Protein AF-0000000075457121 (afdb_homodimer)

pLDDT: mean 92.78, std 10.18, range [34.06, 98.94]

Solvent-accessible surface area (backbone atoms only — not comparable to full-atom values): 31125 Å² total; per-residue (Å²): 123,84,62,75,59,55,46,36,32,29,29,32,20,40,54,27,41,44,50,34,59,71,57,27,50,50,49,50,45,53,53,50,48,52,38,30,73,72,58,21,38,33,39,33,31,12,39,21,27,45,30,38,67,70,63,74,55,60,49,49,54,49,91,97,48,74,54,36,72,68,15,52,51,50,46,50,54,46,60,67,32,29,40,42,81,79,85,26,70,68,50,53,49,51,27,50,48,16,40,76,54,50,22,29,36,38,38,13,24,26,30,40,53,94,90,44,32,29,48,27,38,38,34,29,33,36,83,77,22,75,75,50,50,31,40,41,56,65,50,56,63,76,40,49,80,65,26,46,63,31,58,48,81,27,59,55,68,43,79,45,79,40,66,55,91,58,98,62,61,69,38,74,48,29,35,18,72,69,55,50,76,70,72,24,44,36,37,40,41,52,27,64,71,48,52,77,64,46,57,23,37,51,37,28,48,9,49,58,36,21,11,30,29,41,32,7,12,24,23,34,39,56,82,38,41,50,90,86,56,54,62,93,46,87,87,53,65,61,70,92,49,64,70,31,46,13,50,21,34,31,30,34,18,80,44,46,74,67,28,65,65,42,65,75,47,70,50,75,41,62,42,77,43,54,56,61,45,29,61,62,33,38,68,60,47,29,60,75,50,88,56,44,50,74,81,31,40,46,78,43,77,42,66,62,78,126,121,85,62,74,60,56,46,36,32,29,29,31,21,41,54,27,42,44,51,33,59,71,56,27,51,48,48,52,44,54,52,49,49,53,37,32,74,73,57,20,37,34,39,34,32,12,37,22,27,44,30,38,67,72,65,74,55,59,48,51,54,48,91,97,46,76,54,36,72,68,15,53,52,49,45,51,54,47,58,66,31,29,41,42,80,80,84,27,70,68,51,52,48,50,26,50,48,16,41,75,54,51,21,29,37,36,38,13,22,25,30,39,53,93,90,43,32,28,48,26,40,38,35,28,33,34,82,76,21,75,75,51,48,31,40,39,55,66,50,56,62,76,40,49,80,63,25,46,63,32,57,47,79,26,59,55,67,44,77,44,80,41,66,54,91,59,98,63,61,69,39,74,48,30,36,20,74,70,55,50,78,70,70,22,44,37,37,42,40,52,27,65,72,50,52,74,63,46,58,23,38,50,38,28,48,8,49,58,36,20,11,31,28,40,31,7,13,24,23,34,38,59,83,38,41,49,88,86,58,53,62,92,47,84,87,55,66,60,70,94,46,64,71,30,46,13,50,20,33,31,32,33,17,79,44,45,73,66,28,66,66,42,64,75,47,70,48,74,42,64,42,78,42,53,56,62,46,29,61,63,32,37,70,60,48,29,60,76,51,88,56,44,48,74,80,32,43,45,78,43,78,41,66,59,80,125

InterPro domains:
  IPR003010 Carbon-nitrogen hydrolase [PF00795] (8-280)
  IPR003010 Carbon-nitrogen hydrolase [PS50263] (7-275)
  IPR036526 Carbon-nitrogen hydrolase superfamily [G3DSA:3.60.110.10] (2-287)
  IPR036526 Carbon-nitrogen hydrolase superfamily [SSF56317] (6-299)
  IPR044149 Nitrilase/Cyanide hydratase [PTHR46044] (5-303)
  IPR044149 Nitrilase/Cyanide hydratase [cd07564] (7-300)

Foldseek 3Di:
DAFFLKAKEKEWAAAAQQLDQVVLLVVVLVVLLVSLVVFHQEYEAAWARQLGDQFPDLLQDDPPDDRDPSSVVVLVSSLVRFAAPPDGPSQVSVQVSCQVSNHWYWYWHFHDDDHFTFTKTWTQGNVPRTDAMATAQDDDDSRPVHHDGTALQRWDFDWHWHDGPDPGDIHIATETQHALQPRHQEHEDRYQDQDPVVLVVQLVSLQQSLHKYWYHHYWDFPNSHHPPRDADDPPPPDPTRTRGWAQTFIAGSNRDTQWDGDTRDTDMTMGMHRSVSSVVSCVVHRCNPPVDDCVVDDDDRDDDDD/DAFFLKAKEKEWAAAAQQLDQVVLLVVVLVVLLVSLVVFHQEYEAAWARQLGDQFPDLLQDDPPDDRDPSSVVVLVSSLVRFAAPPDGPSLVSVQVSCQVSNHWYWYWHFHDDDHFTFTKTWTQGNVPRTDAMATAQDDDDSRPVRHDGTALQRWDFDWHWRDGPDPGDIHIATETQHALQPRHAEHEDRYQDQDPVVLVVQLVSLQQSLHKYWYHHYWDFPNSHHPPRDADDPPPCDPGRTSGWAQTFIAGSNRDTQWDRDTRDTDMTMGMHRSVSSVVSVVVHRCNPPVDDCVVDDDDRDDDDD

Structure (mmCIF, N/CA/C/O backbone):
data_AF-0000000075457121-model_v1
#
loop_
_entity.id
_entity.type
_entity.pdbx_description
1 polymer 'CN hydrolase domain-containing protein'
#
loop_
_atom_site.group_PDB
_atom_site.id
_atom_site.type_symbol
_atom_site.label_atom_id
_atom_site.label_alt_id
_atom_site.label_comp_id
_atom_site.label_asym_id
_atom_site.label_entity_id
_atom_site.label_seq_id
_atom_site.pdbx_PDB_ins_code
_atom_site.Cartn_x
_atom_site.Cartn_y
_atom_site.Cartn_z
_atom_site.occupancy
_atom_site.B_iso_or_equiv
_atom_site.auth_seq_id
_atom_site.auth_comp_id
_atom_site.auth_asym_id
_atom_site.auth_atom_id
_atom_site.pdbx_PDB_model_num
ATOM 1 N N . MET A 1 1 ? -36.406 -9.578 6.449 1 34.12 1 MET A N 1
ATOM 2 C CA . MET A 1 1 ? -35.156 -8.883 6.746 1 34.12 1 MET A CA 1
ATOM 3 C C . MET A 1 1 ? -34.156 -9.008 5.586 1 34.12 1 MET A C 1
ATOM 5 O O . MET A 1 1 ? -34.031 -10.086 5.012 1 34.12 1 MET A O 1
ATOM 9 N N . PRO A 1 2 ? -33.969 -7.906 4.824 1 45.72 2 PRO A N 1
ATOM 10 C CA . PRO A 1 2 ? -33.188 -8.133 3.596 1 45.72 2 PRO A CA 1
ATOM 11 C C . PRO A 1 2 ? -32 -9.078 3.807 1 45.72 2 PRO A C 1
ATOM 13 O O . PRO A 1 2 ? -31.453 -9.133 4.902 1 45.72 2 PRO A O 1
ATOM 16 N N . GLY A 1 3 ? -32.062 -10.258 3.201 1 57.06 3 GLY A N 1
ATOM 17 C CA . GLY A 1 3 ? -31 -11.242 3.363 1 57.06 3 GLY A CA 1
ATOM 18 C C . GLY A 1 3 ? -29.625 -10.633 3.488 1 57.06 3 GLY A C 1
ATOM 19 O O . GLY A 1 3 ? -29.391 -9.508 3.045 1 57.06 3 GLY A O 1
ATOM 20 N N . LYS A 1 4 ? -28.719 -11.117 4.363 1 75.94 4 LYS A N 1
ATOM 21 C CA . LYS A 1 4 ? -27.422 -10.516 4.695 1 75.94 4 LYS A CA 1
ATOM 22 C C . LYS A 1 4 ? -26.516 -10.469 3.48 1 75.94 4 LYS A C 1
ATOM 24 O O . LYS A 1 4 ? -26.406 -11.453 2.744 1 75.94 4 LYS A O 1
ATOM 29 N N . ASN A 1 5 ? -26.094 -9.367 2.848 1 90.38 5 ASN A N 1
ATOM 30 C CA . ASN A 1 5 ? -25.094 -9.109 1.813 1 90.38 5 ASN A CA 1
ATOM 31 C C . ASN A 1 5 ? -23.734 -9.648 2.211 1 90.38 5 ASN A C 1
ATOM 33 O O . ASN A 1 5 ? -22.75 -8.898 2.232 1 90.38 5 ASN A O 1
ATOM 37 N N . VAL A 1 6 ? -23.781 -10.992 2.615 1 94.25 6 VAL A N 1
ATOM 38 C CA . VAL A 1 6 ? -22.578 -11.617 3.16 1 94.25 6 VAL A CA 1
ATOM 39 C C . VAL A 1 6 ? -22.188 -12.82 2.307 1 94.25 6 VAL A C 1
ATOM 41 O O . VAL A 1 6 ? -23.047 -13.609 1.905 1 94.25 6 VAL A O 1
ATOM 44 N N . ILE A 1 7 ? -20.984 -12.922 1.953 1 95.81 7 ILE A N 1
ATOM 45 C CA . ILE A 1 7 ? -20.406 -14.062 1.267 1 95.81 7 ILE A CA 1
ATOM 46 C C . ILE A 1 7 ? -19.375 -14.742 2.178 1 95.81 7 ILE A C 1
ATOM 48 O O . ILE A 1 7 ? -18.484 -14.078 2.725 1 95.81 7 ILE A O 1
ATOM 52 N N . ARG A 1 8 ? -19.609 -16.031 2.375 1 96.94 8 ARG A N 1
ATOM 53 C CA . ARG A 1 8 ? -18.531 -16.75 3.047 1 96.94 8 ARG A CA 1
ATOM 54 C C . ARG A 1 8 ? -17.469 -17.219 2.051 1 96.94 8 ARG A C 1
ATOM 56 O O . ARG A 1 8 ? -17.797 -17.812 1.021 1 96.94 8 ARG A O 1
ATOM 63 N N . ALA A 1 9 ? -16.156 -16.859 2.287 1 98.56 9 ALA A N 1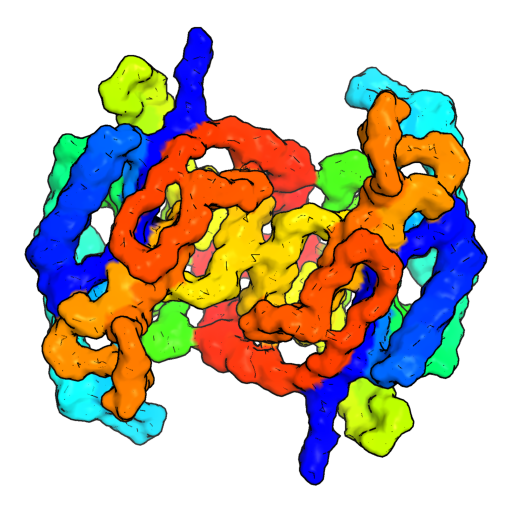
ATOM 64 C CA . ALA A 1 9 ? -15.062 -17.125 1.356 1 98.56 9 ALA A CA 1
ATOM 65 C C . ALA A 1 9 ? -13.883 -17.781 2.068 1 98.56 9 ALA A C 1
ATOM 67 O O . ALA A 1 9 ? -13.727 -17.641 3.283 1 98.56 9 ALA A O 1
ATOM 68 N N . SER A 1 10 ? -13.109 -18.5 1.316 1 98.81 10 SER A N 1
ATOM 69 C CA . SER A 1 10 ? -11.945 -19.188 1.868 1 98.81 10 SER A CA 1
ATOM 70 C C . SER A 1 10 ? -10.688 -18.891 1.055 1 98.81 10 SER A C 1
ATOM 72 O O . SER A 1 10 ? -10.773 -18.641 -0.15 1 98.81 10 SER A O 1
ATOM 74 N N . VAL A 1 11 ? -9.602 -18.875 1.741 1 98.88 11 VAL A N 1
ATOM 75 C CA . VAL A 1 11 ? -8.266 -18.844 1.165 1 98.88 11 VAL A CA 1
ATOM 76 C C . VAL A 1 11 ? -7.523 -20.125 1.529 1 98.88 11 VAL A C 1
ATOM 78 O O . VAL A 1 11 ? -7.492 -20.531 2.697 1 98.88 11 VAL A O 1
ATOM 81 N N . VAL A 1 12 ? -7.012 -20.766 0.487 1 98.88 12 VAL A N 1
ATOM 82 C CA . VAL A 1 12 ? -6.332 -22.047 0.704 1 98.88 12 VAL A CA 1
ATOM 83 C C . VAL A 1 12 ? -4.82 -21.828 0.695 1 98.88 12 VAL A C 1
ATOM 85 O O . VAL A 1 12 ? -4.285 -21.188 -0.204 1 98.88 12 VAL A O 1
ATOM 88 N N . GLN A 1 13 ? -4.152 -22.281 1.73 1 98.88 13 GLN A N 1
ATOM 89 C CA . GLN A 1 13 ? -2.695 -22.312 1.781 1 98.88 13 GLN A CA 1
ATOM 90 C C . GLN A 1 13 ? -2.17 -23.734 1.556 1 98.88 13 GLN A C 1
ATOM 92 O O . GLN A 1 13 ? -2.221 -24.562 2.459 1 98.88 13 GLN A O 1
ATOM 97 N N . THR A 1 14 ? -1.729 -23.984 0.393 1 98.56 14 THR A N 1
ATOM 98 C CA . THR A 1 14 ? -1.183 -25.266 -0.022 1 98.56 14 THR A CA 1
ATOM 99 C C . THR A 1 14 ? -0.173 -25.094 -1.151 1 98.56 14 THR A C 1
ATOM 101 O O . THR A 1 14 ? 0.19 -23.969 -1.493 1 98.56 14 THR A O 1
ATOM 104 N N . CYS A 1 15 ? 0.394 -26.219 -1.632 1 98.38 15 CYS A N 1
ATOM 105 C CA . CYS A 1 15 ? 1.359 -26.141 -2.723 1 98.38 15 CYS A CA 1
ATOM 106 C C . CYS A 1 15 ? 1.125 -27.25 -3.742 1 98.38 15 CYS A C 1
ATOM 108 O O . CYS A 1 15 ? 0.266 -28.109 -3.543 1 98.38 15 CYS A O 1
ATOM 110 N N . THR A 1 16 ? 1.803 -27.062 -4.871 1 97.81 16 THR A N 1
ATOM 111 C CA . THR A 1 16 ? 1.771 -28.078 -5.918 1 97.81 16 THR A CA 1
ATOM 112 C C . THR A 1 16 ? 2.268 -29.422 -5.391 1 97.81 16 THR A C 1
ATOM 114 O O . THR A 1 16 ? 3.219 -29.469 -4.609 1 97.81 16 THR A O 1
ATOM 117 N N . ALA A 1 17 ? 1.656 -30.484 -5.801 1 96.94 17 ALA A N 1
ATOM 118 C CA . ALA A 1 17 ? 2.092 -31.812 -5.418 1 96.94 17 ALA A CA 1
ATOM 119 C C . ALA A 1 17 ? 3.182 -32.344 -6.355 1 96.94 17 ALA A C 1
ATOM 121 O O . ALA A 1 17 ? 2.896 -33.031 -7.32 1 96.94 17 ALA A O 1
ATOM 122 N N . GLN A 1 18 ? 4.406 -32.031 -6.125 1 93.62 18 GLN A N 1
ATOM 123 C CA . GLN A 1 18 ? 5.602 -32.5 -6.816 1 93.62 18 GLN A CA 1
ATOM 124 C C . GLN A 1 18 ? 5.453 -32.344 -8.328 1 93.62 18 GLN A C 1
ATOM 126 O O . GLN A 1 18 ? 5.777 -33.25 -9.086 1 93.62 18 GLN A O 1
ATOM 131 N N . TYR A 1 19 ? 4.754 -31.422 -8.773 1 92.56 19 TYR A N 1
ATOM 132 C CA . TYR A 1 19 ? 4.523 -31.062 -10.172 1 92.56 19 TYR A CA 1
ATOM 133 C C . TYR A 1 19 ? 3.682 -32.125 -10.875 1 92.56 19 TYR A C 1
ATOM 135 O O . TYR A 1 19 ? 3.67 -32.188 -12.102 1 92.56 19 TYR A O 1
ATOM 143 N N . SER A 1 20 ? 3.039 -32.938 -10.07 1 95.38 20 SER A N 1
ATOM 144 C CA . SER A 1 20 ? 2.059 -33.875 -10.609 1 95.38 20 SER A CA 1
ATOM 145 C C . SER A 1 20 ? 0.703 -33.219 -10.812 1 95.38 20 SER A C 1
ATOM 147 O O . SER A 1 20 ? 0.053 -32.812 -9.844 1 95.38 20 SER A O 1
ATOM 149 N N . LEU A 1 21 ? 0.288 -33.156 -12.078 1 96.38 21 LEU A N 1
ATOM 150 C CA . LEU A 1 21 ? -0.979 -32.5 -12.375 1 96.38 21 LEU A CA 1
ATOM 151 C C . LEU A 1 21 ? -2.145 -33.25 -11.742 1 96.38 21 LEU A C 1
ATOM 153 O O . LEU A 1 21 ? -2.967 -32.656 -11.047 1 96.38 21 LEU A O 1
ATOM 157 N N . PRO A 1 22 ? -2.232 -34.594 -11.891 1 96.81 22 PRO A N 1
ATOM 158 C CA . PRO A 1 22 ? -3.365 -35.281 -11.289 1 96.81 22 PRO A CA 1
ATOM 159 C C . PRO A 1 22 ? -3.406 -35.156 -9.766 1 96.81 22 PRO A C 1
ATOM 161 O O . PRO A 1 22 ? -4.477 -34.938 -9.195 1 96.81 22 PRO A O 1
ATOM 164 N N . ASP A 1 23 ? -2.229 -35.188 -9.125 1 97.88 23 ASP A N 1
ATOM 165 C CA . ASP A 1 23 ? -2.191 -35.094 -7.668 1 97.88 23 ASP A CA 1
ATOM 166 C C . ASP A 1 23 ? -2.537 -33.688 -7.203 1 97.88 23 ASP A C 1
ATOM 168 O O . ASP A 1 23 ? -3.164 -33.5 -6.156 1 97.88 23 ASP A O 1
ATOM 172 N N . THR A 1 24 ? -2.076 -32.75 -7.934 1 98.38 24 THR A N 1
ATOM 173 C CA . THR A 1 24 ? -2.385 -31.359 -7.598 1 98.38 24 THR A CA 1
ATOM 174 C C . THR A 1 24 ? -3.879 -31.094 -7.742 1 98.38 24 THR A C 1
ATOM 176 O O . THR A 1 24 ? -4.48 -30.422 -6.895 1 98.38 24 THR A O 1
ATOM 179 N N . LEU A 1 25 ? -4.5 -31.578 -8.781 1 98.44 25 LEU A N 1
ATOM 180 C CA . LEU A 1 25 ? -5.934 -31.391 -8.984 1 98.44 25 LEU A CA 1
ATOM 181 C C . LEU A 1 25 ? -6.727 -32.125 -7.91 1 98.44 25 LEU A C 1
ATOM 183 O O . LEU A 1 25 ? -7.797 -31.672 -7.504 1 98.44 25 LEU A O 1
ATOM 187 N N . ASP A 1 26 ? -6.184 -33.25 -7.465 1 98.5 26 ASP A N 1
ATOM 188 C CA . ASP A 1 26 ? -6.812 -33.938 -6.336 1 98.5 26 ASP A CA 1
ATOM 189 C C . ASP A 1 26 ? -6.793 -33.062 -5.086 1 98.5 26 ASP A C 1
ATOM 191 O O . ASP A 1 26 ? -7.77 -33.031 -4.336 1 98.5 26 ASP A O 1
ATOM 195 N N . LYS A 1 27 ? -5.691 -32.406 -4.84 1 98.31 27 LYS A N 1
ATOM 196 C CA . LYS A 1 27 ? -5.605 -31.469 -3.729 1 98.31 27 LYS A CA 1
ATOM 197 C C . LYS A 1 27 ? -6.621 -30.344 -3.885 1 98.31 27 LYS A C 1
ATOM 199 O O . LYS A 1 27 ? -7.27 -29.953 -2.916 1 98.31 27 LYS A O 1
ATOM 204 N N . LEU A 1 28 ? -6.695 -29.812 -5.094 1 98.81 28 LEU A N 1
ATOM 205 C CA . LEU A 1 28 ? -7.68 -28.766 -5.371 1 98.81 28 LEU A CA 1
ATOM 206 C C . LEU A 1 28 ? -9.086 -29.234 -5 1 98.81 28 LEU A C 1
ATOM 208 O O . LEU A 1 28 ? -9.828 -28.5 -4.348 1 98.81 28 LEU A O 1
ATOM 212 N N . ASP A 1 29 ? -9.398 -30.422 -5.445 1 98.81 29 ASP A N 1
ATOM 213 C CA . ASP A 1 29 ? -10.703 -31 -5.16 1 98.81 29 ASP A CA 1
ATOM 214 C C . ASP A 1 29 ? -10.93 -31.125 -3.654 1 98.81 29 ASP A C 1
ATOM 216 O O . ASP A 1 29 ? -11.945 -30.672 -3.133 1 98.81 29 ASP A O 1
ATOM 220 N N . ARG A 1 30 ? -9.984 -31.656 -2.977 1 98.75 30 ARG A N 1
ATOM 221 C CA . ARG A 1 30 ? -10.094 -31.891 -1.54 1 98.75 30 ARG A CA 1
ATOM 222 C C . ARG A 1 30 ? -10.297 -30.594 -0.785 1 98.75 30 ARG A C 1
ATOM 224 O O . ARG A 1 30 ? -11.211 -30.484 0.037 1 98.75 30 ARG A O 1
ATOM 231 N N . PHE A 1 31 ? -9.492 -29.609 -1.051 1 98.88 31 PHE A N 1
ATOM 232 C CA . PHE A 1 31 ? -9.586 -28.359 -0.329 1 98.88 31 PHE A CA 1
ATOM 233 C C . PHE A 1 31 ? -10.859 -27.609 -0.699 1 98.88 31 PHE A C 1
ATOM 235 O O . PHE A 1 31 ? -11.445 -26.922 0.139 1 98.88 31 PHE A O 1
ATOM 242 N N . THR A 1 32 ? -11.258 -27.656 -1.988 1 98.88 32 THR A N 1
ATOM 243 C CA . THR A 1 32 ? -12.5 -27.016 -2.385 1 98.88 32 THR A CA 1
ATOM 244 C C . THR A 1 32 ? -13.688 -27.625 -1.653 1 98.88 32 THR A C 1
ATOM 246 O O . THR A 1 32 ? -14.57 -26.906 -1.172 1 98.88 32 THR A O 1
ATOM 249 N N . ARG A 1 33 ? -13.719 -28.938 -1.593 1 98.69 33 ARG A N 1
ATOM 250 C CA . ARG A 1 33 ? -14.797 -29.609 -0.882 1 98.69 33 ARG A CA 1
ATOM 251 C C . ARG A 1 33 ? -14.789 -29.25 0.599 1 98.69 33 ARG A C 1
ATOM 253 O O . ARG A 1 33 ? -15.852 -29.062 1.206 1 98.69 33 ARG A O 1
ATOM 260 N N . GLN A 1 34 ? -13.609 -29.188 1.17 1 98.44 34 GLN A N 1
ATOM 261 C CA . GLN A 1 34 ? -13.5 -28.75 2.557 1 98.44 34 GLN A CA 1
ATOM 262 C C . GLN A 1 34 ? -14.055 -27.344 2.727 1 98.44 34 GLN A C 1
ATOM 264 O O . GLN A 1 34 ? -14.797 -27.062 3.672 1 98.44 34 GLN A O 1
ATOM 269 N N . ALA A 1 35 ? -13.688 -26.438 1.863 1 98.25 35 ALA A N 1
ATOM 270 C CA . ALA A 1 35 ? -14.203 -25.062 1.897 1 98.25 35 ALA A CA 1
ATOM 271 C C . ALA A 1 35 ? -15.719 -25.047 1.776 1 98.25 35 ALA A C 1
ATOM 273 O O . ALA A 1 35 ? -16.406 -24.328 2.506 1 98.25 35 ALA A O 1
ATOM 274 N N . ALA A 1 36 ? -16.219 -25.844 0.855 1 97.44 36 ALA A N 1
ATOM 275 C CA . ALA A 1 36 ? -17.656 -25.938 0.647 1 97.44 36 ALA A CA 1
ATOM 276 C C . ALA A 1 36 ? -18.375 -26.422 1.912 1 97.44 36 ALA A C 1
ATOM 278 O O . ALA A 1 36 ? -19.438 -25.938 2.258 1 97.44 36 ALA A O 1
ATOM 279 N N . GLN A 1 37 ? -17.766 -27.375 2.562 1 96.12 37 GLN A N 1
ATOM 280 C CA . GLN A 1 37 ? -18.328 -27.922 3.795 1 96.12 37 GLN A CA 1
ATOM 281 C C . GLN A 1 37 ? -18.406 -26.844 4.879 1 96.12 37 GLN A C 1
ATOM 283 O O . GLN A 1 37 ? -19.312 -26.875 5.723 1 96.12 37 GLN A O 1
ATOM 288 N N . GLU A 1 38 ? -17.484 -25.922 4.793 1 93.25 38 GLU A N 1
ATOM 289 C CA . GLU A 1 38 ? -17.469 -24.828 5.758 1 93.25 38 GLU A CA 1
ATOM 290 C C . GLU A 1 38 ? -18.375 -23.688 5.316 1 93.25 38 GLU A C 1
ATOM 292 O O . GLU A 1 38 ? -18.422 -22.641 5.961 1 93.25 38 GLU A O 1
ATOM 297 N N . GLY A 1 39 ? -19.047 -23.891 4.223 1 94.69 39 GLY A N 1
ATOM 298 C CA . GLY A 1 39 ? -20.047 -22.938 3.768 1 94.69 39 GLY A CA 1
ATOM 299 C C . GLY A 1 39 ? -19.5 -21.922 2.787 1 94.69 39 GLY A C 1
ATOM 300 O O . GLY A 1 39 ? -20.219 -21 2.379 1 94.69 39 GLY A O 1
ATOM 301 N N . SER A 1 40 ? -18.266 -22.031 2.395 1 97.38 40 SER A N 1
ATOM 302 C CA . SER A 1 40 ? -17.656 -21.062 1.496 1 97.38 40 SER A CA 1
ATOM 303 C C . SER A 1 40 ? -18.234 -21.172 0.091 1 97.38 40 SER A C 1
ATOM 305 O O . SER A 1 40 ? -18.531 -22.266 -0.39 1 97.38 40 SER A O 1
ATOM 307 N N . ARG A 1 41 ? -18.359 -20.031 -0.546 1 97.69 41 ARG A N 1
ATOM 308 C CA . ARG A 1 41 ? -18.828 -19.984 -1.926 1 97.69 41 ARG A CA 1
ATOM 309 C C . ARG A 1 41 ? -17.766 -19.406 -2.85 1 97.69 41 ARG A C 1
ATOM 311 O O . ARG A 1 41 ? -17.969 -19.297 -4.059 1 97.69 41 ARG A O 1
ATOM 318 N N . LEU A 1 42 ? -16.672 -19.016 -2.322 1 98.69 42 LEU A N 1
ATOM 319 C CA . LEU A 1 42 ? -15.484 -18.562 -3.027 1 98.69 42 LEU A CA 1
ATOM 320 C C . LEU A 1 42 ? -14.227 -19.156 -2.4 1 98.69 42 LEU A C 1
ATOM 322 O O . LEU A 1 42 ? -14.086 -19.172 -1.176 1 98.69 42 LEU A O 1
ATOM 326 N N . ALA A 1 43 ? -13.359 -19.719 -3.186 1 98.94 43 ALA A N 1
ATOM 327 C CA . ALA A 1 43 ? -12.07 -20.219 -2.707 1 98.94 43 ALA A CA 1
ATOM 328 C C . ALA A 1 43 ? -10.93 -19.719 -3.598 1 98.94 43 ALA A C 1
ATOM 330 O O . ALA A 1 43 ? -11 -19.844 -4.824 1 98.94 43 ALA A O 1
ATOM 331 N N . VAL A 1 44 ? -9.93 -19.141 -2.998 1 98.94 44 VAL A N 1
ATOM 332 C CA . VAL A 1 44 ? -8.75 -18.656 -3.701 1 98.94 44 VAL A CA 1
ATOM 333 C C . VAL A 1 44 ? -7.555 -19.562 -3.414 1 98.94 44 VAL A C 1
ATOM 335 O O . VAL A 1 44 ? -7.277 -19.891 -2.258 1 98.94 44 VAL A O 1
ATOM 338 N N . PHE A 1 45 ? -6.922 -20.031 -4.445 1 98.94 45 PHE A N 1
ATOM 339 C CA . PHE A 1 45 ? -5.727 -20.875 -4.363 1 98.94 45 PHE A CA 1
ATOM 340 C C . PHE A 1 45 ? -4.484 -20.078 -4.73 1 98.94 45 PHE A C 1
ATOM 342 O O . PHE A 1 45 ? -4.574 -19.062 -5.426 1 98.94 45 PHE A O 1
ATOM 349 N N . PRO A 1 46 ? -3.311 -20.547 -4.332 1 98.81 46 PRO A N 1
ATOM 350 C CA . PRO A 1 46 ? -2.092 -19.734 -4.457 1 98.81 46 PRO A CA 1
ATOM 351 C C . PRO A 1 46 ? -1.58 -19.656 -5.895 1 98.81 46 PRO A C 1
ATOM 353 O O . PRO A 1 46 ? -2.109 -20.344 -6.777 1 98.81 46 PRO A O 1
ATOM 356 N N . GLU A 1 47 ? -0.521 -18.75 -6.016 1 98.69 47 GLU A N 1
ATOM 357 C CA . GLU A 1 47 ? 0.187 -18.531 -7.273 1 98.69 47 GLU A CA 1
ATOM 358 C C . GLU A 1 47 ? 0.888 -19.797 -7.742 1 98.69 47 GLU A C 1
ATOM 360 O O . GLU A 1 47 ? 1.528 -20.484 -6.945 1 98.69 47 GLU A O 1
ATOM 365 N N . ALA A 1 48 ? 0.692 -20.141 -9.062 1 98.56 48 ALA A N 1
ATOM 366 C CA . ALA A 1 48 ? 1.38 -21.266 -9.688 1 98.56 48 ALA A CA 1
ATOM 367 C C . ALA A 1 48 ? 1.144 -22.547 -8.914 1 98.56 48 ALA A C 1
ATOM 369 O O . ALA A 1 48 ? 2.039 -23.391 -8.812 1 98.56 48 ALA A O 1
ATOM 370 N N . PHE A 1 49 ? -0.056 -22.609 -8.359 1 98.69 49 PHE A N 1
ATOM 371 C CA . PHE A 1 49 ? -0.44 -23.828 -7.656 1 98.69 49 PHE A CA 1
ATOM 372 C C . PHE A 1 49 ? -0.473 -25.016 -8.617 1 98.69 49 PHE A C 1
ATOM 374 O O . PHE A 1 49 ? 0.166 -26.047 -8.367 1 98.69 49 PHE A O 1
ATOM 381 N N . VAL A 1 50 ? -1.256 -24.875 -9.648 1 98.44 50 VAL A N 1
ATOM 382 C CA . VAL A 1 50 ? -1.205 -25.875 -10.719 1 98.44 50 VAL A CA 1
ATOM 383 C C . VAL A 1 50 ? -0.016 -25.594 -11.633 1 98.44 50 VAL A C 1
ATOM 385 O O . VAL A 1 50 ? 0.11 -24.484 -12.172 1 98.44 50 VAL A O 1
ATOM 388 N N . GLY A 1 51 ? 0.826 -26.578 -11.859 1 96.81 51 GLY A N 1
ATOM 389 C CA . GLY A 1 51 ? 2.039 -26.406 -12.641 1 96.81 51 GLY A CA 1
ATOM 390 C C . GLY A 1 51 ? 3.281 -26.219 -11.797 1 96.81 51 GLY A C 1
ATOM 391 O O . GLY A 1 51 ? 4.383 -26.578 -12.211 1 96.81 51 GLY A O 1
ATOM 392 N N . GLY A 1 52 ? 3.152 -25.531 -10.641 1 97.31 52 GLY A N 1
ATOM 393 C CA . GLY A 1 52 ? 4.238 -25.453 -9.68 1 97.31 52 GLY A CA 1
ATOM 394 C C . GLY A 1 52 ? 5.02 -24.156 -9.773 1 97.31 52 GLY A C 1
ATOM 395 O O . GLY A 1 52 ? 5.238 -23.625 -10.867 1 97.31 52 GLY A O 1
ATOM 396 N N . TYR A 1 53 ? 5.434 -23.625 -8.633 1 97.88 53 TYR A N 1
ATOM 397 C CA . TYR A 1 53 ? 6.383 -22.516 -8.562 1 97.88 53 TYR A CA 1
ATOM 398 C C . TYR A 1 53 ? 7.809 -23.031 -8.406 1 97.88 53 TYR A C 1
ATOM 400 O O . TYR A 1 53 ? 8.125 -23.719 -7.438 1 97.88 53 TYR A O 1
ATOM 408 N N . PRO A 1 54 ? 8.68 -22.703 -9.258 1 96.56 54 PRO A N 1
ATOM 409 C CA . PRO A 1 54 ? 10.016 -23.297 -9.258 1 96.56 54 PRO A CA 1
ATOM 410 C C . PRO A 1 54 ? 10.984 -22.594 -8.32 1 96.56 54 PRO A C 1
ATOM 412 O O . PRO A 1 54 ? 12.078 -22.203 -8.734 1 96.56 54 PRO A O 1
ATOM 415 N N . ARG A 1 55 ? 10.625 -22.609 -7.07 1 95.25 55 ARG A N 1
ATOM 416 C CA . ARG A 1 55 ? 11.383 -21.906 -6.039 1 95.25 55 ARG A CA 1
ATOM 417 C C . ARG A 1 55 ? 12.859 -22.281 -6.09 1 95.25 55 ARG A C 1
ATOM 419 O O . ARG A 1 55 ? 13.203 -23.469 -6.188 1 95.25 55 ARG A O 1
ATOM 426 N N . TYR A 1 56 ? 13.805 -21.297 -6.125 1 92.94 56 TYR A N 1
ATOM 427 C CA . TYR A 1 56 ? 15.258 -21.344 -5.988 1 92.94 56 TYR A CA 1
ATOM 428 C C . TYR A 1 56 ? 15.906 -21.859 -7.27 1 92.94 56 TYR A C 1
ATOM 430 O O . TYR A 1 56 ? 17.125 -21.875 -7.387 1 92.94 56 TYR A O 1
ATOM 438 N N . SER A 1 57 ? 15.172 -22.359 -8.289 1 94.38 57 SER A N 1
ATOM 439 C CA . SER A 1 57 ? 15.773 -22.828 -9.531 1 94.38 57 SER A CA 1
ATOM 440 C C . SER A 1 57 ? 16.344 -21.672 -10.336 1 94.38 57 SER A C 1
ATOM 442 O O . SER A 1 57 ? 15.75 -20.594 -10.398 1 94.38 57 SER A O 1
ATOM 444 N N . THR A 1 58 ? 17.484 -21.922 -11 1 94.81 58 THR A N 1
ATOM 445 C CA . THR A 1 58 ? 18.047 -20.969 -11.961 1 94.81 58 THR A CA 1
ATOM 446 C C . THR A 1 58 ? 17.875 -21.5 -13.383 1 94.81 58 THR A C 1
ATOM 448 O O . THR A 1 58 ? 18.266 -20.828 -14.352 1 94.81 58 THR A O 1
ATOM 451 N N . PHE A 1 59 ? 17.359 -22.766 -13.438 1 95.38 59 PHE A N 1
ATOM 452 C CA . PHE A 1 59 ? 17.25 -23.469 -14.703 1 95.38 59 PHE A CA 1
ATOM 453 C C . PHE A 1 59 ? 18.594 -23.5 -15.43 1 95.38 59 PHE A C 1
ATOM 455 O O . PHE A 1 59 ? 18.625 -23.438 -16.656 1 95.38 59 PHE A O 1
ATOM 462 N N . GLY A 1 60 ? 19.656 -23.438 -14.594 1 94.69 60 GLY A N 1
ATOM 463 C CA . GLY A 1 60 ? 21.016 -23.5 -15.125 1 94.69 60 GLY A CA 1
ATOM 464 C C . GLY A 1 60 ? 21.422 -22.25 -15.875 1 94.69 60 GLY A C 1
ATOM 465 O O . GLY A 1 60 ? 22.328 -22.297 -16.719 1 94.69 60 GLY A O 1
ATOM 466 N N . CYS A 1 61 ? 20.766 -21.125 -15.68 1 93.62 61 CYS A N 1
ATOM 467 C CA . CYS A 1 61 ? 21.016 -19.891 -16.422 1 93.62 61 CYS A CA 1
ATOM 468 C C . CYS A 1 61 ? 22.031 -19.016 -15.695 1 93.62 61 CYS A C 1
ATOM 470 O O . CYS A 1 61 ? 22.062 -18.984 -14.469 1 93.62 61 CYS A O 1
ATOM 472 N N . ARG A 1 62 ? 22.922 -18.359 -16.422 1 91.81 62 ARG A N 1
ATOM 473 C CA . ARG A 1 62 ? 23.875 -17.328 -15.992 1 91.81 62 ARG A CA 1
ATOM 474 C C . ARG A 1 62 ? 24.031 -16.25 -17.062 1 91.81 62 ARG A C 1
ATOM 476 O O . ARG A 1 62 ? 23.906 -16.531 -18.25 1 91.81 62 ARG A O 1
ATOM 483 N N . VAL A 1 63 ? 24.172 -15.055 -16.609 1 91 63 VAL A N 1
ATOM 484 C CA . VAL A 1 63 ? 24.375 -13.969 -17.562 1 91 63 VAL A CA 1
ATOM 485 C C . VAL A 1 63 ? 25.547 -14.289 -18.484 1 91 63 VAL A C 1
ATOM 487 O O . VAL A 1 63 ? 26.609 -14.695 -18.016 1 91 63 VAL A O 1
ATOM 490 N N . GLY A 1 64 ? 25.344 -14.117 -19.766 1 92.56 64 GLY A N 1
ATOM 491 C CA . GLY A 1 64 ? 26.422 -14.266 -20.75 1 92.56 64 GLY A CA 1
ATOM 492 C C . GLY A 1 64 ? 26.672 -15.711 -21.125 1 92.56 64 GLY A C 1
ATOM 493 O O . GLY A 1 64 ? 27.656 -16.016 -21.812 1 92.56 64 GLY A O 1
ATOM 494 N N . SER A 1 65 ? 25.891 -16.578 -20.609 1 91.19 65 SER A N 1
ATOM 495 C CA . SER A 1 65 ? 26.047 -18 -20.938 1 91.19 65 SER A CA 1
ATOM 496 C C . SER A 1 65 ? 24.703 -18.609 -21.344 1 91.19 65 SER A C 1
ATOM 498 O O . SER A 1 65 ? 23.641 -18.109 -20.984 1 91.19 65 SER A O 1
ATOM 500 N N . TRP A 1 66 ? 24.906 -19.625 -22.172 1 90.56 66 TRP A N 1
ATOM 501 C CA . TRP A 1 66 ? 23.719 -20.422 -22.453 1 90.56 66 TRP A CA 1
ATOM 502 C C . TRP A 1 66 ? 23.312 -21.25 -21.25 1 90.56 66 TRP A C 1
ATOM 504 O O . TRP A 1 66 ? 24.141 -21.609 -20.422 1 90.56 66 TRP A O 1
ATOM 514 N N . PRO A 1 67 ? 21.922 -21.531 -21.062 1 91.62 67 PRO A N 1
ATOM 515 C CA . PRO A 1 67 ? 21.531 -22.469 -20.016 1 91.62 67 PRO A CA 1
ATOM 516 C C . PRO A 1 67 ? 22.219 -23.828 -20.156 1 91.62 67 PRO A C 1
ATOM 518 O O . PRO A 1 67 ? 22.531 -24.25 -21.266 1 91.62 67 PRO A O 1
ATOM 521 N N . THR A 1 68 ? 22.469 -24.469 -19.109 1 95.19 68 THR A N 1
ATOM 522 C CA . THR A 1 68 ? 23.047 -25.812 -19.156 1 95.19 68 THR A CA 1
ATOM 523 C C . THR A 1 68 ? 22.078 -26.797 -19.766 1 95.19 68 THR A C 1
ATOM 525 O O . THR A 1 68 ? 20.859 -26.562 -19.781 1 95.19 68 THR A O 1
ATOM 528 N N . PRO A 1 69 ? 22.625 -27.875 -20.266 1 95.38 69 PRO A N 1
ATOM 529 C CA . PRO A 1 69 ? 21.719 -28.906 -20.75 1 95.38 69 PRO A CA 1
ATOM 530 C C . PRO A 1 69 ? 20.75 -29.391 -19.688 1 95.38 69 PRO A C 1
ATOM 532 O O . PRO A 1 69 ? 19.562 -29.625 -19.969 1 95.38 69 PRO A O 1
ATOM 535 N N . GLU A 1 70 ? 21.203 -29.594 -18.469 1 94.25 70 GLU A N 1
ATOM 536 C CA . GLU A 1 70 ? 20.344 -30 -17.359 1 94.25 70 GLU A CA 1
ATOM 537 C C . GLU A 1 70 ? 19.25 -28.969 -17.094 1 94.25 70 GLU A C 1
ATOM 539 O O . GLU A 1 70 ? 18.125 -29.312 -16.75 1 94.25 70 GLU A O 1
ATOM 544 N N . GLY A 1 71 ? 19.641 -27.688 -17.156 1 95.06 71 GLY A N 1
ATOM 545 C CA . GLY A 1 71 ? 18.672 -26.625 -17.016 1 95.06 71 GLY A CA 1
ATOM 546 C C . GLY A 1 71 ? 17.578 -26.641 -18.078 1 95.06 71 GLY A C 1
ATOM 547 O O . GLY A 1 71 ? 16.406 -26.422 -17.766 1 95.06 71 GLY A O 1
ATOM 548 N N . ARG A 1 72 ? 17.984 -26.906 -19.312 1 95 72 ARG A N 1
ATOM 549 C CA . ARG A 1 72 ? 17.016 -27.031 -20.406 1 95 72 ARG A CA 1
ATOM 550 C C . ARG A 1 72 ? 16.078 -28.219 -20.172 1 95 72 ARG A C 1
ATOM 552 O O . ARG A 1 72 ? 14.875 -28.125 -20.438 1 95 72 ARG A O 1
ATOM 559 N N . ASP A 1 73 ? 16.609 -29.312 -19.703 1 95.19 73 ASP A N 1
ATOM 560 C CA . ASP A 1 73 ? 15.789 -30.469 -19.391 1 95.19 73 ASP A CA 1
ATOM 561 C C . ASP A 1 73 ? 14.82 -30.172 -18.25 1 95.19 73 ASP A C 1
ATOM 563 O O . ASP A 1 73 ? 13.672 -30.609 -18.266 1 95.19 73 ASP A O 1
ATOM 567 N N . GLU A 1 74 ? 15.289 -29.469 -17.234 1 94.31 74 GLU A N 1
ATOM 568 C CA . GLU A 1 74 ? 14.406 -29.016 -16.156 1 94.31 74 GLU A CA 1
ATOM 569 C C . GLU A 1 74 ? 13.242 -28.188 -16.703 1 94.31 74 GLU A C 1
ATOM 571 O O . GLU A 1 74 ? 12.102 -28.359 -16.281 1 94.31 74 GLU A O 1
ATOM 576 N N . PHE A 1 75 ? 13.547 -27.328 -17.656 1 95.06 75 PHE A N 1
ATOM 577 C CA . PHE A 1 75 ? 12.508 -26.5 -18.25 1 95.06 75 PHE A CA 1
ATOM 578 C C . PHE A 1 75 ? 11.516 -27.359 -19.031 1 95.06 75 PHE A C 1
ATOM 580 O O . PHE A 1 75 ? 10.312 -27.094 -19.016 1 95.06 75 PHE A O 1
ATOM 587 N N . VAL A 1 76 ? 12.008 -28.359 -19.719 1 94.81 76 VAL A N 1
ATOM 588 C CA . VAL A 1 76 ? 11.109 -29.281 -20.406 1 94.81 76 VAL A CA 1
ATOM 589 C C . VAL A 1 76 ? 10.125 -29.891 -19.406 1 94.81 76 VAL A C 1
ATOM 591 O O . VAL A 1 76 ? 8.93 -29.969 -19.672 1 94.81 76 VAL A O 1
ATOM 594 N N . ARG A 1 77 ? 10.602 -30.328 -18.281 1 93 77 ARG A N 1
ATOM 595 C CA . ARG A 1 77 ? 9.742 -30.891 -17.234 1 93 77 ARG A CA 1
ATOM 596 C C . ARG A 1 77 ? 8.742 -29.859 -16.734 1 93 77 ARG A C 1
ATOM 598 O O . ARG A 1 77 ? 7.555 -30.156 -16.578 1 93 77 ARG A O 1
ATOM 605 N N . TYR A 1 78 ? 9.25 -28.688 -16.484 1 94.44 78 TYR A N 1
ATOM 606 C CA . TYR A 1 78 ? 8.398 -27.594 -16.031 1 94.44 78 TYR A CA 1
ATOM 607 C C . TYR A 1 78 ? 7.332 -27.266 -17.062 1 94.44 78 TYR A C 1
ATOM 609 O O . TYR A 1 78 ? 6.148 -27.156 -16.734 1 94.44 78 TYR A O 1
ATOM 617 N N . HIS A 1 79 ? 7.73 -27.156 -18.328 1 94.19 79 HIS A N 1
ATOM 618 C CA . HIS A 1 79 ? 6.836 -26.891 -19.453 1 94.19 79 HIS A CA 1
ATOM 619 C C . HIS A 1 79 ? 5.766 -27.969 -19.562 1 94.19 79 HIS A C 1
ATOM 621 O O . HIS A 1 79 ? 4.598 -27.656 -19.828 1 94.19 79 HIS A O 1
ATOM 627 N N . SER A 1 80 ? 6.141 -29.125 -19.312 1 92.31 80 SER A N 1
ATOM 628 C CA . SER A 1 80 ? 5.238 -30.266 -19.453 1 92.31 80 SER A CA 1
ATOM 629 C C . SER A 1 80 ? 4.184 -30.281 -18.344 1 92.31 80 SER A C 1
ATOM 631 O O . SER A 1 80 ? 3.105 -30.844 -18.516 1 92.31 80 SER A O 1
ATOM 633 N N . SER A 1 81 ? 4.496 -29.688 -17.234 1 93.81 81 SER A N 1
ATOM 634 C CA . SER A 1 81 ? 3.57 -29.656 -16.109 1 93.81 81 SER A CA 1
ATOM 635 C C . SER A 1 81 ? 2.584 -28.5 -16.234 1 93.81 81 SER A C 1
ATOM 637 O O . SER A 1 81 ? 1.596 -28.438 -15.492 1 93.81 81 SER A O 1
ATOM 639 N N . ALA A 1 82 ? 2.84 -27.578 -17.141 1 97 82 ALA A N 1
ATOM 640 C CA . ALA A 1 82 ? 1.958 -26.453 -17.375 1 97 82 ALA A CA 1
ATOM 641 C C . ALA A 1 82 ? 0.702 -26.875 -18.125 1 97 82 ALA A C 1
ATOM 643 O O . ALA A 1 82 ? 0.655 -27.969 -18.703 1 97 82 ALA A O 1
ATOM 644 N N . ILE A 1 83 ? -0.289 -26.062 -18.078 1 98 83 ILE A N 1
ATOM 645 C CA . ILE A 1 83 ? -1.549 -26.438 -18.719 1 98 83 ILE A CA 1
ATOM 646 C C . ILE A 1 83 ? -1.961 -25.359 -19.719 1 98 83 ILE A C 1
ATOM 648 O O . ILE A 1 83 ? -1.536 -24.203 -19.609 1 98 83 ILE A O 1
ATOM 652 N N . GLU A 1 84 ? -2.771 -25.703 -20.656 1 97 84 GLU A N 1
ATOM 653 C CA . GLU A 1 84 ? -3.389 -24.734 -21.547 1 97 84 GLU A CA 1
ATOM 654 C C . GLU A 1 84 ? -4.664 -24.156 -20.953 1 97 84 GLU A C 1
ATOM 656 O O . GLU A 1 84 ? -5.438 -24.875 -20.312 1 97 84 GLU A O 1
ATOM 661 N N . VAL A 1 85 ? -4.922 -22.891 -21.062 1 97.19 85 VAL A N 1
ATOM 662 C CA . VAL A 1 85 ? -6.102 -22.188 -20.562 1 97.19 85 VAL A CA 1
ATOM 663 C C . VAL A 1 85 ? -6.723 -21.359 -21.688 1 97.19 85 VAL A C 1
ATOM 665 O O . VAL A 1 85 ? -6.059 -20.484 -22.266 1 97.19 85 VAL A O 1
ATOM 668 N N . PRO A 1 86 ? -7.973 -21.484 -22.156 1 92.81 86 PRO A N 1
ATOM 669 C CA . PRO A 1 86 ? -8.844 -22.562 -21.703 1 92.81 86 PRO A CA 1
ATOM 670 C C . PRO A 1 86 ? -8.641 -23.859 -22.484 1 92.81 86 PRO A C 1
ATOM 672 O O . PRO A 1 86 ? -7.77 -23.922 -23.359 1 92.81 86 PRO A O 1
ATOM 675 N N . GLY A 1 87 ? -9.344 -24.875 -22.125 1 89.12 87 GLY A N 1
ATOM 676 C CA . GLY A 1 87 ? -9.531 -26 -23.016 1 89.12 87 GLY A CA 1
ATOM 677 C C . GLY A 1 87 ? -8.773 -27.25 -22.578 1 89.12 87 GLY A C 1
ATOM 678 O O . GLY A 1 87 ? -8.914 -28.312 -23.172 1 89.12 87 GLY A O 1
ATOM 679 N N . SER A 1 88 ? -7.949 -27.094 -21.578 1 94.81 88 SER A N 1
ATOM 680 C CA . SER A 1 88 ? -7.227 -28.281 -21.109 1 94.81 88 SER A CA 1
ATOM 681 C C . SER A 1 88 ? -8.102 -29.141 -20.203 1 94.81 88 SER A C 1
ATOM 683 O O . SER A 1 88 ? -9.125 -28.672 -19.703 1 94.81 88 SER A O 1
ATOM 685 N N . GLU A 1 89 ? -7.668 -30.359 -20.078 1 95.06 89 GLU A N 1
ATOM 686 C CA . GLU A 1 89 ? -8.328 -31.266 -19.156 1 95.06 89 GLU A CA 1
ATOM 687 C C . GLU A 1 89 ? -8.289 -30.719 -17.719 1 95.06 89 GLU A C 1
ATOM 689 O O . GLU A 1 89 ? -9.234 -30.906 -16.953 1 95.06 89 GLU A O 1
ATOM 694 N N . ALA A 1 90 ? -7.238 -30.094 -17.359 1 97.62 90 ALA A N 1
ATOM 695 C CA . ALA A 1 90 ? -7.121 -29.5 -16.031 1 97.62 90 ALA A CA 1
ATOM 696 C C . ALA A 1 90 ? -8.227 -28.484 -15.781 1 97.62 90 ALA A C 1
ATOM 698 O O . ALA A 1 90 ? -8.852 -28.469 -14.727 1 97.62 90 ALA A O 1
ATOM 699 N N . VAL A 1 91 ? -8.484 -27.609 -16.75 1 98.31 91 VAL A N 1
ATOM 700 C CA . VAL A 1 91 ? -9.531 -26.609 -16.625 1 98.31 91 VAL A CA 1
ATOM 701 C C . VAL A 1 91 ? -10.898 -27.281 -16.531 1 98.31 91 VAL A C 1
ATOM 703 O O . VAL A 1 91 ? -11.742 -26.875 -15.734 1 98.31 91 VAL A O 1
ATOM 706 N N . THR A 1 92 ? -11.07 -28.297 -17.359 1 98.25 92 THR A N 1
ATOM 707 C CA . THR A 1 92 ? -12.32 -29.062 -17.312 1 98.25 92 THR A CA 1
ATOM 708 C C . THR A 1 92 ? -12.539 -29.656 -15.93 1 98.25 92 THR A C 1
ATOM 710 O O . THR A 1 92 ? -13.656 -29.641 -15.406 1 98.25 92 THR A O 1
ATOM 713 N N . ARG A 1 93 ? -11.523 -30.141 -15.375 1 98.56 93 ARG A N 1
ATOM 714 C CA . ARG A 1 93 ? -11.609 -30.703 -14.023 1 98.56 93 ARG A CA 1
ATOM 715 C C . ARG A 1 93 ? -11.953 -29.609 -13.016 1 98.56 93 ARG A C 1
ATOM 717 O O . ARG A 1 93 ? -12.758 -29.828 -12.102 1 98.56 93 ARG A O 1
ATOM 724 N N . MET A 1 94 ? -11.352 -28.469 -13.07 1 98.75 94 MET A N 1
ATOM 725 C CA . MET A 1 94 ? -11.68 -27.359 -12.195 1 98.75 94 MET A CA 1
ATOM 726 C C . MET A 1 94 ? -13.148 -26.969 -12.32 1 98.75 94 MET A C 1
ATOM 728 O O . MET A 1 94 ? -13.812 -26.688 -11.32 1 98.75 94 MET A O 1
ATOM 732 N N . GLU A 1 95 ? -13.617 -26.922 -13.586 1 98.75 95 GLU A N 1
ATOM 733 C CA . GLU A 1 95 ? -15.023 -26.625 -13.828 1 98.75 95 GLU A CA 1
ATOM 734 C C . GLU A 1 95 ? -15.93 -27.641 -13.133 1 98.75 95 GLU A C 1
ATOM 736 O O . GLU A 1 95 ? -16.938 -27.266 -12.523 1 98.75 95 GLU A O 1
ATOM 741 N N . ALA A 1 96 ? -15.57 -28.875 -13.258 1 98.75 96 ALA A N 1
ATOM 742 C CA . ALA A 1 96 ? -16.359 -29.938 -12.633 1 98.75 96 ALA A CA 1
ATOM 743 C C . ALA A 1 96 ? -16.391 -29.781 -11.117 1 98.75 96 ALA A C 1
ATOM 745 O O . ALA A 1 96 ? -17.453 -29.875 -10.492 1 98.75 96 ALA A O 1
ATOM 746 N N . ILE A 1 97 ? -15.234 -29.547 -10.508 1 98.75 97 ILE A N 1
ATOM 747 C CA . ILE A 1 97 ? -15.125 -29.359 -9.062 1 98.75 97 ILE A CA 1
ATOM 748 C C . ILE A 1 97 ? -15.969 -28.172 -8.625 1 98.75 97 ILE A C 1
ATOM 750 O O . ILE A 1 97 ? -16.719 -28.266 -7.648 1 98.75 97 ILE A O 1
ATOM 754 N N . SER A 1 98 ? -15.812 -27.062 -9.32 1 98.75 98 SER A N 1
ATOM 755 C CA . SER A 1 98 ? -16.578 -25.859 -9.008 1 98.75 98 SER A CA 1
ATOM 756 C C . SER A 1 98 ? -18.078 -26.109 -9.094 1 98.75 98 SER A C 1
ATOM 758 O O . SER A 1 98 ? -18.828 -25.766 -8.188 1 98.75 98 SER A O 1
ATOM 760 N N . ARG A 1 99 ? -18.531 -26.766 -10.164 1 98.19 99 ARG A N 1
ATOM 761 C CA . ARG A 1 99 ? -19.938 -27.062 -10.383 1 98.19 99 ARG A CA 1
ATOM 762 C C . ARG A 1 99 ? -20.484 -27.969 -9.273 1 98.19 99 ARG A C 1
ATOM 764 O O . ARG A 1 99 ? -21.547 -27.719 -8.719 1 98.19 99 ARG A O 1
ATOM 771 N N . GLU A 1 100 ? -19.781 -28.984 -8.953 1 98.12 100 GLU A N 1
ATOM 772 C CA . GLU A 1 100 ? -20.219 -29.969 -7.984 1 98.12 100 GLU A CA 1
ATOM 773 C C . GLU A 1 100 ? -20.297 -29.375 -6.582 1 98.12 100 GLU A C 1
ATOM 775 O O . GLU A 1 100 ? -21.156 -29.781 -5.781 1 98.12 100 GLU A O 1
ATOM 780 N N . THR A 1 101 ? -19.422 -28.453 -6.246 1 97.94 101 THR A N 1
ATOM 781 C CA . THR A 1 101 ? -19.328 -27.938 -4.883 1 97.94 101 THR A CA 1
ATOM 782 C C . THR A 1 101 ? -20.094 -26.641 -4.746 1 97.94 101 THR A C 1
ATOM 784 O O . THR A 1 101 ? -20.391 -26.203 -3.631 1 97.94 101 THR A O 1
ATOM 787 N N . GLY A 1 102 ? -20.359 -25.969 -5.891 1 97.12 102 GLY A N 1
ATOM 788 C CA . GLY A 1 102 ? -21 -24.656 -5.859 1 97.12 102 GLY A CA 1
ATOM 789 C C . GLY A 1 102 ? -20.062 -23.547 -5.453 1 97.12 102 GLY A C 1
ATOM 790 O O . GLY A 1 102 ? -20.5 -22.469 -5.062 1 97.12 102 GLY A O 1
ATOM 791 N N . VAL A 1 103 ? -18.75 -23.828 -5.457 1 98.44 103 VAL A N 1
ATOM 792 C CA . VAL A 1 103 ? -17.75 -22.859 -5.016 1 98.44 103 VAL A CA 1
ATOM 793 C C . VAL A 1 103 ? -17.094 -22.188 -6.227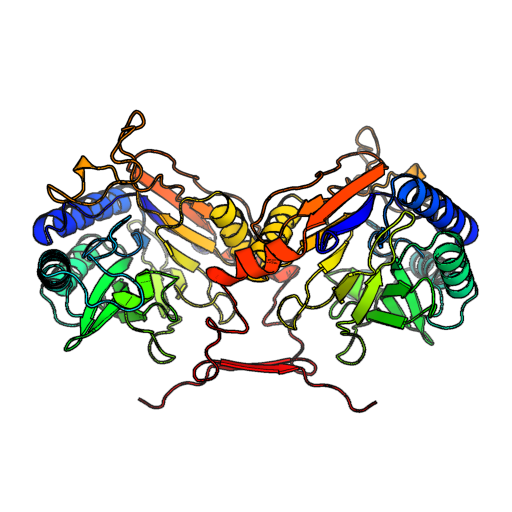 1 98.44 103 VAL A C 1
ATOM 795 O O . VAL A 1 103 ? -16.625 -22.875 -7.141 1 98.44 103 VAL A O 1
ATOM 798 N N . PHE A 1 104 ? -17.141 -20.812 -6.336 1 98.81 104 PHE A N 1
ATOM 799 C CA . PHE A 1 104 ? -16.359 -20.062 -7.305 1 98.81 104 PHE A CA 1
ATOM 800 C C . PHE A 1 104 ? -14.867 -20.203 -7.012 1 98.81 104 PHE A C 1
ATOM 802 O O . PHE A 1 104 ? -14.438 -20.031 -5.871 1 98.81 104 PHE A O 1
ATOM 809 N N . LEU A 1 105 ? -14.078 -20.516 -8.023 1 98.88 105 LEU A N 1
ATOM 810 C CA . LEU A 1 105 ? -12.664 -20.766 -7.816 1 98.88 105 LEU A CA 1
ATOM 811 C C . LEU A 1 105 ? -11.812 -19.688 -8.477 1 98.88 105 LEU A C 1
ATOM 813 O O . LEU A 1 105 ? -12.094 -19.266 -9.594 1 98.88 105 LEU A O 1
ATOM 817 N N . VAL A 1 106 ? -10.836 -19.156 -7.801 1 98.88 106 VAL A N 1
ATOM 818 C CA . VAL A 1 106 ? -9.703 -18.422 -8.344 1 98.88 106 VAL A CA 1
ATOM 819 C C . VAL A 1 106 ? -8.414 -19.219 -8.102 1 98.88 106 VAL A C 1
ATOM 821 O O . VAL A 1 106 ? -7.988 -19.391 -6.957 1 98.88 106 VAL A O 1
ATOM 824 N N . VAL A 1 107 ? -7.77 -19.719 -9.133 1 98.88 107 VAL A N 1
ATOM 825 C CA . VAL A 1 107 ? -6.672 -20.656 -9 1 98.88 107 VAL A CA 1
ATOM 826 C C . VAL A 1 107 ? -5.449 -20.156 -9.758 1 98.88 107 VAL A C 1
ATOM 828 O O . VAL A 1 107 ? -5.543 -19.797 -10.93 1 98.88 107 VAL A O 1
ATOM 831 N N . GLY A 1 108 ? -4.312 -20.094 -9.07 1 98.81 108 GLY A N 1
ATOM 832 C CA . GLY A 1 108 ? -3.064 -19.828 -9.766 1 98.81 108 GLY A CA 1
ATOM 833 C C . GLY A 1 108 ? -2.547 -21.016 -10.547 1 98.81 108 GLY A C 1
ATOM 834 O O . GLY A 1 108 ? -2.447 -22.125 -10 1 98.81 108 GLY A O 1
ATOM 835 N N . VAL A 1 109 ? -2.209 -20.797 -11.852 1 98.81 109 VAL A N 1
ATOM 836 C CA . VAL A 1 109 ? -1.723 -21.891 -12.695 1 98.81 109 VAL A CA 1
ATOM 837 C C . VAL A 1 109 ? -0.533 -21.406 -13.523 1 98.81 109 VAL A C 1
ATOM 839 O O . VAL A 1 109 ? -0.37 -20.203 -13.742 1 98.81 109 VAL A O 1
ATOM 842 N N . VAL A 1 110 ? 0.317 -22.328 -13.883 1 98.56 110 VAL A N 1
ATOM 843 C CA . VAL A 1 110 ? 1.261 -22.094 -14.969 1 98.56 110 VAL A CA 1
ATOM 844 C C . VAL A 1 110 ? 0.611 -22.438 -16.312 1 98.56 110 VAL A C 1
ATOM 846 O O . VAL A 1 110 ? 0.283 -23.594 -16.562 1 98.56 110 VAL A O 1
ATOM 849 N N . GLU A 1 111 ? 0.383 -21.422 -17.109 1 98.62 111 GLU A N 1
ATOM 850 C CA . GLU A 1 111 ? -0.28 -21.516 -18.406 1 98.62 111 GLU A CA 1
ATOM 851 C C . GLU A 1 111 ? 0.735 -21.672 -19.531 1 98.62 111 GLU A C 1
ATOM 853 O O . GLU A 1 111 ? 1.735 -20.953 -19.578 1 98.62 111 GLU A O 1
ATOM 858 N N . ARG A 1 112 ? 0.446 -22.625 -20.359 1 97.31 112 ARG A N 1
ATOM 859 C CA . ARG A 1 112 ? 1.23 -22.766 -21.578 1 97.31 112 ARG A CA 1
ATOM 860 C C . ARG A 1 112 ? 0.441 -22.297 -22.797 1 97.31 112 ARG A C 1
ATOM 862 O O . ARG A 1 112 ? -0.701 -22.719 -23 1 97.31 112 ARG A O 1
ATOM 869 N N . HIS A 1 113 ? 0.918 -21.406 -23.516 1 94.75 113 HIS A N 1
ATOM 870 C CA . HIS A 1 113 ? 0.375 -20.953 -24.781 1 94.75 113 HIS A CA 1
ATOM 871 C C . HIS A 1 113 ? 1.453 -20.906 -25.859 1 94.75 113 HIS A C 1
ATOM 873 O O . HIS A 1 113 ? 2.426 -20.156 -25.734 1 94.75 113 HIS A O 1
ATOM 879 N N . LEU A 1 114 ? 1.236 -21.797 -26.859 1 89.19 114 LEU A N 1
ATOM 880 C CA . LEU A 1 114 ? 2.268 -22.016 -27.859 1 89.19 114 LEU A CA 1
ATOM 881 C C . LEU A 1 114 ? 3.59 -22.406 -27.203 1 89.19 114 LEU A C 1
ATOM 883 O O . LEU A 1 114 ? 3.668 -23.422 -26.5 1 89.19 114 LEU A O 1
ATOM 887 N N . GLY A 1 115 ? 4.59 -21.625 -27.188 1 90.69 115 GLY A N 1
ATOM 888 C CA . GLY A 1 115 ? 5.875 -21.984 -26.609 1 90.69 115 GLY A CA 1
ATOM 889 C C . GLY A 1 115 ? 6.199 -21.219 -25.344 1 90.69 115 GLY A C 1
ATOM 890 O O . GLY A 1 115 ? 7.215 -21.484 -24.703 1 90.69 115 GLY A O 1
ATOM 891 N N . THR A 1 116 ? 5.324 -20.328 -24.984 1 96.56 116 THR A N 1
ATOM 892 C CA . THR A 1 116 ? 5.609 -19.453 -23.844 1 96.56 116 THR A CA 1
ATOM 893 C C . THR A 1 116 ? 4.77 -19.859 -22.641 1 96.56 116 THR A C 1
ATOM 895 O O . THR A 1 116 ? 3.6 -20.219 -22.766 1 96.56 116 THR A O 1
ATOM 898 N N . LEU A 1 117 ? 5.395 -19.859 -21.453 1 98.12 117 LEU A N 1
ATOM 899 C CA . LEU A 1 117 ? 4.676 -20.078 -20.203 1 98.12 117 LEU A CA 1
ATOM 900 C C . LEU A 1 117 ? 4.277 -18.734 -19.578 1 98.12 117 LEU A C 1
ATOM 902 O O . LEU A 1 117 ? 4.957 -17.734 -19.766 1 98.12 117 LEU A O 1
ATOM 906 N N . TYR A 1 118 ? 3.176 -18.719 -18.906 1 98.38 118 TYR A N 1
ATOM 907 C CA . TYR A 1 118 ? 2.664 -17.547 -18.172 1 98.38 118 TYR A CA 1
ATOM 908 C C . TYR A 1 118 ? 2.229 -17.938 -16.766 1 98.38 118 TYR A C 1
ATOM 910 O O . TYR A 1 118 ? 1.746 -19.047 -16.547 1 98.38 118 TYR A O 1
ATOM 918 N N . CYS A 1 119 ? 2.504 -17.047 -15.82 1 98.5 119 CYS A N 1
ATOM 919 C CA . CYS A 1 119 ? 1.886 -17.156 -14.5 1 98.5 119 CYS A CA 1
ATOM 920 C C . CYS A 1 119 ? 0.49 -16.547 -14.5 1 98.5 119 CYS A C 1
ATOM 922 O O . CYS A 1 119 ? 0.337 -15.336 -14.695 1 98.5 119 CYS A O 1
ATOM 924 N N . THR A 1 120 ? -0.587 -17.375 -14.281 1 98.5 120 THR A N 1
ATOM 925 C CA . THR A 1 120 ? -1.951 -16.969 -14.602 1 98.5 120 THR A CA 1
ATOM 926 C C . THR A 1 120 ? -2.902 -17.312 -13.461 1 98.5 120 THR A C 1
ATOM 928 O O . THR A 1 120 ? -2.805 -18.391 -12.875 1 98.5 120 THR A O 1
ATOM 931 N N . ALA A 1 121 ? -3.748 -16.391 -13.086 1 98.44 121 ALA A N 1
ATOM 932 C CA . ALA A 1 121 ? -4.914 -16.703 -12.258 1 98.44 121 ALA A CA 1
ATOM 933 C C . ALA A 1 121 ? -6.129 -17.031 -13.133 1 98.44 121 ALA A C 1
ATOM 935 O O . ALA A 1 121 ? -6.477 -16.25 -14.031 1 98.44 121 ALA A O 1
ATOM 936 N N . VAL A 1 122 ? -6.777 -18.156 -12.836 1 98.5 122 VAL A N 1
ATOM 937 C CA . VAL A 1 122 ? -7.953 -18.562 -13.602 1 98.5 122 VAL A CA 1
ATOM 938 C C . VAL A 1 122 ? -9.203 -18.438 -12.727 1 98.5 122 VAL A C 1
ATOM 940 O O . VAL A 1 122 ? -9.18 -18.797 -11.547 1 98.5 122 VAL A O 1
ATOM 943 N N . PHE A 1 123 ? -10.273 -17.891 -13.312 1 98.56 123 PHE A N 1
ATOM 944 C CA . PHE A 1 123 ? -11.57 -17.75 -12.648 1 98.56 123 PHE A CA 1
ATOM 945 C C . PHE A 1 123 ? -12.555 -18.797 -13.156 1 98.56 123 PHE A C 1
ATOM 947 O O . PHE A 1 123 ? -12.812 -18.875 -14.359 1 98.56 123 PHE A O 1
ATOM 954 N N . VAL A 1 124 ? -13.125 -19.578 -12.25 1 98.75 124 VAL A N 1
ATOM 955 C CA . VAL A 1 124 ? -14.07 -20.625 -12.617 1 98.75 124 VAL A CA 1
ATOM 956 C C . VAL A 1 124 ? -15.367 -20.453 -11.828 1 98.75 124 VAL A C 1
ATOM 958 O O . VAL A 1 124 ? -15.367 -20.547 -10.594 1 98.75 124 VAL A O 1
ATOM 961 N N . ASP A 1 125 ? -16.438 -20.25 -12.523 1 98.5 125 ASP A N 1
ATOM 962 C CA . ASP A 1 125 ? -17.781 -20.078 -11.984 1 98.5 125 ASP A CA 1
ATOM 963 C C . ASP A 1 125 ? -18.5 -21.406 -11.875 1 98.5 125 ASP A C 1
ATOM 965 O O . ASP A 1 125 ? -18.438 -22.234 -12.781 1 98.5 125 ASP A O 1
ATOM 969 N N . PRO A 1 126 ? -19.234 -21.609 -10.734 1 97.88 126 PRO A N 1
ATOM 970 C CA . PRO A 1 126 ? -19.906 -22.906 -10.562 1 97.88 126 PRO A CA 1
ATOM 971 C C . PRO A 1 126 ? -21.016 -23.125 -11.578 1 97.88 126 PRO A C 1
ATOM 973 O O . PRO A 1 126 ? -21.453 -24.266 -11.789 1 97.88 126 PRO A O 1
ATOM 976 N N . VAL A 1 127 ? -21.484 -22.125 -12.227 1 96.81 127 VAL A N 1
ATOM 977 C CA . VAL A 1 127 ? -22.562 -22.25 -13.195 1 96.81 127 VAL A CA 1
ATOM 978 C C . VAL A 1 127 ? -22 -22.125 -14.609 1 96.81 127 VAL A C 1
ATOM 980 O O . VAL A 1 127 ? -22.203 -23.016 -15.445 1 96.81 127 VAL A O 1
ATOM 983 N N . GLU A 1 128 ? -21.125 -21.141 -14.859 1 97.69 128 GLU A N 1
ATOM 984 C CA . GLU A 1 128 ? -20.703 -20.797 -16.219 1 97.69 128 GLU A CA 1
ATOM 985 C C . GLU A 1 128 ? -19.406 -21.516 -16.594 1 97.69 128 GLU A C 1
ATOM 987 O O . GLU A 1 128 ? -19.031 -21.547 -17.766 1 97.69 128 GLU A O 1
ATOM 992 N N . GLY A 1 129 ? -18.75 -22.141 -15.594 1 98.12 129 GLY A N 1
ATOM 993 C CA . GLY A 1 129 ? -17.438 -22.703 -15.867 1 98.12 129 GLY A CA 1
ATOM 994 C C . GLY A 1 129 ? -16.344 -21.656 -15.945 1 98.12 129 GLY A C 1
ATOM 995 O O . GLY A 1 129 ? -16.344 -20.688 -15.18 1 98.12 129 GLY A O 1
ATOM 996 N N . TYR A 1 130 ? -15.297 -21.906 -16.797 1 98.31 130 TYR A N 1
ATOM 997 C CA . TYR A 1 130 ? -14.227 -20.938 -17 1 98.31 130 TYR A CA 1
ATOM 998 C C . TYR A 1 130 ? -14.789 -19.609 -17.5 1 98.31 130 TYR A C 1
ATOM 1000 O O . TYR A 1 130 ? -15.477 -19.578 -18.531 1 98.31 130 TYR A O 1
ATOM 1008 N N . VAL A 1 131 ? -14.398 -18.453 -16.781 1 97.69 131 VAL A N 1
ATOM 1009 C CA . VAL A 1 131 ? -15.031 -17.203 -17.156 1 97.69 131 VAL A CA 1
ATOM 1010 C C . VAL A 1 131 ? -13.961 -16.156 -17.469 1 97.69 131 VAL A C 1
ATOM 1012 O O . VAL A 1 131 ? -14.219 -15.195 -18.188 1 97.69 131 VAL A O 1
ATOM 1015 N N . ALA A 1 132 ? -12.789 -16.297 -16.922 1 96.5 132 ALA A N 1
ATOM 1016 C CA . ALA A 1 132 ? -11.758 -15.289 -17.156 1 96.5 132 ALA A CA 1
ATOM 1017 C C . ALA A 1 132 ? -10.391 -15.781 -16.703 1 96.5 132 ALA A C 1
ATOM 1019 O O . ALA A 1 132 ? -10.289 -16.812 -16.031 1 96.5 132 ALA A O 1
ATOM 1020 N N . LYS A 1 133 ? -9.391 -15.141 -17.141 1 97 133 LYS A N 1
ATOM 1021 C CA . LYS A 1 133 ? -8.047 -15.328 -16.594 1 97 133 LYS A CA 1
ATOM 1022 C C . LYS A 1 133 ? -7.293 -14 -16.516 1 97 133 LYS A C 1
ATOM 1024 O O . LYS A 1 133 ? -7.648 -13.039 -17.203 1 97 133 LYS A O 1
ATOM 1029 N N . HIS A 1 134 ? -6.309 -13.938 -15.68 1 96.81 134 HIS A N 1
ATOM 1030 C CA . HIS A 1 134 ? -5.348 -12.852 -15.555 1 96.81 134 HIS A CA 1
ATOM 1031 C C . HIS A 1 134 ? -3.916 -13.375 -15.609 1 96.81 134 HIS A C 1
ATOM 1033 O O . HIS A 1 134 ? -3.49 -14.125 -14.727 1 96.81 134 HIS A O 1
ATOM 1039 N N . ARG A 1 135 ? -3.186 -12.977 -16.641 1 97.25 135 ARG A N 1
ATOM 1040 C CA . ARG A 1 135 ? -1.755 -13.258 -16.719 1 97.25 135 ARG A CA 1
ATOM 1041 C C . ARG A 1 135 ? -0.95 -12.195 -15.984 1 97.25 135 ARG A C 1
ATOM 1043 O O . ARG A 1 135 ? -1.234 -11 -16.094 1 97.25 135 ARG A O 1
ATOM 1050 N N . LYS A 1 136 ? -0.006 -12.758 -15.195 1 97.5 136 LYS A N 1
ATOM 1051 C CA . LYS A 1 136 ? 0.916 -11.828 -14.547 1 97.5 136 LYS A CA 1
ATOM 1052 C C . LYS A 1 136 ? 1.493 -10.836 -15.555 1 97.5 136 LYS A C 1
ATOM 1054 O O . LYS A 1 136 ? 2.031 -11.234 -16.594 1 97.5 136 LYS A O 1
ATOM 1059 N N . LEU A 1 137 ? 1.373 -9.523 -15.219 1 95.31 137 LEU A N 1
ATOM 1060 C CA . LEU A 1 137 ? 1.739 -8.492 -16.188 1 95.31 137 LEU A CA 1
ATOM 1061 C C . LEU A 1 137 ? 3.25 -8.453 -16.391 1 95.31 137 LEU A C 1
ATOM 1063 O O . LEU A 1 137 ? 3.719 -8.336 -17.531 1 95.31 137 LEU A O 1
ATOM 1067 N N . VAL A 1 138 ? 3.994 -8.43 -15.297 1 95.62 138 VAL A N 1
ATOM 1068 C CA . VAL A 1 138 ? 5.453 -8.445 -15.359 1 95.62 138 VAL A CA 1
ATOM 1069 C C . VAL A 1 138 ? 5.996 -9.477 -14.367 1 95.62 138 VAL A C 1
ATOM 1071 O O . VAL A 1 138 ? 5.93 -9.281 -13.156 1 95.62 138 VAL A O 1
ATOM 1074 N N . PRO A 1 139 ? 6.559 -10.602 -14.812 1 96.38 139 PRO A N 1
ATOM 1075 C CA . PRO A 1 139 ? 7.266 -11.508 -13.906 1 96.38 139 PRO A CA 1
ATOM 1076 C C . PRO A 1 139 ? 8.438 -10.836 -13.188 1 96.38 139 PRO A C 1
ATOM 1078 O O . PRO A 1 139 ? 9.086 -9.945 -13.758 1 96.38 139 PRO A O 1
ATOM 1081 N N . THR A 1 140 ? 8.688 -11.258 -12 1 95.44 140 THR A N 1
ATOM 1082 C CA . THR A 1 140 ? 9.656 -10.578 -11.148 1 95.44 140 THR A CA 1
ATOM 1083 C C . THR A 1 140 ? 11.016 -11.273 -11.211 1 95.44 140 THR A C 1
ATOM 1085 O O . THR A 1 140 ? 11.094 -12.5 -11.117 1 95.44 140 THR A O 1
ATOM 1088 N N . VAL A 1 141 ? 12.156 -10.57 -11.453 1 94.12 141 VAL A N 1
ATOM 1089 C CA . VAL A 1 141 ? 13.555 -10.992 -11.414 1 94.12 141 VAL A CA 1
ATOM 1090 C C . VAL A 1 141 ? 13.742 -12.242 -12.273 1 94.12 141 VAL A C 1
ATOM 1092 O O . VAL A 1 141 ? 13.539 -12.195 -13.492 1 94.12 141 VAL A O 1
ATOM 1095 N N . MET A 1 142 ? 13.953 -13.469 -11.617 1 94.06 142 MET A N 1
ATOM 1096 C CA . MET A 1 142 ? 14.281 -14.688 -12.359 1 94.06 142 MET A CA 1
ATOM 1097 C C . MET A 1 142 ? 13.023 -15.289 -12.984 1 94.06 142 MET A C 1
ATOM 1099 O O . MET A 1 142 ? 13.117 -16.125 -13.891 1 94.06 142 MET A O 1
ATOM 1103 N N . GLU A 1 143 ? 11.836 -14.867 -12.531 1 96.19 143 GLU A N 1
ATOM 1104 C CA . GLU A 1 143 ? 10.602 -15.305 -13.18 1 96.19 143 GLU A CA 1
ATOM 1105 C C . GLU A 1 143 ? 10.594 -14.938 -14.656 1 96.19 143 GLU A C 1
ATOM 1107 O O . GLU A 1 143 ? 9.984 -15.641 -15.477 1 96.19 143 GLU A O 1
ATOM 1112 N N . ARG A 1 144 ? 11.352 -13.914 -14.992 1 94.69 144 ARG A N 1
ATOM 1113 C CA . ARG A 1 144 ? 11.336 -13.344 -16.344 1 94.69 144 ARG A CA 1
ATOM 1114 C C . ARG A 1 144 ? 11.953 -14.297 -17.344 1 94.69 144 ARG A C 1
ATOM 1116 O O . ARG A 1 144 ? 11.742 -14.164 -18.562 1 94.69 144 ARG A O 1
ATOM 1123 N N . ILE A 1 145 ? 12.703 -15.242 -16.844 1 93.88 145 ILE A N 1
ATOM 1124 C CA . ILE A 1 145 ? 13.367 -16.125 -17.797 1 93.88 145 ILE A CA 1
ATOM 1125 C C . ILE A 1 145 ? 12.469 -17.328 -18.094 1 93.88 145 ILE A C 1
ATOM 1127 O O . ILE A 1 145 ? 12.703 -18.062 -19.062 1 93.88 145 ILE A O 1
ATOM 1131 N N . VAL A 1 146 ? 11.352 -17.438 -17.312 1 95.38 146 VAL A N 1
ATOM 1132 C CA . VAL A 1 146 ? 10.57 -18.656 -17.547 1 95.38 146 VAL A CA 1
ATOM 1133 C C . VAL A 1 146 ? 9.133 -18.281 -17.891 1 95.38 146 VAL A C 1
ATOM 1135 O O . VAL A 1 146 ? 8.383 -19.094 -18.453 1 95.38 146 VAL A O 1
ATOM 1138 N N . TRP A 1 147 ? 8.664 -17.062 -17.5 1 97.81 147 TRP A N 1
ATOM 1139 C CA . TRP A 1 147 ? 7.289 -16.656 -17.797 1 97.81 147 TRP A CA 1
ATOM 1140 C C . TRP A 1 147 ? 7.262 -15.43 -18.688 1 97.81 147 TRP A C 1
ATOM 1142 O O . TRP A 1 147 ? 8.078 -14.516 -18.531 1 97.81 147 TRP A O 1
ATOM 1152 N N . GLY A 1 148 ? 6.32 -15.398 -19.641 1 96.81 148 GLY A N 1
ATOM 1153 C CA . GLY A 1 148 ? 6.051 -14.211 -20.453 1 96.81 148 GLY A CA 1
ATOM 1154 C C . GLY A 1 148 ? 5.246 -13.164 -19.719 1 96.81 148 GLY A C 1
ATOM 1155 O O . GLY A 1 148 ? 4.762 -13.406 -18.609 1 96.81 148 GLY A O 1
ATOM 1156 N N . GLN A 1 149 ? 5.125 -11.969 -20.328 1 96 149 GLN A N 1
ATOM 1157 C CA . GLN A 1 149 ? 4.359 -10.859 -19.766 1 96 149 GLN A CA 1
ATOM 1158 C C . GLN A 1 149 ? 2.896 -10.93 -20.188 1 96 149 GLN A C 1
ATOM 1160 O O . GLN A 1 149 ? 2.594 -11.258 -21.328 1 96 149 GLN A O 1
ATOM 1165 N N . GLY A 1 150 ? 1.976 -10.695 -19.203 1 94.81 150 GLY A N 1
ATOM 1166 C CA . GLY A 1 150 ? 0.583 -10.508 -19.562 1 94.81 150 GLY A CA 1
ATOM 1167 C C . GLY A 1 150 ? 0.328 -9.188 -20.281 1 94.81 150 GLY A C 1
ATOM 1168 O O . GLY A 1 150 ? 1.256 -8.406 -20.5 1 94.81 150 GLY A O 1
ATOM 1169 N N . ASP A 1 151 ? -0.904 -8.984 -20.672 1 92.12 151 ASP A N 1
ATOM 1170 C CA . ASP A 1 151 ? -1.27 -7.73 -21.328 1 92.12 151 ASP A CA 1
ATOM 1171 C C . ASP A 1 151 ? -2.672 -7.289 -20.906 1 92.12 151 ASP A C 1
ATOM 1173 O O . ASP A 1 151 ? -3.26 -7.852 -19.984 1 92.12 151 ASP A O 1
ATOM 1177 N N . ALA A 1 152 ? -3.162 -6.242 -21.484 1 90.12 152 ALA A N 1
ATOM 1178 C CA . ALA A 1 152 ? -4.398 -5.594 -21.047 1 90.12 152 ALA A CA 1
ATOM 1179 C C . ALA A 1 152 ? -5.602 -6.5 -21.281 1 90.12 152 ALA A C 1
ATOM 1181 O O . ALA A 1 152 ? -6.66 -6.312 -20.672 1 90.12 152 ALA A O 1
ATOM 1182 N N . ALA A 1 153 ? -5.492 -7.449 -22.125 1 87.25 153 ALA A N 1
ATOM 1183 C CA . ALA A 1 153 ? -6.598 -8.336 -22.469 1 87.25 153 ALA A CA 1
ATOM 1184 C C . ALA A 1 153 ? -6.949 -9.25 -21.297 1 87.25 153 ALA A C 1
ATOM 1186 O O . ALA A 1 153 ? -8.055 -9.805 -21.234 1 87.25 153 ALA A O 1
ATOM 1187 N N . HIS A 1 154 ? -6.113 -9.383 -20.328 1 88.62 154 HIS A N 1
ATOM 1188 C CA . HIS A 1 154 ? -6.32 -10.305 -19.219 1 88.62 154 HIS A CA 1
ATOM 1189 C C . HIS A 1 154 ? -6.34 -9.57 -17.891 1 88.62 154 HIS A C 1
ATOM 1191 O O . HIS A 1 154 ? -5.68 -9.992 -16.938 1 88.62 154 HIS A O 1
ATOM 1197 N N . MET A 1 155 ? -7.047 -8.516 -17.891 1 89 155 MET A N 1
ATOM 1198 C CA . MET A 1 155 ? -7.215 -7.77 -16.641 1 89 155 MET A CA 1
ATOM 1199 C C . MET A 1 155 ? -8.695 -7.625 -16.281 1 89 155 MET A C 1
ATOM 1201 O O . MET A 1 155 ? -9.211 -6.508 -16.203 1 89 155 MET A O 1
ATOM 1205 N N . PRO A 1 156 ? -9.305 -8.688 -15.953 1 87.69 156 PRO A N 1
ATOM 1206 C CA . PRO A 1 156 ? -10.758 -8.664 -15.766 1 87.69 156 PRO A CA 1
ATOM 1207 C C . PRO A 1 156 ? -11.164 -8.195 -14.375 1 87.69 156 PRO A C 1
ATOM 1209 O O . PRO A 1 156 ? -10.453 -8.453 -13.398 1 87.69 156 PRO A O 1
ATOM 1212 N N . VAL A 1 157 ? -12.25 -7.438 -14.289 1 92.5 157 VAL A N 1
ATOM 1213 C CA . VAL A 1 157 ? -13.117 -7.359 -13.117 1 92.5 157 VAL A CA 1
ATOM 1214 C C . VAL A 1 157 ? -14.422 -8.109 -13.391 1 92.5 157 VAL A C 1
ATOM 1216 O O . VAL A 1 157 ? -15.242 -7.672 -14.188 1 92.5 157 VAL A O 1
ATOM 1219 N N . HIS A 1 158 ? -14.57 -9.25 -12.75 1 95.06 158 HIS A N 1
ATOM 1220 C CA . HIS A 1 158 ? -15.68 -10.148 -13.055 1 95.06 158 HIS A CA 1
ATOM 1221 C C . HIS A 1 158 ? -16.781 -10.039 -12.008 1 95.06 158 HIS A C 1
ATOM 1223 O O . HIS A 1 158 ? -16.516 -10.102 -10.805 1 95.06 158 HIS A O 1
ATOM 1229 N N . GLU A 1 159 ? -18.031 -9.82 -12.461 1 95.5 159 GLU A N 1
ATOM 1230 C CA . GLU A 1 159 ? -19.156 -9.859 -11.539 1 95.5 159 GLU A CA 1
ATOM 1231 C C . GLU A 1 159 ? -19.672 -11.289 -11.352 1 95.5 159 GLU A C 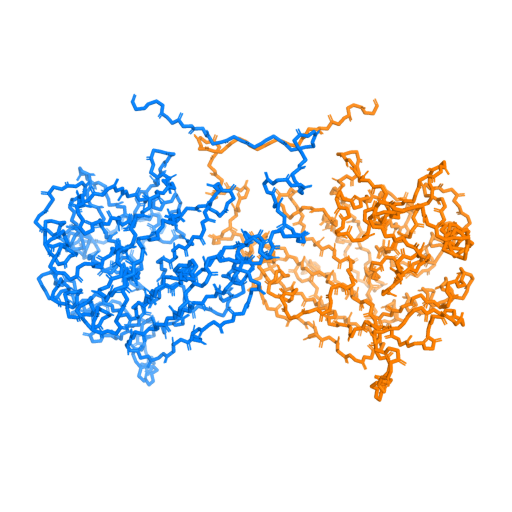1
ATOM 1233 O O . GLU A 1 159 ? -20.172 -11.898 -12.297 1 95.5 159 GLU A O 1
ATOM 1238 N N . ALA A 1 160 ? -19.531 -11.82 -10.164 1 96.81 160 ALA A N 1
ATOM 1239 C CA . ALA A 1 160 ? -19.953 -13.18 -9.844 1 96.81 160 ALA A CA 1
ATOM 1240 C C . ALA A 1 160 ? -21.219 -13.172 -9 1 96.81 160 ALA A C 1
ATOM 1242 O O . ALA A 1 160 ? -21.469 -12.234 -8.242 1 96.81 160 ALA A O 1
ATOM 1243 N N . THR A 1 161 ? -22.031 -14.172 -9.195 1 95.5 161 THR A N 1
ATOM 1244 C CA . THR A 1 161 ? -23.188 -14.414 -8.359 1 95.5 161 THR A CA 1
ATOM 1245 C C . THR A 1 161 ? -22.938 -15.578 -7.402 1 95.5 161 THR A C 1
ATOM 1247 O O . THR A 1 161 ? -22.578 -16.672 -7.832 1 95.5 161 THR A O 1
ATOM 1250 N N . PHE A 1 162 ? -23.109 -15.297 -6.098 1 95.12 162 PHE A N 1
ATOM 1251 C CA . PHE A 1 162 ? -22.906 -16.297 -5.066 1 95.12 162 PHE A CA 1
ATOM 1252 C C . PHE A 1 162 ? -24.234 -16.734 -4.465 1 95.12 162 PHE A C 1
ATOM 1254 O O . PHE A 1 162 ? -24.969 -15.914 -3.922 1 95.12 162 PHE A O 1
ATOM 1261 N N . ILE A 1 163 ? -24.484 -18 -4.562 1 87.75 163 ILE A N 1
ATOM 1262 C CA . ILE A 1 163 ? -25.75 -18.547 -4.066 1 87.75 163 ILE A CA 1
ATOM 1263 C C . ILE A 1 163 ? -25.5 -19.328 -2.775 1 87.75 163 ILE A C 1
ATOM 1265 O O . ILE A 1 163 ? -24.781 -20.328 -2.775 1 87.75 163 ILE A O 1
ATOM 1269 N N . PRO A 1 164 ? -26.156 -18.828 -1.669 1 81.69 164 PRO A N 1
ATOM 1270 C CA . PRO A 1 164 ? -25.984 -19.578 -0.426 1 81.69 164 PRO A CA 1
ATOM 1271 C C . PRO A 1 164 ? -26.594 -20.969 -0.486 1 81.69 164 PRO A C 1
ATOM 1273 O O . PRO A 1 164 ? -27.547 -21.188 -1.235 1 81.69 164 PRO A O 1
ATOM 1276 N N . LYS A 1 165 ? -25.875 -21.984 0.194 1 73.62 165 LYS A N 1
ATOM 1277 C CA . LYS A 1 165 ? -26.406 -23.344 0.232 1 73.62 165 LYS A CA 1
ATOM 1278 C C . LYS A 1 165 ? -27.781 -23.375 0.891 1 73.62 165 LYS A C 1
ATOM 1280 O O . LYS A 1 165 ? -28.641 -24.156 0.486 1 73.62 165 LYS A O 1
ATOM 1285 N N . SER A 1 166 ? -27.781 -22.688 2.053 1 69.5 166 SER A N 1
ATOM 1286 C CA . SER A 1 166 ? -29.062 -22.656 2.754 1 69.5 166 SER A CA 1
ATOM 1287 C C . SER A 1 166 ? -30 -21.594 2.182 1 69.5 166 SER A C 1
ATOM 1289 O O . SER A 1 166 ? -29.641 -20.906 1.227 1 69.5 166 SER A O 1
ATOM 1291 N N . GLU A 1 167 ? -31.219 -21.391 2.865 1 66.31 167 GLU A N 1
ATOM 1292 C CA . GLU A 1 167 ? -32.25 -20.422 2.553 1 66.31 167 GLU A CA 1
ATOM 1293 C C . GLU A 1 167 ? -31.719 -19 2.586 1 66.31 167 GLU A C 1
ATOM 1295 O O . GLU A 1 167 ? -30.953 -18.641 3.48 1 66.31 167 GLU A O 1
ATOM 1300 N N . GLY A 1 168 ? -31.391 -18.516 1.253 1 70.81 168 GLY A N 1
ATOM 1301 C CA . GLY A 1 168 ? -30.969 -17.109 1.232 1 70.81 168 GLY A CA 1
ATOM 1302 C C . GLY A 1 168 ? -30.922 -16.531 -0.166 1 70.81 168 GLY A C 1
ATOM 1303 O O . GLY A 1 168 ? -31.062 -17.25 -1.153 1 70.81 168 GLY A O 1
ATOM 1304 N N . GLN A 1 169 ? -30.766 -15.25 -0.237 1 83.5 169 GLN A N 1
ATOM 1305 C CA . GLN A 1 169 ? -30.734 -14.492 -1.484 1 83.5 169 GLN A CA 1
ATOM 1306 C C . GLN A 1 169 ? -29.328 -14.5 -2.09 1 83.5 169 GLN A C 1
ATOM 1308 O O . GLN A 1 169 ? -28.344 -14.438 -1.364 1 83.5 169 GLN A O 1
ATOM 1313 N N . ALA A 1 170 ? -29.312 -14.727 -3.371 1 91.75 170 ALA A N 1
ATOM 1314 C CA . ALA A 1 170 ? -28.062 -14.617 -4.117 1 91.75 170 ALA A CA 1
ATOM 1315 C C . ALA A 1 170 ? -27.406 -13.266 -3.887 1 91.75 170 ALA A C 1
ATOM 1317 O O . ALA A 1 170 ? -28.078 -12.242 -3.814 1 91.75 170 ALA A O 1
ATOM 1318 N N . VAL A 1 171 ? -26.125 -13.32 -3.732 1 94.31 171 VAL A N 1
ATOM 1319 C CA . VAL A 1 171 ? -25.344 -12.102 -3.559 1 94.31 171 VAL A CA 1
ATOM 1320 C C . VAL A 1 171 ? -24.391 -11.93 -4.738 1 94.31 171 VAL A C 1
ATOM 1322 O O . VAL A 1 171 ? -23.734 -12.883 -5.16 1 94.31 171 VAL A O 1
ATOM 1325 N N . LYS A 1 172 ? -24.359 -10.773 -5.273 1 95.38 172 LYS A N 1
ATOM 1326 C CA . LYS A 1 172 ? -23.422 -10.461 -6.355 1 95.38 172 LYS A CA 1
ATOM 1327 C C . LYS A 1 172 ? -22.219 -9.68 -5.84 1 95.38 172 LYS A C 1
ATOM 1329 O O . LYS A 1 172 ? -22.359 -8.852 -4.938 1 95.38 172 LYS A O 1
ATOM 1334 N N . ALA A 1 173 ? -21.078 -9.984 -6.41 1 96.56 173 ALA A N 1
ATOM 1335 C CA . ALA A 1 173 ? -19.859 -9.242 -6.07 1 96.56 173 ALA A CA 1
ATOM 1336 C C . ALA A 1 173 ? -18.891 -9.203 -7.25 1 96.56 173 ALA A C 1
ATOM 1338 O O . ALA A 1 173 ? -18.812 -10.156 -8.023 1 96.56 173 ALA A O 1
ATOM 1339 N N . LYS A 1 174 ? -18.203 -8.055 -7.402 1 96.62 174 LYS A N 1
ATOM 1340 C CA . LYS A 1 174 ? -17.141 -7.914 -8.398 1 96.62 174 LYS A CA 1
ATOM 1341 C C . LYS A 1 174 ? -15.812 -8.438 -7.871 1 96.62 174 LYS A C 1
ATOM 1343 O O . LYS A 1 174 ? -15.312 -7.961 -6.848 1 96.62 174 LYS A O 1
ATOM 1348 N N . ILE A 1 175 ? -15.211 -9.414 -8.57 1 97.25 175 ILE A N 1
ATOM 1349 C CA . ILE A 1 175 ? -13.992 -10.094 -8.156 1 97.25 175 ILE A CA 1
ATOM 1350 C C . ILE A 1 175 ? -12.875 -9.805 -9.156 1 97.25 175 ILE A C 1
ATOM 1352 O O . ILE A 1 175 ? -13.117 -9.734 -10.367 1 97.25 175 ILE A O 1
ATOM 1356 N N . SER A 1 176 ? -11.68 -9.523 -8.672 1 96.31 176 SER A N 1
ATOM 1357 C CA . SER A 1 176 ? -10.531 -9.305 -9.547 1 96.31 176 SER A CA 1
ATOM 1358 C C . SER A 1 176 ? -9.242 -9.812 -8.898 1 96.31 176 SER A C 1
ATOM 1360 O O . SER A 1 176 ? -9.188 -10.008 -7.684 1 96.31 176 SE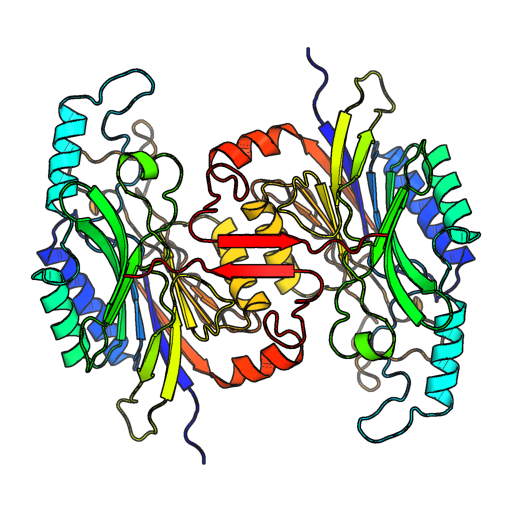R A O 1
ATOM 1362 N N . ALA A 1 177 ? -8.266 -10.102 -9.75 1 95.81 177 ALA A N 1
ATOM 1363 C CA . ALA A 1 177 ? -6.895 -10.375 -9.312 1 95.81 177 ALA A CA 1
ATOM 1364 C C . ALA A 1 177 ? -5.922 -9.352 -9.898 1 95.81 177 ALA A C 1
ATOM 1366 O O . ALA A 1 177 ? -4.73 -9.633 -10.039 1 95.81 177 ALA A O 1
ATOM 1367 N N . THR A 1 178 ? -6.402 -8.172 -10.383 1 89.31 178 THR A N 1
ATOM 1368 C CA . THR A 1 178 ? -5.57 -7.23 -11.133 1 89.31 178 THR A CA 1
ATOM 1369 C C . THR A 1 178 ? -5.484 -5.891 -10.406 1 89.31 178 THR A C 1
ATOM 1371 O O . THR A 1 178 ? -4.402 -5.477 -9.992 1 89.31 178 THR A O 1
ATOM 1374 N N . MET A 1 179 ? -6.621 -5.219 -10.312 1 84.06 179 MET A N 1
ATOM 1375 C CA . MET A 1 179 ? -6.602 -3.859 -9.781 1 84.06 179 MET A CA 1
ATOM 1376 C C . MET A 1 179 ? -7.766 -3.637 -8.812 1 84.06 179 MET A C 1
ATOM 1378 O O . MET A 1 179 ? -8.883 -4.082 -9.07 1 84.06 179 MET A O 1
ATOM 1382 N N . CYS A 1 180 ? -7.398 -2.865 -7.875 1 79.94 180 CYS A N 1
ATOM 1383 C CA . CYS A 1 180 ? -8.406 -2.598 -6.852 1 79.94 180 CYS A CA 1
ATOM 1384 C C . CYS A 1 180 ? -9.195 -1.338 -7.184 1 79.94 180 CYS A C 1
ATOM 1386 O O . CYS A 1 180 ? -10.258 -1.096 -6.605 1 79.94 180 CYS A O 1
ATOM 1388 N N . TRP A 1 181 ? -8.781 -0.581 -8.188 1 77.75 181 TRP A N 1
ATOM 1389 C CA . TRP A 1 181 ? -9.383 0.733 -8.359 1 77.75 181 TRP A CA 1
ATOM 1390 C C . TRP A 1 181 ? -10.367 0.728 -9.531 1 77.75 181 TRP A C 1
ATOM 1392 O O . TRP A 1 181 ? -10.828 1.785 -9.961 1 77.75 181 TRP A O 1
ATOM 1402 N N . TYR A 1 182 ? -10.727 -0.439 -10.008 1 81.56 182 TYR A N 1
ATOM 1403 C CA . TYR A 1 182 ? -11.695 -0.548 -11.102 1 81.56 182 TYR A CA 1
ATOM 1404 C C . TYR A 1 182 ? -12.953 -1.273 -10.641 1 81.56 182 TYR A C 1
ATOM 1406 O O . TYR A 1 182 ? -13.422 -2.199 -11.305 1 81.56 182 TYR A O 1
ATOM 1414 N N . GLY A 1 183 ? -13.398 -0.875 -9.453 1 86.88 183 GLY A N 1
ATOM 1415 C CA . GLY A 1 183 ? -14.672 -1.37 -8.953 1 86.88 183 GLY A CA 1
ATOM 1416 C C . GLY A 1 183 ? -14.562 -2.711 -8.25 1 86.88 183 GLY A C 1
ATOM 1417 O O . GLY A 1 183 ? -15.57 -3.344 -7.945 1 86.88 183 GLY A O 1
ATOM 1418 N N . THR A 1 184 ? -13.398 -3.162 -7.98 1 95.31 184 THR A N 1
ATOM 1419 C CA . THR A 1 184 ? -13.18 -4.445 -7.32 1 95.31 184 THR A CA 1
ATOM 1420 C C . THR A 1 184 ? -13.75 -4.426 -5.906 1 95.31 184 THR A C 1
ATOM 1422 O O . THR A 1 184 ? -13.492 -3.498 -5.137 1 95.31 184 THR A O 1
ATOM 1425 N N . GLN A 1 185 ? -14.594 -5.395 -5.594 1 96.81 185 GLN A N 1
ATOM 1426 C CA . GLN A 1 185 ? -15.141 -5.543 -4.25 1 96.81 185 GLN A CA 1
ATOM 1427 C C . GLN A 1 185 ? -14.398 -6.633 -3.475 1 96.81 185 GLN A C 1
ATOM 1429 O O . GLN A 1 185 ? -14.266 -6.547 -2.252 1 96.81 185 GLN A O 1
ATOM 1434 N N . ILE A 1 186 ? -13.977 -7.676 -4.18 1 98.25 186 ILE A N 1
ATOM 1435 C CA . ILE A 1 186 ? -13.172 -8.758 -3.623 1 98.25 186 ILE A CA 1
ATOM 1436 C C . ILE A 1 186 ? -11.898 -8.93 -4.449 1 98.25 186 ILE A C 1
ATOM 1438 O O . ILE A 1 186 ? -11.953 -9.391 -5.59 1 98.25 186 ILE A O 1
ATOM 1442 N N . TYR A 1 187 ? -10.797 -8.492 -3.875 1 98.5 187 TYR A N 1
ATOM 1443 C CA . TYR A 1 187 ? -9.492 -8.641 -4.512 1 98.5 187 TYR A CA 1
ATOM 1444 C C . TYR A 1 187 ? -8.859 -9.977 -4.145 1 98.5 187 TYR A C 1
ATOM 1446 O O . TYR A 1 187 ? -8.633 -10.258 -2.965 1 98.5 187 TYR A O 1
ATOM 1454 N N . CYS A 1 188 ? -8.625 -10.781 -5.117 1 98.56 188 CYS A N 1
ATOM 1455 C CA . CYS A 1 188 ? -7.949 -12.062 -4.938 1 98.56 188 CYS A CA 1
ATOM 1456 C C . CYS A 1 188 ? -6.469 -11.945 -5.289 1 98.56 188 CYS A C 1
ATOM 1458 O O . CYS A 1 188 ? -6.121 -11.508 -6.387 1 98.56 188 CYS A O 1
ATOM 1460 N N . ALA A 1 189 ? -5.641 -12.359 -4.355 1 98.19 189 ALA A N 1
ATOM 1461 C CA . ALA A 1 189 ? -4.199 -12.234 -4.551 1 98.19 189 ALA A CA 1
ATOM 1462 C C . ALA A 1 189 ? -3.508 -13.586 -4.414 1 98.19 189 ALA A C 1
ATOM 1464 O O . ALA A 1 189 ? -2.898 -13.875 -3.381 1 98.19 189 ALA A O 1
ATOM 1465 N N . PRO A 1 190 ? -3.576 -14.445 -5.484 1 98.5 190 PRO A N 1
ATOM 1466 C CA . PRO A 1 190 ? -2.664 -15.594 -5.473 1 98.5 190 PRO A CA 1
ATOM 1467 C C . PRO A 1 190 ? -1.195 -15.18 -5.484 1 98.5 190 PRO A C 1
ATOM 1469 O O . PRO A 1 190 ? -0.779 -14.391 -6.34 1 98.5 190 PRO A O 1
ATOM 1472 N N . THR A 1 191 ? -0.423 -15.656 -4.547 1 97.5 191 THR A N 1
ATOM 1473 C CA . THR A 1 191 ? 0.965 -15.211 -4.469 1 97.5 191 THR A CA 1
ATOM 1474 C C . THR A 1 191 ? 1.842 -16.297 -3.844 1 97.5 191 THR A C 1
ATOM 1476 O O . THR A 1 191 ? 1.339 -17.328 -3.395 1 97.5 191 THR A O 1
ATOM 1479 N N . ILE A 1 192 ? 3.168 -16.141 -3.986 1 97.25 192 ILE A N 1
ATOM 1480 C CA . ILE A 1 192 ? 4.156 -16.953 -3.293 1 97.25 192 ILE A CA 1
ATOM 1481 C C . ILE A 1 192 ? 4.926 -16.094 -2.291 1 97.25 192 ILE A C 1
ATOM 1483 O O . ILE A 1 192 ? 5.812 -16.578 -1.592 1 97.25 192 ILE A O 1
ATOM 1487 N N . ASP A 1 193 ? 4.598 -14.781 -2.293 1 95.06 193 ASP A N 1
ATOM 1488 C CA . ASP A 1 193 ? 5.363 -13.875 -1.442 1 95.06 193 ASP A CA 1
ATOM 1489 C C . ASP A 1 193 ? 5.074 -14.133 0.035 1 95.06 193 ASP A C 1
ATOM 1491 O O . ASP A 1 193 ? 4.027 -13.734 0.545 1 95.06 193 ASP A O 1
ATOM 1495 N N . ASP A 1 194 ? 6.031 -14.734 0.664 1 93.62 194 ASP A N 1
ATOM 1496 C CA . ASP A 1 194 ? 5.855 -15.094 2.066 1 93.62 194 ASP A CA 1
ATOM 1497 C C . ASP A 1 194 ? 6.641 -14.156 2.979 1 93.62 194 ASP A C 1
ATOM 1499 O O . ASP A 1 194 ? 6.863 -14.461 4.152 1 93.62 194 ASP A O 1
ATOM 1503 N N . GLY A 1 195 ? 7.066 -13.039 2.475 1 90.5 195 GLY A N 1
ATOM 1504 C CA . GLY A 1 195 ? 7.797 -12.07 3.277 1 90.5 195 GLY A CA 1
ATOM 1505 C C . GLY A 1 195 ? 6.891 -11.195 4.117 1 90.5 195 GLY A C 1
ATOM 1506 O O . GLY A 1 195 ? 5.699 -11.062 3.83 1 90.5 195 GLY A O 1
ATOM 1507 N N . ASP A 1 196 ? 7.48 -10.531 5.051 1 85.88 196 ASP A N 1
ATOM 1508 C CA . ASP A 1 196 ? 6.723 -9.656 5.941 1 85.88 196 ASP A CA 1
ATOM 1509 C C . ASP A 1 196 ? 6.148 -8.461 5.191 1 85.88 196 ASP A C 1
ATOM 1511 O O . ASP A 1 196 ? 5.082 -7.949 5.539 1 85.88 196 ASP A O 1
ATOM 1515 N N . GLY A 1 197 ? 6.824 -8.078 4.23 1 92.38 197 GLY A N 1
ATOM 1516 C CA . GLY A 1 197 ? 6.383 -6.922 3.469 1 92.38 197 GLY A CA 1
ATOM 1517 C C . GLY A 1 197 ? 5.059 -7.141 2.764 1 92.38 197 GLY A C 1
ATOM 1518 O O . GLY A 1 197 ? 4.305 -6.191 2.539 1 92.38 197 GLY A O 1
ATOM 1519 N N . TRP A 1 198 ? 4.801 -8.375 2.473 1 94.62 198 TRP A N 1
ATOM 1520 C CA . TRP A 1 198 ? 3.596 -8.703 1.714 1 94.62 198 TRP A CA 1
ATOM 1521 C C . TRP A 1 198 ? 2.344 -8.328 2.5 1 94.62 198 TRP A C 1
ATOM 1523 O O . TRP A 1 198 ? 1.396 -7.77 1.941 1 94.62 198 TRP A O 1
ATOM 1533 N N . LEU A 1 199 ? 2.412 -8.609 3.781 1 96 199 LEU A N 1
ATOM 1534 C CA . LEU A 1 199 ? 1.255 -8.32 4.621 1 96 199 LEU A CA 1
ATOM 1535 C C . LEU A 1 199 ? 0.936 -6.828 4.602 1 96 199 LEU A C 1
ATOM 1537 O O . LEU A 1 199 ? -0.233 -6.438 4.543 1 96 199 LEU A O 1
ATOM 1541 N N . HIS A 1 200 ? 1.934 -5.953 4.633 1 96.56 200 HIS A N 1
ATOM 1542 C CA . HIS A 1 200 ? 1.736 -4.512 4.559 1 96.56 200 HIS A CA 1
ATOM 1543 C C . HIS A 1 200 ? 1.035 -4.113 3.266 1 96.56 200 HIS A C 1
ATOM 1545 O O . HIS A 1 200 ? 0.111 -3.299 3.277 1 96.56 200 HIS A O 1
ATOM 1551 N N . SER A 1 201 ? 1.407 -4.695 2.199 1 96.94 201 SER A N 1
ATOM 1552 C CA . SER A 1 201 ? 0.832 -4.375 0.897 1 96.94 201 SER A CA 1
ATOM 1553 C C . SER A 1 201 ? -0.627 -4.812 0.815 1 96.94 201 SER A C 1
ATOM 1555 O O . SER A 1 201 ? -1.469 -4.09 0.279 1 96.94 201 SER A O 1
ATOM 1557 N N . MET A 1 202 ? -0.936 -5.961 1.348 1 97.69 202 MET A N 1
ATOM 1558 C CA . MET A 1 202 ? -2.311 -6.453 1.318 1 97.69 202 MET A CA 1
ATOM 1559 C C . MET A 1 202 ? -3.23 -5.547 2.133 1 97.69 202 MET A C 1
ATOM 1561 O O . MET A 1 202 ? -4.328 -5.207 1.686 1 97.69 202 MET A O 1
ATOM 1565 N N . HIS A 1 203 ? -2.73 -5.164 3.289 1 97.5 203 HIS A N 1
ATOM 1566 C CA . HIS A 1 203 ? -3.525 -4.242 4.09 1 97.5 203 HIS A CA 1
ATOM 1567 C C . HIS A 1 203 ? -3.711 -2.906 3.377 1 97.5 203 HIS A C 1
ATOM 1569 O O . HIS A 1 203 ? -4.805 -2.338 3.389 1 97.5 203 HIS A O 1
ATOM 1575 N N . HIS A 1 204 ? -2.643 -2.451 2.814 1 96.75 204 HIS A N 1
ATOM 1576 C CA . HIS A 1 204 ? -2.736 -1.181 2.105 1 96.75 204 HIS A CA 1
ATOM 1577 C C . HIS A 1 204 ? -3.773 -1.247 0.989 1 96.75 204 HIS A C 1
ATOM 1579 O O . HIS A 1 204 ? -4.57 -0.321 0.819 1 96.75 204 HIS A O 1
ATOM 1585 N N . ILE A 1 205 ? -3.746 -2.318 0.211 1 96.94 205 ILE A N 1
ATOM 1586 C CA . ILE A 1 205 ? -4.688 -2.486 -0.891 1 96.94 205 ILE A CA 1
ATOM 1587 C C . ILE A 1 205 ? -6.117 -2.482 -0.354 1 96.94 205 ILE A C 1
ATOM 1589 O O . ILE A 1 205 ? -7 -1.843 -0.928 1 96.94 205 ILE A O 1
ATOM 1593 N N . ALA A 1 206 ? -6.332 -3.158 0.743 1 97.5 206 ALA A N 1
ATOM 1594 C CA . ALA A 1 206 ? -7.656 -3.152 1.354 1 97.5 206 ALA A CA 1
ATOM 1595 C C . ALA A 1 206 ? -8.055 -1.744 1.785 1 97.5 206 ALA A C 1
ATOM 1597 O O . ALA A 1 206 ? -9.164 -1.289 1.49 1 97.5 206 ALA A O 1
ATOM 1598 N N . LEU A 1 207 ? -7.156 -1.041 2.432 1 96.12 207 LEU A N 1
ATOM 1599 C CA . LEU A 1 207 ? -7.43 0.263 3.025 1 96.12 207 LEU A CA 1
ATOM 1600 C C . LEU A 1 207 ? -7.688 1.309 1.945 1 96.12 207 LEU A C 1
ATOM 1602 O O . LEU A 1 207 ? -8.594 2.135 2.076 1 96.12 207 LEU A O 1
ATOM 1606 N N . GLU A 1 208 ? -6.906 1.267 0.906 1 94.44 208 GLU A N 1
ATOM 1607 C CA . GLU A 1 208 ? -7.055 2.27 -0.146 1 94.44 208 GLU A CA 1
ATOM 1608 C C . GLU A 1 208 ? -8.164 1.884 -1.124 1 94.44 208 GLU A C 1
ATOM 1610 O O . GLU A 1 208 ? -8.891 2.746 -1.614 1 94.44 208 GLU A O 1
ATOM 1615 N N . GLY A 1 209 ? -8.273 0.572 -1.38 1 94.69 209 GLY A N 1
ATOM 1616 C CA . GLY A 1 209 ? -9.281 0.112 -2.324 1 94.69 209 GLY A CA 1
ATOM 1617 C C . GLY A 1 209 ? -10.656 -0.044 -1.705 1 94.69 209 GLY A C 1
ATOM 1618 O O . GLY A 1 209 ? -11.648 -0.167 -2.418 1 94.69 209 GLY A O 1
ATOM 1619 N N . ARG A 1 210 ? -10.664 0.014 -0.384 1 96.12 210 ARG A N 1
ATOM 1620 C CA . ARG A 1 210 ? -11.883 -0.293 0.356 1 96.12 210 ARG A CA 1
ATOM 1621 C C . ARG A 1 210 ? -12.562 -1.54 -0.2 1 96.12 210 ARG A C 1
ATOM 1623 O O . ARG A 1 210 ? -13.766 -1.532 -0.465 1 96.12 210 ARG A O 1
ATOM 1630 N N . CYS A 1 211 ? -11.805 -2.547 -0.331 1 97.69 211 CYS A N 1
ATOM 1631 C CA . CYS A 1 211 ? -12.25 -3.854 -0.804 1 97.69 211 CYS A CA 1
ATOM 1632 C C . CYS A 1 211 ? -11.734 -4.965 0.103 1 97.69 211 CYS A C 1
ATOM 1634 O O . CYS A 1 211 ? -10.812 -4.75 0.893 1 97.69 211 CYS A O 1
ATOM 1636 N N . PHE A 1 212 ? -12.383 -6.102 0.045 1 98.56 212 PHE A N 1
ATOM 1637 C CA . PHE A 1 212 ? -11.828 -7.277 0.706 1 98.56 212 PHE A CA 1
ATOM 1638 C C . PHE A 1 212 ? -10.594 -7.785 -0.031 1 98.56 212 PHE A C 1
ATOM 1640 O O . PHE A 1 212 ? -10.531 -7.734 -1.261 1 98.56 212 PHE A O 1
ATOM 1647 N N . VAL A 1 213 ? -9.648 -8.234 0.732 1 98.75 213 VAL A N 1
ATOM 1648 C CA . VAL A 1 213 ? -8.453 -8.828 0.145 1 98.75 213 VAL A CA 1
ATOM 1649 C C . VAL A 1 213 ? -8.32 -10.281 0.599 1 98.75 213 VAL A C 1
ATOM 1651 O O . VAL A 1 213 ? -8.32 -10.57 1.799 1 98.75 213 VAL A O 1
ATOM 1654 N N . LEU A 1 214 ? -8.305 -11.203 -0.318 1 98.88 214 LEU A N 1
ATOM 1655 C CA . LEU A 1 214 ? -8.047 -12.625 -0.104 1 98.88 214 LEU A CA 1
ATOM 1656 C C . LEU A 1 214 ? -6.691 -13.016 -0.675 1 98.88 214 LEU A C 1
ATOM 1658 O O . LEU A 1 214 ? -6.566 -13.25 -1.88 1 98.88 214 LEU A O 1
ATOM 1662 N N . SER A 1 215 ? -5.707 -13.078 0.194 1 98.81 215 SER A N 1
ATOM 1663 C CA . SER A 1 215 ? -4.348 -13.414 -0.217 1 98.81 215 SER A CA 1
ATOM 1664 C C . SER A 1 215 ? -4.035 -14.883 0.064 1 98.81 215 SER A C 1
ATOM 1666 O O . SER A 1 215 ? -4.055 -15.312 1.217 1 98.81 215 SER A O 1
ATOM 1668 N N . ALA A 1 216 ? -3.783 -15.641 -0.943 1 98.81 216 ALA A N 1
ATOM 1669 C CA . ALA A 1 216 ? -3.453 -17.062 -0.838 1 98.81 216 ALA A CA 1
ATOM 1670 C C . ALA A 1 216 ? -1.981 -17.312 -1.157 1 98.81 216 ALA A C 1
ATOM 1672 O O . ALA A 1 216 ? -1.538 -17.078 -2.285 1 98.81 216 ALA A O 1
ATOM 1673 N N . ILE A 1 217 ? -1.251 -17.797 -0.19 1 98.69 217 ILE A N 1
ATOM 1674 C CA . ILE A 1 217 ? 0.184 -18.031 -0.331 1 98.69 217 ILE A CA 1
ATOM 1675 C C . ILE A 1 217 ? 0.49 -19.516 -0.212 1 98.69 217 ILE A C 1
ATOM 1677 O O . ILE A 1 217 ? -0.104 -20.219 0.613 1 98.69 217 ILE A O 1
ATOM 1681 N N . GLN A 1 218 ? 1.442 -20 -0.953 1 98.38 218 GLN A N 1
ATOM 1682 C CA . GLN A 1 218 ? 1.809 -21.406 -0.824 1 98.38 218 GLN A CA 1
ATOM 1683 C C . GLN A 1 218 ? 2.506 -21.672 0.508 1 98.38 218 GLN A C 1
ATOM 1685 O O . GLN A 1 218 ? 3.215 -20.812 1.027 1 98.38 218 GLN A O 1
ATOM 1690 N N . TYR A 1 219 ? 2.277 -22.781 1.013 1 97.81 219 TYR A N 1
ATOM 1691 C CA . TYR A 1 219 ? 3.197 -23.438 1.941 1 97.81 219 TYR A CA 1
ATOM 1692 C C . TYR A 1 219 ? 3.822 -24.672 1.313 1 97.81 219 TYR A C 1
ATOM 1694 O O . TYR A 1 219 ? 3.111 -25.594 0.888 1 97.81 219 TYR A O 1
ATOM 1702 N N . ALA A 1 220 ? 5.098 -24.656 1.304 1 96.38 220 ALA A N 1
ATOM 1703 C CA . ALA A 1 220 ? 5.781 -25.766 0.642 1 96.38 220 ALA A CA 1
ATOM 1704 C C . ALA A 1 220 ? 7.066 -26.141 1.374 1 96.38 220 ALA A C 1
ATOM 1706 O O . ALA A 1 220 ? 7.758 -25.266 1.902 1 96.38 220 ALA A O 1
ATOM 1707 N N . GLU A 1 221 ? 7.277 -27.344 1.37 1 93.56 221 GLU A N 1
ATOM 1708 C CA . GLU A 1 221 ? 8.539 -27.906 1.863 1 93.56 221 GLU A CA 1
ATOM 1709 C C . GLU A 1 221 ? 9.305 -28.609 0.749 1 93.56 221 GLU A C 1
ATOM 1711 O O . GLU A 1 221 ? 8.758 -28.844 -0.331 1 93.56 221 GLU A O 1
ATOM 1716 N N . ASN A 1 222 ? 10.547 -28.969 1.037 1 89.94 222 ASN A N 1
ATOM 1717 C CA . ASN A 1 222 ? 11.367 -29.625 0.023 1 89.94 222 ASN A CA 1
ATOM 1718 C C . ASN A 1 222 ? 10.711 -30.891 -0.493 1 89.94 222 ASN A C 1
ATOM 1720 O O . ASN A 1 222 ? 10.852 -31.234 -1.668 1 89.94 222 ASN A O 1
ATOM 1724 N N . LYS A 1 223 ? 10 -31.594 0.356 1 90.75 223 LYS A N 1
ATOM 1725 C CA . LYS A 1 223 ? 9.375 -32.844 -0.016 1 90.75 223 LYS A CA 1
ATOM 1726 C C . LYS A 1 223 ? 8.281 -32.656 -1.056 1 90.75 223 LYS A C 1
ATOM 1728 O O . LYS A 1 223 ? 7.824 -33.594 -1.687 1 90.75 223 LYS A O 1
ATOM 1733 N N . ASP A 1 224 ? 7.797 -31.453 -1.166 1 94.5 224 ASP A N 1
ATOM 1734 C CA . ASP A 1 224 ? 6.699 -31.156 -2.082 1 94.5 224 ASP A CA 1
ATOM 1735 C C . ASP A 1 224 ? 7.223 -30.859 -3.486 1 94.5 224 ASP A C 1
ATOM 1737 O O . ASP A 1 224 ? 6.441 -30.625 -4.41 1 94.5 224 ASP A O 1
ATOM 1741 N N . TYR A 1 225 ? 8.516 -30.922 -3.656 1 93.5 225 TYR A N 1
ATOM 1742 C CA . TYR A 1 225 ? 9.164 -30.703 -4.945 1 93.5 225 TYR A CA 1
ATOM 1743 C C . TYR A 1 225 ? 9.719 -32 -5.512 1 93.5 225 TYR A C 1
ATOM 1745 O O . TYR A 1 225 ? 9.938 -32.969 -4.77 1 93.5 225 TYR A O 1
ATOM 1753 N N . PRO A 1 226 ? 9.906 -32 -6.844 1 90.56 226 PRO A N 1
ATOM 1754 C CA . PRO A 1 226 ? 10.547 -33.188 -7.418 1 90.56 226 PRO A CA 1
ATOM 1755 C C . PRO A 1 226 ? 11.938 -33.438 -6.84 1 90.56 226 PRO A C 1
ATOM 1757 O O . PRO A 1 226 ? 12.586 -32.5 -6.344 1 90.56 226 PRO A O 1
ATOM 1760 N N . GLU A 1 227 ? 12.289 -34.688 -6.98 1 88.5 227 GLU A N 1
ATOM 1761 C CA . GLU A 1 227 ? 13.633 -35.062 -6.527 1 88.5 227 GLU A CA 1
ATOM 1762 C C . GLU A 1 227 ? 14.695 -34.25 -7.238 1 88.5 227 GLU A C 1
ATOM 1764 O O . GLU A 1 227 ? 14.633 -34.031 -8.453 1 88.5 227 GLU A O 1
ATOM 1769 N N . GLY A 1 228 ? 15.594 -33.75 -6.5 1 87.19 228 GLY A N 1
ATOM 1770 C CA . GLY A 1 228 ? 16.719 -33.031 -7.074 1 87.19 228 GLY A CA 1
ATOM 1771 C C . GLY A 1 228 ? 16.422 -31.547 -7.281 1 87.19 228 GLY A C 1
ATOM 1772 O O . GLY A 1 228 ? 17.297 -30.797 -7.73 1 87.19 228 GLY A O 1
ATOM 1773 N N . HIS A 1 229 ? 15.234 -31.109 -6.898 1 91.56 229 HIS A N 1
ATOM 1774 C CA . HIS A 1 229 ? 14.914 -29.703 -7.051 1 91.56 229 HIS A CA 1
ATOM 1775 C C . HIS A 1 229 ? 15.82 -28.828 -6.184 1 91.56 229 HIS A C 1
ATOM 1777 O O . HIS A 1 229 ? 16.203 -29.219 -5.082 1 91.56 229 HIS A O 1
ATOM 1783 N N . ALA A 1 230 ? 16.125 -27.656 -6.727 1 89.38 230 ALA A N 1
ATOM 1784 C CA . ALA A 1 230 ? 16.984 -26.688 -6.023 1 89.38 230 ALA A CA 1
ATOM 1785 C C . ALA A 1 230 ? 16.391 -26.328 -4.664 1 89.38 230 ALA A C 1
ATOM 1787 O O . ALA A 1 230 ? 15.164 -26.219 -4.527 1 89.38 230 ALA A O 1
ATOM 1788 N N . VAL A 1 231 ? 17.219 -26.125 -3.645 1 87.38 231 VAL A N 1
ATOM 1789 C CA . VAL A 1 231 ? 16.797 -25.719 -2.311 1 87.38 231 VAL A CA 1
ATOM 1790 C C . VAL A 1 231 ? 17.578 -24.469 -1.877 1 87.38 231 VAL A C 1
ATOM 1792 O O . VAL A 1 231 ? 18.547 -24.094 -2.527 1 87.38 231 VAL A O 1
ATOM 1795 N N . ALA A 1 232 ? 17.078 -23.688 -0.815 1 79.5 232 ALA A N 1
ATOM 1796 C CA . ALA A 1 232 ? 17.688 -22.453 -0.354 1 79.5 232 ALA A CA 1
ATOM 1797 C C . ALA A 1 232 ? 19.156 -22.656 0.026 1 79.5 232 ALA A C 1
ATOM 1799 O O . ALA A 1 232 ? 20.016 -21.875 -0.381 1 79.5 232 ALA A O 1
ATOM 1800 N N . ASN A 1 233 ? 19.516 -23.375 1.021 1 75.31 233 ASN A N 1
ATOM 1801 C CA . ASN A 1 233 ? 20.875 -23.672 1.447 1 75.31 233 ASN A CA 1
ATOM 1802 C C . ASN A 1 233 ? 21.203 -25.156 1.26 1 75.31 233 ASN A C 1
ATOM 1804 O O . ASN A 1 233 ? 20.734 -26 2.018 1 75.31 233 ASN A O 1
ATOM 1808 N N . GLU A 1 234 ? 22.031 -25.344 0.191 1 65 234 GLU A N 1
ATOM 1809 C CA . GLU A 1 234 ? 22.406 -26.719 -0.111 1 65 234 GLU A CA 1
ATOM 1810 C C . GLU A 1 234 ? 23.25 -27.328 1.007 1 65 234 GLU A C 1
ATOM 1812 O O . GLU A 1 234 ? 23.234 -28.547 1.216 1 65 234 GLU A O 1
ATOM 1817 N N . ASN A 1 235 ? 24.188 -26.328 1.663 1 63.5 235 ASN A N 1
ATOM 1818 C CA . ASN A 1 235 ? 25.156 -26.797 2.652 1 63.5 235 ASN A CA 1
ATOM 1819 C C . ASN A 1 235 ? 24.547 -26.812 4.055 1 63.5 235 ASN A C 1
ATOM 1821 O O . ASN A 1 235 ? 25.156 -27.328 4.988 1 63.5 235 ASN A O 1
ATOM 1825 N N . ASP A 1 236 ? 23.688 -26 4.504 1 57.5 236 ASP A N 1
ATOM 1826 C CA . ASP A 1 236 ? 23.031 -25.953 5.805 1 57.5 236 ASP A CA 1
ATOM 1827 C C . ASP A 1 236 ? 21.531 -26.219 5.672 1 57.5 236 ASP A C 1
ATOM 1829 O O . ASP A 1 236 ? 20.75 -25.297 5.469 1 57.5 236 ASP A O 1
ATOM 1833 N N . PRO A 1 237 ? 21.5 -27.469 5.625 1 50 237 PRO A N 1
ATOM 1834 C CA . PRO A 1 237 ? 20.062 -27.734 5.48 1 50 237 PRO A CA 1
ATOM 1835 C C . PRO A 1 237 ? 19.219 -27.109 6.586 1 50 237 PRO A C 1
ATOM 1837 O O . PRO A 1 237 ? 19.484 -27.344 7.77 1 50 237 PRO A O 1
ATOM 1840 N N . ILE A 1 238 ? 19.219 -25.844 6.895 1 48.62 238 ILE A N 1
ATOM 1841 C CA . ILE A 1 238 ? 18.344 -25.375 7.965 1 48.62 238 ILE A CA 1
ATOM 1842 C C . ILE A 1 238 ? 17.297 -26.438 8.281 1 48.62 238 ILE A C 1
ATOM 1844 O O . ILE A 1 238 ? 16.875 -27.188 7.395 1 48.62 238 ILE A O 1
ATOM 1848 N N . GLU A 1 239 ? 17.016 -26.641 9.703 1 49.19 239 GLU A N 1
ATOM 1849 C CA . GLU A 1 239 ? 15.906 -27.469 10.172 1 49.19 239 GLU A CA 1
ATOM 1850 C C . GLU A 1 239 ? 14.797 -27.547 9.125 1 49.19 239 GLU A C 1
ATOM 1852 O O . GLU A 1 239 ? 14.859 -26.859 8.094 1 49.19 239 GLU A O 1
ATOM 1857 N N . PRO A 1 240 ? 13.516 -27.734 9.539 1 55.28 240 PRO A N 1
ATOM 1858 C CA . PRO A 1 240 ? 12.562 -28.109 8.492 1 55.28 240 PRO A CA 1
ATOM 1859 C C . PRO A 1 240 ? 12.586 -27.156 7.301 1 55.28 240 PRO A C 1
ATOM 1861 O O . PRO A 1 240 ? 12.875 -25.969 7.457 1 55.28 240 PRO A O 1
ATOM 1864 N N . ASN A 1 241 ? 12.867 -27.625 5.867 1 74.62 241 ASN A N 1
ATOM 1865 C CA . ASN A 1 241 ? 12.836 -27.594 4.41 1 74.62 241 ASN A CA 1
ATOM 1866 C C . ASN A 1 241 ? 11.688 -26.734 3.889 1 74.62 241 ASN A C 1
ATOM 1868 O O . ASN A 1 241 ? 11.07 -27.062 2.877 1 74.62 241 ASN A O 1
ATOM 1872 N N . VAL A 1 242 ? 11.461 -25.703 4.617 1 89.06 242 VAL A N 1
ATOM 1873 C CA . VAL A 1 242 ? 10.391 -24.828 4.164 1 89.06 242 VAL A CA 1
ATOM 1874 C C . VAL A 1 242 ? 10.836 -24.062 2.918 1 89.06 242 VAL A C 1
ATOM 1876 O O . VAL A 1 242 ? 11.852 -23.359 2.939 1 89.06 242 VAL A O 1
ATOM 1879 N N . MET A 1 243 ? 10.219 -24.328 1.913 1 93.12 243 MET A N 1
ATOM 1880 C CA . MET A 1 243 ? 10.484 -23.672 0.635 1 93.12 243 MET A CA 1
ATOM 1881 C C . MET A 1 243 ? 9.695 -22.375 0.51 1 93.12 243 MET A C 1
ATOM 1883 O O . MET A 1 243 ? 10.211 -21.375 0.015 1 93.12 243 MET A O 1
ATOM 1887 N N . ILE A 1 244 ? 8.555 -22.328 0.863 1 95.69 244 ILE A N 1
ATOM 1888 C CA . ILE A 1 244 ? 7.637 -21.203 0.935 1 95.69 244 ILE A CA 1
ATOM 1889 C C . ILE A 1 244 ? 6.863 -21.25 2.252 1 95.69 244 ILE A C 1
ATOM 1891 O O . ILE A 1 244 ? 6.246 -22.266 2.58 1 95.69 244 ILE A O 1
ATOM 1895 N N . ALA A 1 245 ? 6.738 -20.188 3.021 1 95.5 245 ALA A N 1
ATOM 1896 C CA . ALA A 1 245 ? 6.383 -20.25 4.438 1 95.5 245 ALA A CA 1
ATOM 1897 C C . ALA A 1 245 ? 4.898 -19.969 4.645 1 95.5 245 ALA A C 1
ATOM 1899 O O . ALA A 1 245 ? 4.375 -20.141 5.746 1 95.5 245 ALA A O 1
ATOM 1900 N N . GLY A 1 246 ? 4.27 -19.594 3.645 1 97.75 246 GLY A N 1
ATOM 1901 C CA . GLY A 1 246 ? 2.875 -19.219 3.803 1 97.75 246 GLY A CA 1
ATOM 1902 C C . GLY A 1 246 ? 2.699 -17.766 4.246 1 97.75 246 GLY A C 1
ATOM 1903 O O . GLY A 1 246 ? 3.541 -16.922 3.953 1 97.75 246 GLY A O 1
ATOM 1904 N N . GLY A 1 247 ? 1.546 -17.531 4.891 1 98.19 247 GLY A N 1
ATOM 1905 C CA . GLY A 1 247 ? 1.164 -16.203 5.309 1 98.19 247 GLY A CA 1
ATOM 1906 C C . GLY A 1 247 ? -0.155 -15.742 4.711 1 98.19 247 GLY A C 1
ATOM 1907 O O . GLY A 1 247 ? -0.407 -14.539 4.598 1 98.19 247 GLY A O 1
ATOM 1908 N N . SER A 1 248 ? -0.989 -16.672 4.305 1 98.81 248 SER A N 1
ATOM 1909 C CA . SER A 1 248 ? -2.293 -16.344 3.732 1 98.81 248 SER A CA 1
ATOM 1910 C C . SER A 1 248 ? -3.143 -15.539 4.711 1 98.81 248 SER A C 1
ATOM 1912 O O . SER A 1 248 ? -3.025 -15.711 5.926 1 98.81 248 SER A O 1
ATOM 1914 N N . VAL A 1 249 ? -3.979 -14.688 4.137 1 98.81 249 VAL A N 1
ATOM 1915 C CA . VAL A 1 249 ? -4.723 -13.781 5.012 1 98.81 249 VAL A CA 1
ATOM 1916 C C . VAL A 1 249 ? -5.984 -13.297 4.297 1 98.81 249 VAL A C 1
ATOM 1918 O O . VAL A 1 249 ? -6.035 -13.266 3.066 1 98.81 249 VAL A O 1
ATOM 1921 N N . ILE A 1 250 ? -7.023 -13.031 5.047 1 98.88 250 ILE A N 1
ATOM 1922 C CA . ILE A 1 250 ? -8.234 -12.367 4.578 1 98.88 250 ILE A CA 1
ATOM 1923 C C . ILE A 1 250 ? -8.43 -11.055 5.328 1 98.88 250 ILE A C 1
ATOM 1925 O O . ILE A 1 250 ? -8.414 -11.023 6.562 1 98.88 250 ILE A O 1
ATOM 1929 N N . ILE A 1 251 ? -8.562 -9.945 4.598 1 98.69 251 ILE A N 1
ATOM 1930 C CA . ILE A 1 251 ? -8.586 -8.617 5.191 1 98.69 251 ILE A CA 1
ATOM 1931 C C . ILE A 1 251 ? -9.852 -7.883 4.766 1 98.69 251 ILE A C 1
ATOM 1933 O O . ILE A 1 251 ? -10.258 -7.949 3.602 1 98.69 251 ILE A O 1
ATOM 1937 N N . SER A 1 252 ? -10.477 -7.141 5.652 1 98.56 252 SER A N 1
ATOM 1938 C CA . SER A 1 252 ? -11.688 -6.379 5.375 1 98.56 252 SER A CA 1
ATOM 1939 C C . SER A 1 252 ? -11.359 -5.027 4.742 1 98.56 252 SER A C 1
ATOM 1941 O O . SER A 1 252 ? -10.203 -4.598 4.75 1 98.56 252 SER A O 1
ATOM 1943 N N . PRO A 1 253 ? -12.406 -4.34 4.227 1 97 253 PRO A N 1
ATOM 1944 C CA . PRO A 1 253 ? -12.195 -3.061 3.551 1 97 253 PRO A CA 1
ATOM 1945 C C . PRO A 1 253 ? -11.633 -1.987 4.48 1 97 253 PRO A C 1
ATOM 1947 O O . PRO A 1 253 ? -11.086 -0.987 4.016 1 97 253 PRO A O 1
ATOM 1950 N N . LEU A 1 254 ? -11.727 -2.139 5.797 1 95.69 254 LEU A N 1
ATOM 1951 C CA . LEU A 1 254 ? -11.211 -1.155 6.742 1 95.69 254 LEU A CA 1
ATOM 1952 C C . LEU A 1 254 ? -9.898 -1.632 7.355 1 95.69 254 LEU A C 1
ATOM 1954 O O . LEU A 1 254 ? -9.438 -1.069 8.352 1 95.69 254 LEU A O 1
ATOM 1958 N N . GLY A 1 255 ? -9.414 -2.727 6.812 1 96.44 255 GLY A N 1
ATOM 1959 C CA . GLY A 1 255 ? -8.07 -3.145 7.172 1 96.44 255 GLY A CA 1
ATOM 1960 C C . GLY A 1 255 ? -8.039 -4.148 8.305 1 96.44 255 GLY A C 1
ATOM 1961 O O . GLY A 1 255 ? -6.965 -4.512 8.789 1 96.44 255 GLY A O 1
ATOM 1962 N N . LYS A 1 256 ? -9.125 -4.578 8.75 1 97 256 LYS A N 1
ATOM 1963 C CA . LYS A 1 256 ? -9.164 -5.594 9.797 1 97 256 LYS A CA 1
ATOM 1964 C C . LYS A 1 256 ? -8.828 -6.973 9.234 1 97 256 LYS A C 1
ATOM 1966 O O . LYS A 1 256 ? -9.375 -7.387 8.211 1 97 256 LYS A O 1
ATOM 1971 N N . THR A 1 257 ? -7.941 -7.637 9.969 1 98.19 257 THR A N 1
ATOM 1972 C CA . THR A 1 257 ? -7.707 -9.039 9.625 1 98.19 257 THR A CA 1
ATOM 1973 C C . THR A 1 257 ? -8.875 -9.906 10.078 1 98.19 257 THR A C 1
ATOM 1975 O O . THR A 1 257 ? -9.164 -10 11.266 1 98.19 257 THR A O 1
ATOM 1978 N N . LEU A 1 258 ? -9.5 -10.484 9.117 1 98.75 258 LEU A N 1
ATOM 1979 C CA . LEU A 1 258 ? -10.648 -11.328 9.43 1 98.75 258 LEU A CA 1
ATOM 1980 C C . LEU A 1 258 ? -10.203 -12.758 9.719 1 98.75 258 LEU A C 1
ATOM 1982 O O . LEU A 1 258 ? -10.836 -13.461 10.508 1 98.75 258 LEU A O 1
ATOM 1986 N N . ALA A 1 259 ? -9.172 -13.203 9.078 1 98.69 259 ALA A N 1
ATOM 1987 C CA . ALA A 1 259 ? -8.586 -14.523 9.266 1 98.69 259 ALA A CA 1
ATOM 1988 C C . ALA A 1 259 ? -7.105 -14.523 8.883 1 98.69 259 ALA A C 1
ATOM 1990 O O . ALA A 1 259 ? -6.711 -13.891 7.906 1 98.69 259 ALA A O 1
ATOM 1991 N N . GLY A 1 260 ? -6.281 -15.281 9.656 1 97.88 260 GLY A N 1
ATOM 1992 C CA . GLY A 1 260 ? -4.852 -15.336 9.398 1 97.88 260 GLY A CA 1
ATOM 1993 C C . GLY A 1 260 ? -4.074 -14.25 10.117 1 97.88 260 GLY A C 1
ATOM 1994 O O . GLY A 1 260 ? -4.59 -13.617 11.047 1 97.88 260 GLY A O 1
ATOM 1995 N N . PRO A 1 261 ? -2.887 -14.172 9.695 1 97.81 261 PRO A N 1
ATOM 1996 C CA . PRO A 1 261 ? -2.139 -14.938 8.695 1 97.81 261 PRO A CA 1
ATOM 1997 C C . PRO A 1 261 ? -1.874 -16.375 9.133 1 97.81 261 PRO A C 1
ATOM 1999 O O . PRO A 1 261 ? -1.623 -16.625 10.312 1 97.81 261 PRO A O 1
ATOM 2002 N N . LEU A 1 262 ? -1.989 -17.281 8.195 1 97.75 262 LEU A N 1
ATOM 2003 C CA . LEU A 1 262 ? -1.649 -18.688 8.398 1 97.75 262 LEU A CA 1
ATOM 2004 C C . LEU A 1 262 ? -0.18 -18.953 8.078 1 97.75 262 LEU A C 1
ATOM 2006 O O . LEU A 1 262 ? 0.271 -18.688 6.961 1 97.75 262 LEU A O 1
ATOM 2010 N N . LYS A 1 263 ? 0.633 -19.422 9.07 1 94.19 263 LYS A N 1
ATOM 2011 C CA . LYS A 1 263 ? 2.061 -19.609 8.828 1 94.19 263 LYS A CA 1
ATOM 2012 C C . LYS A 1 263 ? 2.486 -21.047 9.086 1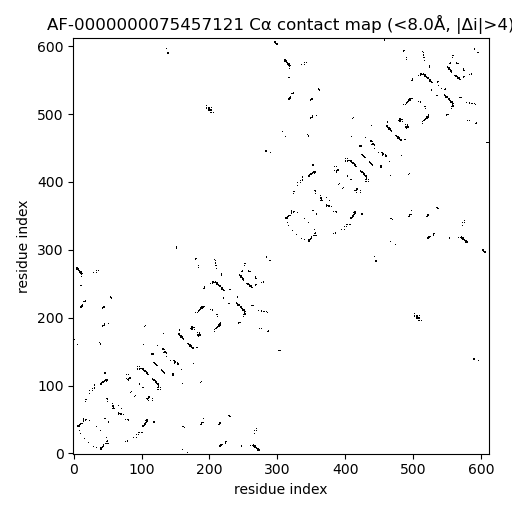 94.19 263 LYS A C 1
ATOM 2014 O O . LYS A 1 263 ? 1.953 -21.703 9.984 1 94.19 263 LYS A O 1
ATOM 2019 N N . LYS A 1 264 ? 3.34 -21.5 8.242 1 93.38 264 LYS A N 1
ATOM 2020 C CA . LYS A 1 264 ? 4.168 -22.688 8.438 1 93.38 264 LYS A CA 1
ATOM 2021 C C . LYS A 1 264 ? 3.314 -23.953 8.461 1 93.38 264 LYS A C 1
ATOM 2023 O O . LYS A 1 264 ? 3.604 -24.891 9.211 1 93.38 264 LYS A O 1
ATOM 2028 N N . GLN A 1 265 ? 2.229 -23.938 7.758 1 96.5 265 GLN A N 1
ATOM 2029 C CA . GLN A 1 265 ? 1.419 -25.156 7.613 1 96.5 265 GLN A CA 1
ATOM 2030 C C . GLN A 1 265 ? 0.426 -25.016 6.465 1 96.5 265 GLN A C 1
ATOM 2032 O O . GLN A 1 265 ? 0.053 -23.906 6.086 1 96.5 265 GLN A O 1
ATOM 2037 N N . GLU A 1 266 ? 0.03 -26.125 5.941 1 97.62 266 GLU A N 1
ATOM 2038 C CA . GLU A 1 266 ? -1.085 -26.172 5 1 97.62 266 GLU A CA 1
ATOM 2039 C C . GLU A 1 266 ? -2.418 -25.969 5.715 1 97.62 266 GLU A C 1
ATOM 2041 O O . GLU A 1 266 ? -2.562 -26.312 6.887 1 97.62 266 GLU A O 1
ATOM 2046 N N . GLY A 1 267 ? -3.322 -25.344 5.043 1 98.12 267 GLY A N 1
ATOM 2047 C CA . GLY A 1 267 ? -4.625 -25.156 5.664 1 98.12 267 GLY A CA 1
ATOM 2048 C C . GLY A 1 267 ? -5.539 -24.25 4.875 1 98.12 267 GLY A C 1
ATOM 2049 O O . GLY A 1 267 ? -5.246 -23.906 3.727 1 98.12 267 GLY A O 1
ATOM 2050 N N . ILE A 1 268 ? -6.699 -23.969 5.488 1 98.56 268 ILE A N 1
ATOM 2051 C CA . ILE A 1 268 ? -7.727 -23.125 4.898 1 98.56 268 ILE A CA 1
ATOM 2052 C C . ILE A 1 268 ? -8.117 -22.016 5.883 1 98.56 268 ILE A C 1
ATOM 2054 O O . ILE A 1 268 ? -8.25 -22.281 7.086 1 98.56 268 ILE A O 1
ATOM 2058 N N . LEU A 1 269 ? -8.117 -20.812 5.43 1 98.75 269 LEU A N 1
ATOM 2059 C CA . LEU A 1 269 ? -8.734 -19.703 6.156 1 98.75 269 LEU A CA 1
ATOM 2060 C C . LEU A 1 269 ? -10.133 -19.406 5.613 1 98.75 269 LEU A C 1
ATOM 2062 O O . LEU A 1 269 ? -10.352 -19.438 4.398 1 98.75 269 LEU A O 1
ATOM 2066 N N . THR A 1 270 ? -11.055 -19.156 6.535 1 98.69 270 THR A N 1
ATOM 2067 C CA . THR A 1 270 ? -12.422 -18.844 6.129 1 98.69 270 THR A CA 1
ATOM 2068 C C . THR A 1 270 ? -12.945 -17.609 6.871 1 98.69 270 THR A C 1
ATOM 2070 O O . THR A 1 270 ? -12.617 -17.406 8.047 1 98.69 270 THR A O 1
ATOM 2073 N N . ALA A 1 271 ? -13.711 -16.781 6.184 1 98.5 271 ALA A N 1
ATOM 2074 C CA . ALA A 1 271 ? -14.312 -15.602 6.809 1 98.5 271 ALA A CA 1
ATOM 2075 C C . ALA A 1 271 ? -15.609 -15.211 6.105 1 98.5 271 ALA A C 1
ATOM 2077 O O . ALA A 1 271 ? -15.805 -15.531 4.93 1 98.5 271 ALA A O 1
ATOM 2078 N N . ASP A 1 272 ? -16.453 -14.57 6.863 1 97.44 272 ASP A N 1
ATOM 2079 C CA . ASP A 1 272 ? -17.641 -13.93 6.293 1 97.44 272 ASP A CA 1
ATOM 2080 C C . ASP A 1 272 ? -17.312 -12.523 5.785 1 97.44 272 ASP A C 1
ATOM 2082 O O . ASP A 1 272 ? -16.734 -11.711 6.516 1 97.44 272 ASP A O 1
ATOM 2086 N N . LEU A 1 273 ? -17.625 -12.312 4.523 1 98.19 273 LEU A N 1
ATOM 2087 C CA . LEU A 1 273 ? -17.438 -11.008 3.904 1 98.19 273 LEU A CA 1
ATOM 2088 C C . LEU A 1 273 ? -18.734 -10.219 3.873 1 98.19 273 LEU A C 1
ATOM 2090 O O . LEU A 1 273 ? -19.594 -10.461 3.02 1 98.19 273 LEU A O 1
ATOM 2094 N N . ASP A 1 274 ? -18.891 -9.297 4.781 1 97.06 274 ASP A N 1
ATOM 2095 C CA . ASP A 1 274 ? -20.031 -8.391 4.781 1 97.06 274 ASP A CA 1
ATOM 2096 C C . ASP A 1 274 ? -19.844 -7.27 3.76 1 97.06 274 ASP A C 1
ATOM 2098 O O . ASP A 1 274 ? -19.188 -6.27 4.047 1 97.06 274 ASP A O 1
ATOM 2102 N N . LEU A 1 275 ? -20.5 -7.438 2.633 1 96.38 275 LEU A N 1
ATOM 2103 C CA . LEU A 1 275 ? -20.234 -6.531 1.521 1 96.38 275 LEU A CA 1
ATOM 2104 C C . LEU A 1 275 ? -20.672 -5.109 1.868 1 96.38 275 LEU A C 1
ATOM 2106 O O . LEU A 1 275 ? -20.234 -4.152 1.222 1 96.38 275 LEU A O 1
ATOM 2110 N N . ASP A 1 276 ? -21.453 -4.918 2.875 1 94.69 276 ASP A N 1
ATOM 2111 C CA . ASP A 1 276 ? -21.844 -3.574 3.289 1 94.69 276 ASP A CA 1
ATOM 2112 C C . ASP A 1 276 ? -20.672 -2.809 3.879 1 94.69 276 ASP A C 1
ATOM 2114 O O . ASP A 1 276 ? -20.688 -1.579 3.959 1 94.69 276 ASP A O 1
ATOM 2118 N N . GLU A 1 277 ? -19.641 -3.535 4.297 1 95.69 277 GLU A N 1
ATOM 2119 C CA . GLU A 1 277 ? -18.438 -2.885 4.824 1 95.69 277 GLU A CA 1
ATOM 2120 C C . GLU A 1 277 ? -17.766 -2.035 3.758 1 95.69 277 GLU A C 1
ATOM 2122 O O . GLU A 1 277 ? -17.047 -1.083 4.078 1 95.69 277 GLU A O 1
ATOM 2127 N N . ILE A 1 278 ? -18.016 -2.41 2.545 1 95.38 278 ILE A N 1
ATOM 2128 C CA . ILE A 1 278 ? -17.406 -1.661 1.451 1 95.38 278 ILE A CA 1
ATOM 2129 C C . ILE A 1 278 ? -17.984 -0.248 1.411 1 95.38 278 ILE A C 1
ATOM 2131 O O . ILE A 1 278 ? -17.25 0.734 1.423 1 95.38 278 ILE A O 1
ATOM 2135 N N . ALA A 1 279 ? -19.312 -0.141 1.411 1 93.5 279 ALA A N 1
ATOM 2136 C CA . ALA A 1 279 ? -19.938 1.176 1.429 1 93.5 279 ALA A CA 1
ATOM 2137 C C . ALA A 1 279 ? -19.578 1.943 2.695 1 93.5 279 ALA A C 1
ATOM 2139 O O . ALA A 1 279 ? -19.328 3.152 2.648 1 93.5 279 ALA A O 1
ATOM 2140 N N . ARG A 1 280 ? -19.531 1.189 3.822 1 94.06 280 ARG A N 1
ATOM 2141 C CA . ARG A 1 280 ? -19.125 1.827 5.074 1 94.06 280 ARG A CA 1
ATOM 2142 C C . ARG A 1 280 ? -17.734 2.434 4.965 1 94.06 280 ARG A C 1
ATOM 2144 O O . ARG A 1 280 ? -17.5 3.539 5.457 1 94.06 280 ARG A O 1
ATOM 2151 N N . GLY A 1 281 ? -16.828 1.723 4.312 1 93.62 281 GLY A N 1
ATOM 2152 C CA . GLY A 1 281 ? -15.469 2.211 4.145 1 93.62 281 GLY A CA 1
ATOM 2153 C C . GLY A 1 281 ? -15.359 3.357 3.156 1 93.62 281 GLY A C 1
ATOM 2154 O O . GLY A 1 281 ? -14.57 4.281 3.352 1 93.62 281 GLY A O 1
ATOM 2155 N N . LYS A 1 282 ? -16.172 3.322 2.1 1 92.25 282 LYS A N 1
ATOM 2156 C CA . LYS A 1 282 ? -16.094 4.324 1.041 1 92.25 282 LYS A CA 1
ATOM 2157 C C . LYS A 1 282 ? -16.672 5.656 1.497 1 92.25 282 LYS A C 1
ATOM 2159 O O . LYS A 1 282 ? -16.484 6.684 0.845 1 92.25 282 LYS A O 1
ATOM 2164 N N . PHE A 1 283 ? -17.328 5.664 2.693 1 91.56 283 PHE A N 1
ATOM 2165 C CA . PHE A 1 283 ? -17.797 6.91 3.295 1 91.56 283 PHE A CA 1
ATOM 2166 C C . PHE A 1 283 ? -16.625 7.863 3.523 1 91.56 283 PHE A C 1
ATOM 2168 O O . PHE A 1 283 ? -16.734 9.062 3.268 1 91.56 283 PHE A O 1
ATOM 2175 N N . ASP A 1 284 ? -15.477 7.344 3.877 1 91.06 284 ASP A N 1
ATOM 2176 C CA . ASP A 1 284 ? -14.352 8.211 4.207 1 91.06 284 ASP A CA 1
ATOM 2177 C C . ASP A 1 284 ? -13.422 8.391 3.008 1 91.06 284 ASP A C 1
ATOM 2179 O O . ASP A 1 284 ? -12.812 9.445 2.838 1 91.06 284 ASP A O 1
ATOM 2183 N N . LEU A 1 285 ? -13.336 7.328 2.195 1 92.88 285 LEU A N 1
ATOM 2184 C CA . LEU A 1 285 ? -12.359 7.34 1.114 1 92.88 285 LEU A CA 1
ATOM 2185 C C . LEU A 1 285 ? -12.828 6.484 -0.058 1 92.88 285 LEU A C 1
ATOM 2187 O O . LEU A 1 285 ? -12.984 5.27 0.076 1 92.88 285 LEU A O 1
ATOM 2191 N N . ASP A 1 286 ? -13.141 7.078 -1.149 1 92.06 286 ASP A N 1
ATOM 2192 C CA . ASP A 1 286 ? -13.414 6.43 -2.43 1 92.06 286 ASP A CA 1
ATOM 2193 C C . ASP A 1 286 ? -12.492 6.965 -3.523 1 92.06 286 ASP A C 1
ATOM 2195 O O . ASP A 1 286 ? -12.789 7.977 -4.156 1 92.06 286 ASP A O 1
ATOM 2199 N N . VAL A 1 287 ? -11.398 6.238 -3.748 1 89.69 287 VAL A N 1
ATOM 2200 C CA . VAL A 1 287 ? -10.297 6.742 -4.566 1 89.69 287 VAL A CA 1
ATOM 2201 C C . VAL A 1 287 ? -10.75 6.867 -6.02 1 89.69 287 VAL A C 1
ATOM 2203 O O . VAL A 1 287 ? -10.133 7.586 -6.809 1 89.69 287 VAL A O 1
ATOM 2206 N N . VAL A 1 288 ? -11.797 6.18 -6.363 1 87.62 288 VAL A N 1
ATOM 2207 C CA . VAL A 1 288 ? -12.266 6.27 -7.742 1 87.62 288 VAL A CA 1
ATOM 2208 C C . VAL A 1 288 ? -13.539 7.105 -7.801 1 87.62 288 VAL A C 1
ATOM 2210 O O . VAL A 1 288 ? -14.148 7.25 -8.859 1 87.62 288 VAL A O 1
ATOM 2213 N N . GLY A 1 289 ? -13.953 7.566 -6.719 1 90.75 289 GLY A N 1
ATOM 2214 C CA . GLY A 1 289 ? -15.125 8.422 -6.637 1 90.75 289 GLY A CA 1
ATOM 2215 C C . GLY A 1 289 ? -14.805 9.836 -6.172 1 90.75 289 GLY A C 1
ATOM 2216 O O . GLY A 1 289 ? -14.109 10.578 -6.867 1 90.75 289 GLY A O 1
ATOM 2217 N N . HIS A 1 290 ? -15.188 10.102 -4.867 1 90.56 290 HIS A N 1
ATOM 2218 C CA . HIS A 1 290 ? -15.109 11.477 -4.395 1 90.56 290 HIS A CA 1
ATOM 2219 C C . HIS A 1 290 ? -13.672 11.867 -4.074 1 90.56 290 HIS A C 1
ATOM 2221 O O . HIS A 1 290 ? -13.375 13.047 -3.883 1 90.56 290 HIS A O 1
ATOM 2227 N N . TYR A 1 291 ? -12.773 10.945 -4.074 1 91.75 291 TYR A N 1
ATOM 2228 C CA . TYR A 1 291 ? -11.359 11.266 -3.9 1 91.75 291 TYR A CA 1
ATOM 2229 C C . TYR A 1 291 ? -10.656 11.383 -5.25 1 91.75 291 TYR A C 1
ATOM 2231 O O . TYR A 1 291 ? -9.484 11.742 -5.312 1 91.75 291 TYR A O 1
ATOM 2239 N N . SER A 1 292 ? -11.328 11.023 -6.301 1 90 292 SER A N 1
ATOM 2240 C CA . SER A 1 292 ? -10.711 11.109 -7.617 1 90 292 SER A CA 1
ATOM 2241 C C . SER A 1 292 ? -10.516 12.562 -8.047 1 90 292 SER A C 1
ATOM 2243 O O . SER A 1 292 ? -11.312 13.43 -7.695 1 90 292 SER A O 1
ATOM 2245 N N . ARG A 1 293 ? -9.398 12.836 -8.781 1 92.75 293 ARG A N 1
ATOM 2246 C CA . ARG A 1 293 ? -9.078 14.156 -9.312 1 92.75 293 ARG A CA 1
ATOM 2247 C C . ARG A 1 293 ? -8.734 14.078 -10.797 1 92.75 293 ARG A C 1
ATOM 2249 O O . ARG A 1 293 ? -7.57 14.25 -11.172 1 92.75 293 ARG A O 1
ATOM 2256 N N . PRO A 1 294 ? -9.75 13.898 -11.578 1 90.19 294 PRO A N 1
ATOM 2257 C CA . PRO A 1 294 ? -9.492 13.773 -13.016 1 90.19 294 PRO A CA 1
ATOM 2258 C C . PRO A 1 294 ? -8.969 15.07 -13.641 1 90.19 294 PRO A C 1
ATOM 2260 O O . PRO A 1 294 ? -8.5 15.062 -14.781 1 90.19 294 PRO A O 1
ATOM 2263 N N . ASP A 1 295 ? -9.039 16.125 -12.859 1 91.12 295 ASP A N 1
ATOM 2264 C CA . ASP A 1 295 ? -8.461 17.406 -13.289 1 91.12 295 ASP A CA 1
ATOM 2265 C C . ASP A 1 295 ? -6.957 17.438 -13.031 1 91.12 295 ASP A C 1
ATOM 2267 O O . ASP A 1 295 ? -6.258 18.312 -13.539 1 91.12 295 ASP A O 1
ATOM 2271 N N . VAL A 1 296 ? -6.461 16.516 -12.266 1 92.38 296 VAL A N 1
ATOM 2272 C CA . VAL A 1 296 ? -5.047 16.484 -11.906 1 92.38 296 VAL A CA 1
ATOM 2273 C C . VAL A 1 296 ? -4.387 15.258 -12.547 1 92.38 296 VAL A C 1
ATOM 2275 O O . VAL A 1 296 ? -3.242 15.328 -13 1 92.38 296 VAL A O 1
ATOM 2278 N N . PHE A 1 297 ? -5.172 14.086 -12.555 1 90.94 297 PHE A N 1
ATOM 2279 C CA . PHE A 1 297 ? -4.641 12.82 -13.047 1 90.94 297 PHE A CA 1
ATOM 2280 C C . PHE A 1 297 ? -5.469 12.305 -14.219 1 90.94 297 PHE A C 1
ATOM 2282 O O . PHE A 1 297 ? -6.699 12.367 -14.188 1 90.94 297 PHE A O 1
ATOM 2289 N N . ASP A 1 298 ? -4.688 11.828 -15.234 1 89.5 298 ASP A N 1
ATOM 2290 C CA . ASP A 1 298 ? -5.305 11.094 -16.328 1 89.5 298 ASP A CA 1
ATOM 2291 C C . ASP A 1 298 ? -4.766 9.664 -16.406 1 89.5 298 ASP A C 1
ATOM 2293 O O . ASP A 1 298 ? -3.598 9.453 -16.75 1 89.5 298 ASP A O 1
ATOM 2297 N N . PHE A 1 299 ? -5.641 8.766 -15.977 1 87.94 299 PHE A N 1
ATOM 2298 C CA . PHE A 1 299 ? -5.258 7.355 -16 1 87.94 299 PHE A CA 1
ATOM 2299 C C . PHE A 1 299 ? -6.188 6.562 -16.906 1 87.94 299 PHE A C 1
ATOM 2301 O O . PHE A 1 299 ? -7.41 6.625 -16.766 1 87.94 299 PHE A O 1
ATOM 2308 N N . LYS A 1 300 ? -5.551 5.801 -17.906 1 87.5 300 LYS A N 1
ATOM 2309 C CA . LYS A 1 300 ? -6.309 4.98 -18.844 1 87.5 300 LYS A CA 1
ATOM 2310 C C . LYS A 1 300 ? -5.719 3.578 -18.953 1 87.5 300 LYS A C 1
ATOM 2312 O O . LYS A 1 300 ? -4.496 3.416 -19 1 87.5 300 LYS A O 1
ATOM 2317 N N . LEU A 1 301 ? -6.566 2.588 -18.844 1 86.94 301 LEU A N 1
ATOM 2318 C CA . LEU A 1 301 ? -6.215 1.241 -19.281 1 86.94 301 LEU A CA 1
ATOM 2319 C C . LEU A 1 301 ? -6.324 1.112 -20.797 1 86.94 301 LEU A C 1
ATOM 2321 O O . LEU A 1 301 ? -7.406 1.294 -21.359 1 86.94 301 LEU A O 1
ATOM 2325 N N . LEU A 1 302 ? -5.133 0.814 -21.375 1 86.62 302 LEU A N 1
ATOM 2326 C CA . LEU A 1 302 ? -5.094 0.726 -22.828 1 86.62 302 LEU A CA 1
ATOM 2327 C C . LEU A 1 302 ? -5.516 -0.662 -23.297 1 86.62 302 LEU A C 1
ATOM 2329 O O . LEU A 1 302 ? -4.797 -1.641 -23.078 1 86.62 302 LEU A O 1
ATOM 2333 N N . LYS A 1 303 ? -6.812 -0.795 -23.484 1 74.5 303 LYS A N 1
ATOM 2334 C CA . LYS A 1 303 ? -7.328 -2.094 -23.906 1 74.5 303 LYS A CA 1
ATOM 2335 C C . LYS A 1 303 ? -7 -2.371 -25.375 1 74.5 303 LYS A C 1
ATOM 2337 O O . LYS A 1 303 ? -7.02 -1.459 -26.203 1 74.5 303 LYS A O 1
ATOM 2342 N N . ARG A 1 304 ? -6.312 -3.578 -25.547 1 61.06 304 ARG A N 1
ATOM 2343 C CA . ARG A 1 304 ? -6.07 -3.988 -26.938 1 61.06 304 ARG A CA 1
ATOM 2344 C C . ARG A 1 304 ? -7.34 -4.535 -27.578 1 61.06 304 ARG A C 1
ATOM 2346 O O . ARG A 1 304 ? -8.172 -5.148 -26.891 1 61.06 304 ARG A O 1
ATOM 2353 N N . ASP A 1 305 ? -7.895 -3.789 -28.594 1 48.94 305 ASP A N 1
ATOM 2354 C CA . ASP A 1 305 ? -8.953 -4.422 -29.375 1 48.94 305 ASP A CA 1
ATOM 2355 C C . ASP A 1 305 ? -8.656 -5.898 -29.609 1 48.94 305 ASP A C 1
ATOM 2357 O O . ASP A 1 305 ? -7.504 -6.277 -29.844 1 48.94 305 ASP A O 1
ATOM 2361 N N . GLU A 1 306 ? -9.477 -6.742 -28.938 1 41.34 306 GLU A N 1
ATOM 2362 C CA . GLU A 1 306 ? -9.359 -8.109 -29.438 1 41.34 306 GLU A CA 1
ATOM 2363 C C . GLU A 1 306 ? -9.219 -8.133 -30.953 1 41.34 306 GLU A C 1
ATOM 2365 O O . GLU A 1 306 ? -9.766 -7.277 -31.656 1 41.34 306 GLU A O 1
ATOM 2370 N N . MET B 1 1 ? 37.875 6.762 -0.579 1 34.06 1 MET B N 1
ATOM 2371 C CA . MET B 1 1 ? 36.688 5.91 -0.527 1 34.06 1 MET B CA 1
ATOM 2372 C C . MET B 1 1 ? 35.438 6.715 -0.813 1 34.06 1 MET B C 1
ATOM 2374 O O . MET B 1 1 ? 35.281 7.832 -0.317 1 34.06 1 MET B O 1
ATOM 2378 N N . PRO B 1 2 ? 34.844 6.551 -2.021 1 45.81 2 PRO B N 1
ATOM 2379 C CA . PRO B 1 2 ? 33.781 7.5 -2.342 1 45.81 2 PRO B CA 1
ATOM 2380 C C . PRO B 1 2 ? 32.875 7.789 -1.151 1 45.81 2 PRO B C 1
ATOM 2382 O O . PRO B 1 2 ? 32.688 6.926 -0.286 1 45.81 2 PRO B O 1
ATOM 2385 N N . GLY B 1 3 ? 32.875 9.016 -0.656 1 57 3 GLY B N 1
ATOM 2386 C CA . GLY B 1 3 ? 32.094 9.383 0.507 1 57 3 GLY B CA 1
ATOM 2387 C C . GLY B 1 3 ? 30.75 8.695 0.557 1 57 3 GLY B C 1
ATOM 2388 O O . GLY B 1 3 ? 30.219 8.266 -0.474 1 57 3 GLY B O 1
ATOM 2389 N N . LYS B 1 4 ? 30.25 8.242 1.724 1 75.94 4 LYS B N 1
ATOM 2390 C CA . LYS B 1 4 ? 29.062 7.414 1.88 1 75.94 4 LYS B CA 1
ATOM 2391 C C . LYS B 1 4 ? 27.797 8.156 1.421 1 75.94 4 LYS B C 1
ATOM 2393 O O . LYS B 1 4 ? 27.609 9.328 1.752 1 75.94 4 LYS B O 1
ATOM 2398 N N . ASN B 1 5 ? 27.062 7.82 0.367 1 90.5 5 ASN B N 1
ATOM 2399 C CA . ASN B 1 5 ? 25.766 8.273 -0.123 1 90.5 5 ASN B CA 1
ATOM 2400 C C . ASN B 1 5 ? 24.672 8.133 0.943 1 90.5 5 ASN B C 1
ATOM 2402 O O . ASN B 1 5 ? 23.656 7.492 0.712 1 90.5 5 ASN B O 1
ATOM 2406 N N . VAL B 1 6 ? 25.047 8.727 2.162 1 94.25 6 VAL B N 1
ATOM 2407 C CA . VAL B 1 6 ? 24.188 8.555 3.326 1 94.25 6 VAL B CA 1
ATOM 2408 C C . VAL B 1 6 ? 23.734 9.922 3.836 1 94.25 6 VAL B C 1
ATOM 2410 O O . VAL B 1 6 ? 24.531 10.859 3.912 1 94.25 6 VAL B O 1
ATOM 2413 N N . ILE B 1 7 ? 22.516 10.07 4.082 1 95.81 7 ILE B N 1
ATOM 2414 C CA . ILE B 1 7 ? 21.906 11.242 4.707 1 95.81 7 ILE B CA 1
ATOM 2415 C C . ILE B 1 7 ? 21.328 10.859 6.066 1 95.81 7 ILE B C 1
ATOM 2417 O O . ILE B 1 7 ? 20.578 9.883 6.184 1 95.81 7 ILE B O 1
ATOM 2421 N N . ARG B 1 8 ? 21.781 11.602 7.055 1 96.94 8 ARG B N 1
ATOM 2422 C CA . ARG B 1 8 ? 21.109 11.43 8.328 1 96.94 8 ARG B CA 1
ATOM 2423 C C . ARG B 1 8 ? 19.859 12.312 8.414 1 96.94 8 ARG B C 1
ATOM 2425 O O . ARG B 1 8 ? 19.938 13.508 8.133 1 96.94 8 ARG B O 1
ATOM 2432 N N . ALA B 1 9 ? 18.641 11.703 8.711 1 98.56 9 ALA B N 1
ATOM 2433 C CA . ALA B 1 9 ? 17.359 12.406 8.695 1 98.56 9 ALA B CA 1
ATOM 2434 C C . ALA B 1 9 ? 16.578 12.141 9.977 1 98.56 9 ALA B C 1
ATOM 2436 O O . ALA B 1 9 ? 16.797 11.125 10.641 1 98.56 9 ALA B O 1
ATOM 2437 N N . SER B 1 10 ? 15.727 13.055 10.297 1 98.81 10 SER B N 1
ATOM 2438 C CA . SER B 1 10 ? 14.906 12.93 11.508 1 98.81 10 SER B CA 1
ATOM 2439 C C . SER B 1 10 ? 13.43 13.156 11.195 1 98.81 10 SER B C 1
ATOM 2441 O O . SER B 1 10 ? 13.094 13.891 10.273 1 98.81 10 SER B O 1
ATOM 2443 N N . VAL B 1 11 ? 12.609 12.461 11.922 1 98.88 11 VAL B N 1
ATOM 2444 C CA . VAL B 1 11 ? 11.172 12.68 11.984 1 98.88 11 VAL B CA 1
ATOM 2445 C C . VAL B 1 11 ? 10.773 13.141 13.383 1 98.88 11 VAL B C 1
ATOM 2447 O O . VAL B 1 11 ? 11.164 12.523 14.383 1 98.88 11 VAL B O 1
ATOM 2450 N N . VAL B 1 12 ? 10.062 14.266 13.398 1 98.88 12 VAL B N 1
ATOM 2451 C CA . VAL B 1 12 ? 9.688 14.844 14.68 1 98.88 12 VAL B CA 1
ATOM 2452 C C . VAL B 1 12 ? 8.234 14.492 14.992 1 98.88 12 VAL B C 1
ATOM 2454 O O . VAL B 1 12 ? 7.352 14.656 14.148 1 98.88 12 VAL B O 1
ATOM 2457 N N . GLN B 1 13 ? 7.996 13.906 16.141 1 98.88 13 GLN B N 1
ATOM 2458 C CA . GLN B 1 13 ? 6.652 13.68 16.656 1 98.88 13 GLN B CA 1
ATOM 2459 C C . GLN B 1 13 ? 6.293 14.703 17.734 1 98.88 13 GLN B C 1
ATOM 2461 O O . GLN B 1 13 ? 6.746 14.586 18.875 1 98.88 13 GLN B O 1
ATOM 2466 N N . THR B 1 14 ? 5.551 15.664 17.375 1 98.56 14 THR B N 1
ATOM 2467 C CA . THR B 1 14 ? 5.094 16.734 18.25 1 98.56 14 THR B CA 1
ATOM 2468 C C . THR B 1 14 ? 3.762 17.297 17.766 1 98.56 14 THR B C 1
ATOM 2470 O O . THR B 1 14 ? 3.146 16.766 16.844 1 98.56 14 THR B O 1
ATOM 2473 N N . CYS B 1 15 ? 3.246 18.328 18.484 1 98.38 15 CYS B N 1
ATOM 2474 C CA . CYS B 1 15 ? 1.984 18.938 18.094 1 98.38 15 CYS B CA 1
ATOM 2475 C C . CYS B 1 15 ? 2.041 20.453 18.234 1 98.38 15 CYS B C 1
ATOM 2477 O O . CYS B 1 15 ? 3.031 21 18.719 1 98.38 15 CYS B O 1
ATOM 2479 N N . THR B 1 16 ? 1.021 21.062 17.641 1 97.94 16 THR B N 1
ATOM 2480 C CA . THR B 1 16 ? 0.863 22.5 17.75 1 97.94 16 THR B CA 1
ATOM 2481 C C . THR B 1 16 ? 0.761 22.922 19.219 1 97.94 16 THR B C 1
ATOM 2483 O O . THR B 1 16 ? 0.129 22.234 20.016 1 97.94 16 THR B O 1
ATOM 2486 N N . ALA B 1 17 ? 1.355 24.016 19.562 1 96.94 17 ALA B N 1
ATOM 2487 C CA . ALA B 1 17 ? 1.262 24.547 20.922 1 96.94 17 ALA B CA 1
ATOM 2488 C C . ALA B 1 17 ? 0.019 25.422 21.078 1 96.94 17 ALA B C 1
ATOM 2490 O O . ALA B 1 17 ? 0.087 26.641 20.922 1 96.94 17 ALA B O 1
ATOM 2491 N N . GLN B 1 18 ? -1.099 24.859 21.375 1 93.62 18 GLN B N 1
ATOM 2492 C CA . GLN B 1 18 ? -2.369 25.516 21.688 1 93.62 18 GLN B CA 1
ATOM 2493 C C . GLN B 1 18 ? -2.727 26.547 20.625 1 93.62 18 GLN B C 1
ATOM 2495 O O . GLN B 1 18 ? -3.135 27.672 20.953 1 93.62 18 GLN B O 1
ATOM 2500 N N . TYR B 1 19 ? -2.346 26.391 19.453 1 92.5 19 TYR B N 1
ATOM 2501 C CA . TYR B 1 19 ? -2.619 27.219 18.297 1 92.5 19 TYR B CA 1
ATOM 2502 C C . TYR B 1 19 ? -1.901 28.547 18.391 1 92.5 19 TYR B C 1
ATOM 2504 O O . TYR B 1 19 ? -2.268 29.516 17.719 1 92.5 19 TYR B O 1
ATOM 2512 N N . SER B 1 20 ? -0.924 28.594 19.281 1 95.38 20 SER B N 1
ATOM 2513 C CA . SER B 1 20 ? -0.034 29.75 19.344 1 95.38 20 SER B CA 1
ATOM 2514 C C . SER B 1 20 ? 1.075 29.656 18.312 1 95.38 20 SER B C 1
ATOM 2516 O O . SER B 1 20 ? 1.929 28.766 18.375 1 95.38 20 SER B O 1
ATOM 2518 N N . LEU B 1 21 ? 1.052 30.609 17.375 1 96.31 21 LEU B N 1
ATOM 2519 C CA . LEU B 1 21 ? 2.051 30.594 16.312 1 96.31 21 LEU B CA 1
ATOM 2520 C C . LEU B 1 21 ? 3.453 30.781 16.891 1 96.31 21 LEU B C 1
ATOM 2522 O O . LEU B 1 21 ? 4.355 29.984 16.594 1 96.31 21 LEU B O 1
ATOM 2526 N N . PRO B 1 22 ? 3.682 31.781 17.766 1 96.81 22 PRO B N 1
ATOM 2527 C CA . PRO B 1 22 ? 5.035 31.969 18.297 1 96.81 22 PRO B CA 1
ATOM 2528 C C . PRO B 1 22 ? 5.531 30.75 19.078 1 96.81 22 PRO B C 1
ATOM 2530 O O . PRO B 1 22 ? 6.684 30.344 18.922 1 96.81 22 PRO B O 1
ATOM 2533 N N . ASP B 1 23 ? 4.637 30.141 19.875 1 97.88 23 ASP B N 1
ATOM 2534 C CA . ASP B 1 23 ? 5.047 29 20.672 1 97.88 23 ASP B CA 1
ATOM 2535 C C . ASP B 1 23 ? 5.312 27.781 19.797 1 97.88 23 ASP B C 1
ATOM 2537 O O . ASP B 1 23 ? 6.203 26.984 20.094 1 97.88 23 ASP B O 1
ATOM 2541 N N . THR B 1 24 ? 4.516 27.625 18.812 1 98.38 24 THR B N 1
ATOM 2542 C CA . THR B 1 24 ? 4.711 26.516 17.891 1 98.38 24 THR B CA 1
ATOM 2543 C C . THR B 1 24 ? 6.031 26.656 17.125 1 98.38 24 THR B C 1
ATOM 2545 O O . THR B 1 24 ? 6.762 25.688 16.953 1 98.38 24 THR B O 1
ATOM 2548 N N . LEU B 1 25 ? 6.352 27.844 16.672 1 98.5 25 LEU B N 1
ATOM 2549 C CA . LEU B 1 25 ? 7.605 28.078 15.969 1 98.5 25 LEU B CA 1
ATOM 2550 C C . LEU B 1 25 ? 8.797 27.875 16.906 1 98.5 25 LEU B C 1
ATOM 2552 O O . LEU B 1 25 ? 9.867 27.438 16.469 1 98.5 25 LEU B O 1
ATOM 2556 N N . ASP B 1 26 ? 8.594 28.219 18.172 1 98.5 26 ASP B N 1
ATOM 2557 C CA . ASP B 1 26 ? 9.641 27.922 19.141 1 98.5 26 ASP B CA 1
ATOM 2558 C C . ASP B 1 26 ? 9.883 26.422 19.25 1 98.5 26 ASP B C 1
ATOM 2560 O O . ASP B 1 26 ? 11.031 25.984 19.359 1 98.5 26 ASP B O 1
ATOM 2564 N N . LYS B 1 27 ? 8.836 25.641 19.266 1 98.31 27 LYS B N 1
ATOM 2565 C CA . LYS B 1 27 ? 8.969 24.188 19.266 1 98.31 27 LYS B CA 1
ATOM 2566 C C . LYS B 1 27 ? 9.711 23.719 18.016 1 98.31 27 LYS B C 1
ATOM 2568 O O . LYS B 1 27 ? 10.57 22.844 18.094 1 98.31 27 LYS B O 1
ATOM 2573 N N . LEU B 1 28 ? 9.328 24.266 16.875 1 98.81 28 LEU B N 1
ATOM 2574 C CA . LEU B 1 28 ? 10.008 23.938 15.625 1 98.81 28 LEU B CA 1
ATOM 2575 C C . LEU B 1 28 ? 11.508 24.172 15.75 1 98.81 28 LEU B C 1
ATOM 2577 O O . LEU B 1 28 ? 12.312 23.328 15.359 1 98.81 28 LEU B O 1
ATOM 2581 N N . ASP B 1 29 ? 11.828 25.328 16.266 1 98.81 29 ASP B N 1
ATOM 2582 C CA . ASP B 1 29 ? 13.234 25.703 16.453 1 98.81 29 ASP B CA 1
ATOM 2583 C C . ASP B 1 29 ? 13.938 24.703 17.375 1 98.81 29 ASP B C 1
ATOM 2585 O O . ASP B 1 29 ? 14.992 24.156 17.016 1 98.81 29 ASP B O 1
ATOM 2589 N N . ARG B 1 30 ? 13.336 24.406 18.469 1 98.75 30 ARG B N 1
ATOM 2590 C CA . ARG B 1 30 ? 13.93 23.516 19.469 1 98.75 30 ARG B CA 1
ATOM 2591 C C . ARG B 1 30 ? 14.172 22.125 18.875 1 98.75 30 ARG B C 1
ATOM 2593 O O . ARG B 1 30 ? 15.273 21.594 19 1 98.75 30 ARG B O 1
ATOM 2600 N N . PHE B 1 31 ? 13.195 21.562 18.25 1 98.88 31 PHE B N 1
ATOM 2601 C CA . PHE B 1 31 ? 13.328 20.219 17.719 1 98.88 31 PHE B CA 1
ATOM 2602 C C . PHE B 1 31 ? 14.297 20.188 16.547 1 98.88 31 PHE B C 1
ATOM 2604 O O . PHE B 1 31 ? 15.016 19.203 16.344 1 98.88 31 PHE B O 1
ATOM 2611 N N . THR B 1 32 ? 14.273 21.234 15.695 1 98.88 32 THR B N 1
ATOM 2612 C CA . THR B 1 32 ? 15.219 21.281 14.594 1 98.88 32 THR B CA 1
ATOM 2613 C C . THR B 1 32 ? 16.656 21.328 15.109 1 98.88 32 THR B C 1
ATOM 2615 O O . THR B 1 32 ? 17.531 20.625 14.586 1 98.88 32 THR B O 1
ATOM 2618 N N . ARG B 1 33 ? 16.891 22.141 16.094 1 98.69 33 ARG B N 1
ATOM 2619 C CA . ARG B 1 33 ? 18.219 22.219 16.688 1 98.69 33 ARG B CA 1
ATOM 2620 C C . ARG B 1 33 ? 18.625 20.891 17.297 1 98.69 33 ARG B C 1
ATOM 2622 O O . ARG B 1 33 ? 19.781 20.484 17.203 1 98.69 33 ARG B O 1
ATOM 2629 N N . GLN B 1 34 ? 17.703 20.266 17.969 1 98.5 34 GLN B N 1
ATOM 2630 C CA . GLN B 1 34 ? 17.969 18.922 18.5 1 98.5 34 GLN B CA 1
ATOM 2631 C C . GLN B 1 34 ? 18.344 17.953 17.391 1 98.5 34 GLN B C 1
ATOM 2633 O O . GLN B 1 34 ? 19.297 17.188 17.516 1 98.5 34 GLN B O 1
ATOM 2638 N N . ALA B 1 35 ? 17.594 17.938 16.312 1 98.25 35 ALA B N 1
ATOM 2639 C CA . ALA B 1 35 ? 17.891 17.094 15.164 1 98.25 35 ALA B CA 1
ATOM 2640 C C . ALA B 1 35 ? 19.266 17.391 14.602 1 98.25 35 ALA B C 1
ATOM 2642 O O . ALA B 1 35 ? 20.031 16.484 14.281 1 98.25 35 ALA B O 1
ATOM 2643 N N . ALA B 1 36 ? 19.562 18.672 14.484 1 97.44 36 ALA B N 1
ATOM 2644 C CA . ALA B 1 36 ? 20.859 19.109 13.977 1 97.44 36 ALA B CA 1
ATOM 2645 C C . ALA B 1 36 ? 22 18.594 14.867 1 97.44 36 ALA B C 1
ATOM 2647 O O . ALA B 1 36 ? 23.047 18.172 14.367 1 97.44 36 ALA B O 1
ATOM 2648 N N . GLN B 1 37 ? 21.766 18.641 16.156 1 96.12 37 GLN B N 1
ATOM 2649 C CA . GLN B 1 37 ? 22.766 18.172 17.109 1 96.12 37 GLN B CA 1
ATOM 2650 C C . GLN B 1 37 ? 23.031 16.688 16.938 1 96.12 37 GLN B C 1
ATOM 2652 O O . GLN B 1 37 ? 24.141 16.203 17.172 1 96.12 37 GLN B O 1
ATOM 2657 N N . GLU B 1 38 ? 22 16.016 16.484 1 93.19 38 GLU B N 1
ATOM 2658 C CA . GLU B 1 38 ? 22.125 14.57 16.266 1 93.19 38 GLU B CA 1
ATOM 2659 C C . GLU B 1 38 ? 22.672 14.281 14.867 1 93.19 38 GLU B C 1
ATOM 2661 O O . GLU B 1 38 ? 22.766 13.117 14.461 1 93.19 38 GLU B O 1
ATOM 2666 N N . GLY B 1 39 ? 22.984 15.328 14.148 1 94.69 39 GLY B N 1
ATOM 2667 C CA . GLY B 1 39 ? 23.641 15.18 12.859 1 94.69 39 GLY B CA 1
ATOM 2668 C C . GLY B 1 39 ? 22.672 15.164 11.695 1 94.69 39 GLY B C 1
ATOM 2669 O O . GLY B 1 39 ? 23.078 14.969 10.547 1 94.69 39 GLY B O 1
ATOM 2670 N N . SER B 1 40 ? 21.406 15.344 11.938 1 97.38 40 SER B N 1
ATOM 2671 C CA . SER B 1 40 ? 20.406 15.281 10.875 1 97.38 40 SER B CA 1
ATOM 2672 C C . SER B 1 40 ? 20.531 16.469 9.93 1 97.38 40 SER B C 1
ATOM 2674 O O . SER B 1 40 ? 20.812 17.594 10.367 1 97.38 40 SER B O 1
ATOM 2676 N N . ARG B 1 41 ? 20.281 16.219 8.68 1 97.69 41 ARG B N 1
ATOM 2677 C CA . ARG B 1 41 ? 20.281 17.266 7.672 1 97.69 41 ARG B CA 1
ATOM 2678 C C . ARG B 1 41 ? 18.906 17.422 7.031 1 97.69 41 ARG B C 1
ATOM 2680 O O . ARG B 1 41 ? 18.703 18.281 6.164 1 97.69 41 ARG B O 1
ATOM 2687 N N . LEU B 1 42 ? 18 16.609 7.395 1 98.69 42 LEU B N 1
ATOM 2688 C CA . LEU B 1 42 ? 16.594 16.672 7.02 1 98.69 42 LEU B CA 1
ATOM 2689 C C . LEU B 1 42 ? 15.703 16.406 8.227 1 98.69 42 LEU B C 1
ATOM 2691 O O . LEU B 1 42 ? 15.961 15.492 9.016 1 98.69 42 LEU B O 1
ATOM 2695 N N . ALA B 1 43 ? 14.719 17.234 8.445 1 98.94 43 ALA B N 1
ATOM 2696 C CA . ALA B 1 43 ? 13.734 17 9.5 1 98.94 43 ALA B CA 1
ATOM 2697 C C . ALA B 1 43 ? 12.312 17.172 8.961 1 98.94 43 ALA B C 1
ATOM 2699 O O . ALA B 1 43 ? 12.008 18.172 8.297 1 98.94 43 ALA B O 1
ATOM 2700 N N . VAL B 1 44 ? 11.477 16.203 9.211 1 98.94 44 VAL B N 1
ATOM 2701 C CA . VAL B 1 44 ? 10.078 16.234 8.797 1 98.94 44 VAL B CA 1
ATOM 2702 C C . VAL B 1 44 ? 9.18 16.438 10.016 1 98.94 44 VAL B C 1
ATOM 2704 O O . VAL B 1 44 ? 9.328 15.75 11.031 1 98.94 44 VAL B O 1
ATOM 2707 N N . PHE B 1 45 ? 8.328 17.422 9.945 1 98.94 45 PHE B N 1
ATOM 2708 C CA . PHE B 1 45 ? 7.355 17.734 10.984 1 98.94 45 PHE B CA 1
ATOM 2709 C C . PHE B 1 45 ? 5.953 17.297 10.57 1 98.94 45 PHE B C 1
ATOM 2711 O O . PHE B 1 45 ? 5.672 17.156 9.375 1 98.94 45 PHE B O 1
ATOM 2718 N N . PRO B 1 46 ? 5.043 17.141 11.516 1 98.81 46 PRO B N 1
ATOM 2719 C CA . PRO B 1 46 ? 3.742 16.516 11.227 1 98.81 46 PRO B CA 1
ATOM 2720 C C . PRO B 1 46 ? 2.801 17.453 10.477 1 98.81 46 PRO B C 1
ATOM 2722 O O . PRO B 1 46 ? 3.121 18.641 10.281 1 98.81 46 PRO B O 1
ATOM 2725 N N . GLU B 1 47 ? 1.64 16.797 10.062 1 98.69 47 GLU B N 1
ATOM 2726 C CA . GLU B 1 47 ? 0.547 17.484 9.375 1 98.69 47 GLU B CA 1
ATOM 2727 C C . GLU B 1 47 ? -0.074 18.562 10.258 1 98.69 47 GLU B C 1
ATOM 2729 O O . GLU B 1 47 ? -0.321 18.328 11.445 1 98.69 47 GLU B O 1
ATOM 2734 N N . ALA B 1 48 ? -0.253 19.781 9.664 1 98.56 48 ALA B N 1
ATOM 2735 C CA . ALA B 1 48 ? -0.933 20.891 10.344 1 98.56 48 ALA B CA 1
ATOM 2736 C C . ALA B 1 48 ? -0.28 21.203 11.688 1 98.56 48 ALA B C 1
ATOM 2738 O O . ALA B 1 48 ? -0.966 21.547 12.648 1 98.56 48 ALA B O 1
ATOM 2739 N N . PHE B 1 49 ? 1.024 21 11.688 1 98.75 49 PHE B N 1
ATOM 2740 C CA . PHE B 1 49 ? 1.78 21.344 12.883 1 98.75 49 PHE B CA 1
ATOM 2741 C C . PHE B 1 49 ? 1.681 22.828 13.18 1 98.75 49 PHE B C 1
ATOM 2743 O O . PHE B 1 49 ? 1.312 23.219 14.289 1 98.75 49 PHE B O 1
ATOM 2750 N N . VAL B 1 50 ? 2.066 23.625 12.219 1 98.44 50 VAL B N 1
ATOM 2751 C CA . VAL B 1 50 ? 1.828 25.047 12.336 1 98.44 50 VAL B CA 1
ATOM 2752 C C . VAL B 1 50 ? 0.385 25.375 11.953 1 98.44 50 VAL B C 1
ATOM 2754 O O . VAL B 1 50 ? -0.06 25.031 10.852 1 98.44 50 VAL B O 1
ATOM 2757 N N . GLY B 1 51 ? -0.335 26.062 12.805 1 96.81 51 GLY B N 1
ATOM 2758 C CA . GLY B 1 51 ? -1.742 26.359 12.594 1 96.81 51 GLY B CA 1
ATOM 2759 C C . GLY B 1 51 ? -2.672 25.422 13.344 1 96.81 51 GLY B C 1
ATOM 2760 O O . GLY B 1 51 ? -3.791 25.797 13.695 1 96.81 51 GLY B O 1
ATOM 2761 N N . GLY B 1 52 ? -2.287 24.141 13.484 1 97.31 52 GLY B N 1
ATOM 2762 C CA . GLY B 1 52 ? -3.02 23.203 14.336 1 97.31 52 GLY B CA 1
ATOM 2763 C C . GLY B 1 52 ? -3.967 22.312 13.555 1 97.31 52 GLY B C 1
ATOM 2764 O O . GLY B 1 52 ? -4.59 22.75 12.586 1 97.31 52 GLY B O 1
ATOM 2765 N N . TYR B 1 53 ? -4.086 21.062 13.984 1 97.88 53 TYR B N 1
ATOM 2766 C CA . TYR B 1 53 ? -5.113 20.141 13.5 1 97.88 53 TYR B CA 1
ATOM 2767 C C . TYR B 1 53 ? -6.332 20.156 14.422 1 97.88 53 TYR B C 1
ATOM 2769 O O . TYR B 1 53 ? -6.219 19.844 15.609 1 97.88 53 TYR B O 1
ATOM 2777 N N . PRO B 1 54 ? -7.453 20.453 13.945 1 96.5 54 PRO B N 1
ATOM 2778 C CA . PRO B 1 54 ? -8.617 20.656 14.812 1 96.5 54 PRO B CA 1
ATOM 2779 C C . PRO B 1 54 ? -9.336 19.344 15.141 1 96.5 54 PRO B C 1
ATOM 2781 O O . PRO B 1 54 ? -10.547 19.234 14.945 1 96.5 54 PRO B O 1
ATOM 2784 N N . ARG B 1 55 ? -8.602 18.484 15.781 1 95.19 55 ARG B N 1
ATOM 2785 C CA . ARG B 1 55 ? -9.094 17.141 16.109 1 95.19 55 ARG B CA 1
ATOM 2786 C C . ARG B 1 55 ? -10.438 17.219 16.812 1 95.19 55 ARG B C 1
ATOM 2788 O O . ARG B 1 55 ? -10.625 18.016 17.734 1 95.19 55 ARG B O 1
ATOM 2795 N N . TYR B 1 56 ? -11.477 16.469 16.375 1 92.81 56 TYR B N 1
ATOM 2796 C CA . TYR B 1 56 ? -12.781 16.188 16.938 1 92.81 56 TYR B CA 1
ATOM 2797 C C . TYR B 1 56 ? -13.719 17.375 16.766 1 92.81 56 TYR B C 1
ATOM 2799 O O . TYR B 1 56 ? -14.914 17.281 17.078 1 92.81 56 TYR B O 1
ATOM 2807 N N . SER B 1 57 ? -13.281 18.562 16.312 1 94.38 57 SER B N 1
ATOM 2808 C CA . SER B 1 57 ? -14.172 19.703 16.109 1 94.38 57 SER B CA 1
ATOM 2809 C C . SER B 1 57 ? -15.133 19.453 14.945 1 94.38 57 SER B C 1
ATOM 2811 O O . SER B 1 57 ? -14.734 18.875 13.922 1 94.38 57 SER B O 1
ATOM 2813 N N . THR B 1 58 ? -16.375 19.938 15.086 1 94.81 58 THR B N 1
ATOM 2814 C CA . THR B 1 58 ? -17.328 19.953 13.992 1 94.81 58 THR B CA 1
ATOM 2815 C C . THR B 1 58 ? -17.547 21.375 13.484 1 94.81 58 THR B C 1
ATOM 2817 O O . THR B 1 58 ? -18.312 21.594 12.539 1 94.81 58 THR B O 1
ATOM 2820 N N . PHE B 1 59 ? -16.891 22.312 14.219 1 95.38 59 PHE B N 1
ATOM 2821 C CA . PHE B 1 59 ? -17.094 23.734 13.961 1 95.38 59 PHE B CA 1
ATOM 2822 C C . PHE B 1 59 ? -18.578 24.094 13.961 1 95.38 59 PHE B C 1
ATOM 2824 O O . PHE B 1 59 ? -19 24.969 13.203 1 95.38 59 PHE B O 1
ATOM 2831 N N . GLY B 1 60 ? -19.312 23.281 14.758 1 94.56 60 GLY B N 1
ATOM 2832 C CA . GLY B 1 60 ? -20.734 23.531 14.922 1 94.56 60 GLY B CA 1
ATOM 2833 C C . GLY B 1 60 ? -21.547 23.203 13.672 1 94.56 60 GLY B C 1
ATOM 2834 O O . GLY B 1 60 ? -22.656 23.719 13.492 1 94.56 60 GLY B O 1
ATOM 2835 N N . CYS B 1 61 ? -21.047 22.406 12.742 1 93.62 61 CYS B N 1
ATOM 2836 C CA . CYS B 1 61 ? -21.688 22.109 11.477 1 93.62 61 CYS B CA 1
ATOM 2837 C C . CYS B 1 61 ? -22.547 20.859 11.578 1 93.62 61 CYS B C 1
ATOM 2839 O O . CYS B 1 61 ? -22.203 19.922 12.305 1 93.62 61 CYS B O 1
ATOM 2841 N N . ARG B 1 62 ? -23.688 20.812 10.938 1 91.88 62 ARG B N 1
ATOM 2842 C CA . ARG B 1 62 ? -24.578 19.688 10.734 1 91.88 62 ARG B CA 1
ATOM 2843 C C . ARG B 1 62 ? -25.219 19.734 9.352 1 91.88 62 ARG B C 1
ATOM 2845 O O . ARG B 1 62 ? -25.438 20.812 8.805 1 91.88 62 ARG B O 1
ATOM 2852 N N . VAL B 1 63 ? -25.406 18.594 8.781 1 91 63 VAL B N 1
ATOM 2853 C CA . VAL B 1 63 ? -26.047 18.562 7.469 1 91 63 VAL B CA 1
ATOM 2854 C C . VAL B 1 63 ? -27.391 19.281 7.523 1 91 63 VAL B C 1
ATOM 2856 O O . VAL B 1 63 ? -28.188 19.062 8.43 1 91 63 VAL B O 1
ATOM 2859 N N . GLY B 1 64 ? -27.625 20.172 6.566 1 92.56 64 GLY B N 1
ATOM 2860 C CA . GLY B 1 64 ? -28.906 20.828 6.438 1 92.56 64 GLY B CA 1
ATOM 2861 C C . GLY B 1 64 ? -29.062 22.016 7.363 1 92.56 64 GLY B C 1
ATOM 2862 O O . GLY B 1 64 ? -30.156 22.594 7.473 1 92.56 64 GLY B O 1
ATOM 2863 N N . SER B 1 65 ? -28.047 22.328 8.055 1 91 65 SER B N 1
ATOM 2864 C CA . SER B 1 65 ? -28.078 23.469 8.961 1 91 65 SER B CA 1
ATOM 2865 C C . SER B 1 65 ? -26.859 24.375 8.758 1 91 65 SER B C 1
ATOM 2867 O O . SER B 1 65 ? -25.812 23.922 8.273 1 91 65 SER B O 1
ATOM 2869 N N . TRP B 1 66 ? -27.156 25.625 9.062 1 90.44 66 TRP B N 1
ATOM 2870 C CA . TRP B 1 66 ? -26.016 26.531 9.109 1 90.44 66 TRP B CA 1
ATOM 2871 C C . TRP B 1 66 ? -25.141 26.234 10.32 1 90.44 66 TRP B C 1
ATOM 2873 O O . TRP B 1 66 ? -25.625 25.75 11.344 1 90.44 66 TRP B O 1
ATOM 2883 N N . PRO B 1 67 ? -23.734 26.484 10.203 1 91.5 67 PRO B N 1
ATOM 2884 C CA . PRO B 1 67 ? -22.906 26.375 11.406 1 91.5 67 PRO B CA 1
ATOM 2885 C C . PRO B 1 67 ? -23.406 27.281 12.547 1 91.5 67 PRO B C 1
ATOM 2887 O O . PRO B 1 67 ? -23.984 28.328 12.289 1 91.5 67 PRO B O 1
ATOM 2890 N N . THR B 1 68 ? -23.219 26.891 13.727 1 95.06 68 THR B N 1
ATOM 2891 C CA . THR B 1 68 ? -23.594 27.719 14.867 1 95.06 68 THR B CA 1
ATOM 2892 C C . THR B 1 68 ? -22.719 28.969 14.938 1 95.06 68 THR B C 1
ATOM 2894 O O . THR B 1 68 ? -21.625 29 14.367 1 95.06 68 THR B O 1
ATOM 2897 N N . PRO B 1 69 ? -23.25 29.938 15.609 1 95.25 69 PRO B N 1
ATOM 2898 C CA . PRO B 1 69 ? -22.406 31.125 15.812 1 95.25 69 PRO B CA 1
ATOM 2899 C C . PRO B 1 69 ? -21.078 30.797 16.5 1 95.25 69 PRO B C 1
ATOM 2901 O O . PRO B 1 69 ? -20.031 31.328 16.125 1 95.25 69 PRO B O 1
ATOM 2904 N N . GLU B 1 70 ? -21.094 29.969 17.5 1 94.19 70 GLU B N 1
ATOM 2905 C CA . GLU B 1 70 ? -19.875 29.531 18.203 1 94.19 70 GLU B CA 1
ATOM 2906 C C . GLU B 1 70 ? -18.922 28.812 17.25 1 94.19 70 GLU B C 1
ATOM 2908 O O . GLU B 1 70 ? -17.703 28.969 17.359 1 94.19 70 GLU B O 1
ATOM 2913 N N . GLY B 1 71 ? -19.484 27.969 16.375 1 95.06 71 GLY B N 1
ATOM 2914 C CA . GLY B 1 71 ? -18.688 27.297 15.367 1 95.06 71 GLY B CA 1
ATOM 2915 C C . GLY B 1 71 ? -17.984 28.266 14.422 1 95.06 71 GLY B C 1
ATOM 2916 O O . GLY B 1 71 ? -16.828 28.047 14.062 1 95.06 71 GLY B O 1
ATOM 2917 N N . ARG B 1 72 ? -18.719 29.297 13.992 1 94.88 72 ARG B N 1
ATOM 2918 C CA . ARG B 1 72 ? -18.141 30.328 13.141 1 94.88 72 ARG B CA 1
ATOM 2919 C C . ARG B 1 72 ? -17.016 31.062 13.867 1 94.88 72 ARG B C 1
ATOM 2921 O O . ARG B 1 72 ? -15.984 31.391 13.266 1 94.88 72 ARG B O 1
ATOM 2928 N N . ASP B 1 73 ? -17.219 31.359 15.125 1 95.12 73 ASP B N 1
ATOM 2929 C CA . ASP B 1 73 ? -16.172 32 15.922 1 95.12 73 ASP B CA 1
ATOM 2930 C C . ASP B 1 73 ? -14.953 31.094 16.062 1 95.12 73 ASP B C 1
ATOM 2932 O O . ASP B 1 73 ? -13.812 31.578 16.031 1 95.12 73 ASP B O 1
ATOM 2936 N N . GLU B 1 74 ? -15.172 29.812 16.297 1 94.31 74 GLU B N 1
ATOM 2937 C CA . GLU B 1 74 ? -14.078 28.859 16.328 1 94.31 74 GLU B CA 1
ATOM 2938 C C . GLU B 1 74 ? -13.273 28.891 15.023 1 94.31 74 GLU B C 1
ATOM 2940 O O . GLU B 1 74 ? -12.047 28.859 15.039 1 94.31 74 GLU B O 1
ATOM 2945 N N . PHE B 1 75 ? -13.992 28.984 13.914 1 95.06 75 PHE B N 1
ATOM 2946 C CA . PHE B 1 75 ? -13.32 29.047 12.617 1 95.06 75 PHE B CA 1
ATOM 2947 C C . PHE B 1 75 ? -12.508 30.328 12.492 1 95.06 75 PHE B C 1
ATOM 2949 O O . PHE B 1 75 ? -11.414 30.312 11.914 1 95.06 75 PHE B O 1
ATOM 2956 N N . VAL B 1 76 ? -13.039 31.422 12.977 1 94.69 76 VAL B N 1
ATOM 2957 C CA . VAL B 1 76 ? -12.281 32.656 12.969 1 94.69 76 VAL B CA 1
ATOM 2958 C C . VAL B 1 76 ? -10.953 32.469 13.703 1 94.69 76 VAL B C 1
ATOM 2960 O O . VAL B 1 76 ? -9.906 32.906 13.227 1 94.69 76 VAL B O 1
ATOM 2963 N N . ARG B 1 77 ? -10.977 31.859 14.852 1 92.94 77 ARG B N 1
ATOM 2964 C CA . ARG B 1 77 ? -9.766 31.578 15.609 1 92.94 77 ARG B CA 1
ATOM 2965 C C . ARG B 1 77 ? -8.812 30.688 14.828 1 92.94 77 ARG B C 1
ATOM 2967 O O . ARG B 1 77 ? -7.609 30.938 14.773 1 92.94 77 ARG B O 1
ATOM 2974 N N . TYR B 1 78 ? -9.383 29.641 14.266 1 94.5 78 TYR B N 1
ATOM 2975 C CA . TYR B 1 78 ? -8.602 28.719 13.461 1 94.5 78 TYR B CA 1
ATOM 2976 C C . TYR B 1 78 ? -7.973 29.422 12.266 1 94.5 78 TYR B C 1
ATOM 2978 O O . TYR B 1 78 ? -6.773 29.281 12.016 1 94.5 78 TYR B O 1
ATOM 2986 N N . HIS B 1 79 ? -8.773 30.234 11.555 1 94.12 79 HIS B N 1
ATOM 2987 C CA . HIS B 1 79 ? -8.32 31.016 10.414 1 94.12 79 HIS B CA 1
ATOM 2988 C C . HIS B 1 79 ? -7.195 31.969 10.805 1 94.12 79 HIS B C 1
ATOM 2990 O O . HIS B 1 79 ? -6.227 32.156 10.062 1 94.12 79 HIS B O 1
ATOM 2996 N N . SER B 1 80 ? -7.289 32.5 11.945 1 92.31 80 SER B N 1
ATOM 2997 C CA . SER B 1 80 ? -6.324 33.469 12.422 1 92.31 80 SER B CA 1
ATOM 2998 C C . SER B 1 80 ? -4.984 32.812 12.75 1 92.31 80 SER B C 1
ATOM 3000 O O . SER B 1 80 ? -3.943 33.469 12.742 1 92.31 80 SER B O 1
ATOM 3002 N N . SER B 1 81 ? -5.012 31.547 13.078 1 93.75 81 SER B N 1
ATOM 3003 C CA . SER B 1 81 ? -3.791 30.828 13.438 1 93.75 81 SER B CA 1
ATOM 3004 C C . SER B 1 81 ? -3.074 30.312 12.195 1 93.75 81 SER B C 1
ATOM 3006 O O . SER B 1 81 ? -1.927 29.859 12.273 1 93.75 81 SER B O 1
ATOM 3008 N N . ALA B 1 82 ? -3.74 30.328 11.055 1 96.94 82 ALA B N 1
ATOM 3009 C CA . ALA B 1 82 ? -3.154 29.891 9.789 1 96.94 82 ALA B CA 1
ATOM 3010 C C . ALA B 1 82 ? -2.152 30.922 9.266 1 96.94 82 ALA B C 1
ATOM 3012 O O . ALA B 1 82 ? -2.131 32.062 9.727 1 96.94 82 ALA B O 1
ATOM 3013 N N . ILE B 1 83 ? -1.328 30.5 8.391 1 98 83 ILE B N 1
ATOM 3014 C CA . ILE B 1 83 ? -0.29 31.391 7.898 1 98 83 ILE B CA 1
ATOM 3015 C C . ILE B 1 83 ? -0.371 31.5 6.379 1 98 83 ILE B C 1
ATOM 3017 O O . ILE B 1 83 ? -0.903 30.594 5.719 1 98 83 ILE B O 1
ATOM 3021 N N . GLU B 1 84 ? 0.158 32.531 5.82 1 97 84 GLU B N 1
ATOM 3022 C CA . GLU B 1 84 ? 0.318 32.656 4.375 1 97 84 GLU B CA 1
ATOM 3023 C C . GLU B 1 84 ? 1.619 32 3.906 1 97 84 GLU B C 1
ATOM 3025 O O . GLU B 1 84 ? 2.646 32.125 4.578 1 97 84 GLU B O 1
ATOM 3030 N N . VAL B 1 85 ? 1.631 31.297 2.811 1 97.19 85 VAL B N 1
ATOM 3031 C CA . VAL B 1 85 ? 2.793 30.641 2.223 1 97.19 85 VAL B CA 1
ATOM 3032 C C . VAL B 1 85 ? 2.904 31.016 0.746 1 97.19 85 VAL B C 1
ATOM 3034 O O . VAL B 1 85 ? 1.98 30.766 -0.034 1 97.19 85 VAL B O 1
ATOM 3037 N N . PRO B 1 86 ? 3.961 31.641 0.166 1 92.94 86 PRO B N 1
ATOM 3038 C CA . PRO B 1 86 ? 5.078 32.125 0.97 1 92.94 86 PRO B CA 1
ATOM 3039 C C . PRO B 1 86 ? 4.816 33.531 1.525 1 92.94 86 PRO B C 1
ATOM 3041 O O . PRO B 1 86 ? 3.73 34.094 1.335 1 92.94 86 PRO B O 1
ATOM 3044 N N . GLY B 1 87 ? 5.734 34.031 2.275 1 89.19 87 GLY B N 1
ATOM 3045 C CA . GLY B 1 87 ? 5.785 35.469 2.527 1 89.19 87 GLY B CA 1
ATOM 3046 C C . GLY B 1 87 ? 5.391 35.844 3.945 1 89.19 87 GLY B C 1
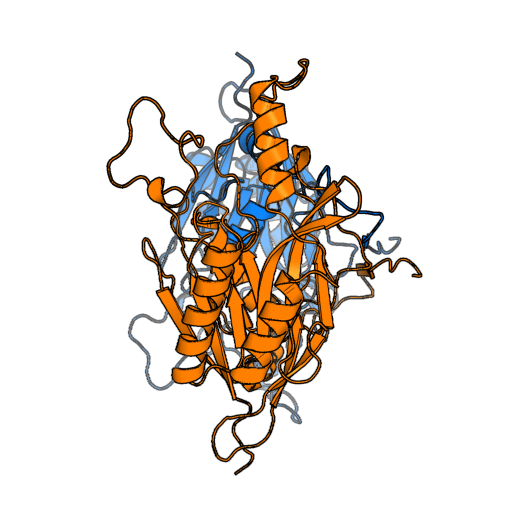ATOM 3047 O O . GLY B 1 87 ? 5.48 37 4.336 1 89.19 87 GLY B O 1
ATOM 3048 N N . SER B 1 88 ? 4.914 34.875 4.684 1 94.94 88 SER B N 1
ATOM 3049 C CA . SER B 1 88 ? 4.559 35.219 6.062 1 94.94 88 SER B CA 1
ATOM 3050 C C . SER B 1 88 ? 5.785 35.219 6.961 1 94.94 88 SER B C 1
ATOM 3052 O O . SER B 1 88 ? 6.84 34.688 6.594 1 94.94 88 SER B O 1
ATOM 3054 N N . GLU B 1 89 ? 5.594 35.875 8.07 1 95.06 89 GLU B N 1
ATOM 3055 C CA . GLU B 1 89 ? 6.641 35.875 9.086 1 95.06 89 GLU B CA 1
ATOM 3056 C C . GLU B 1 89 ? 6.973 34.469 9.547 1 95.06 89 GLU B C 1
ATOM 3058 O O . GLU B 1 89 ? 8.133 34.156 9.844 1 95.06 89 GLU B O 1
ATOM 3063 N N . ALA B 1 90 ? 6.008 33.625 9.641 1 97.56 90 ALA B N 1
ATOM 3064 C CA . ALA B 1 90 ? 6.23 32.219 10.023 1 97.56 90 ALA B CA 1
ATOM 3065 C C . ALA B 1 90 ? 7.191 31.531 9.055 1 97.56 90 ALA B C 1
ATOM 3067 O O . ALA B 1 90 ? 8.117 30.844 9.477 1 97.56 90 ALA B O 1
ATOM 3068 N N . VAL B 1 91 ? 7.016 31.719 7.762 1 98.31 91 VAL B N 1
ATOM 3069 C CA . VAL B 1 91 ? 7.887 31.125 6.754 1 98.31 91 VAL B CA 1
ATOM 3070 C C . VAL B 1 91 ? 9.297 31.703 6.883 1 98.31 91 VAL B C 1
ATOM 3072 O O . VAL B 1 91 ? 10.281 30.969 6.801 1 98.31 91 VAL B O 1
ATOM 3075 N N . THR B 1 92 ? 9.344 33 7.102 1 98.25 92 THR B N 1
ATOM 3076 C CA . THR B 1 92 ? 10.633 33.656 7.305 1 98.25 92 THR B CA 1
ATOM 3077 C C . THR B 1 92 ? 11.359 33.062 8.5 1 98.25 92 THR B C 1
ATOM 3079 O O . THR B 1 92 ? 12.57 32.812 8.438 1 98.25 92 THR B O 1
ATOM 3082 N N . ARG B 1 93 ? 10.656 32.812 9.508 1 98.56 93 ARG B N 1
ATOM 3083 C CA . ARG B 1 93 ? 11.25 32.188 10.688 1 98.56 93 ARG B CA 1
ATOM 3084 C C . ARG B 1 93 ? 11.727 30.781 10.375 1 98.56 93 ARG B C 1
ATOM 3086 O O . ARG B 1 93 ? 12.797 30.375 10.828 1 98.56 93 ARG B O 1
ATOM 3093 N N . MET B 1 94 ? 10.984 30 9.688 1 98.75 94 MET B N 1
ATOM 3094 C CA . MET B 1 94 ? 11.406 28.656 9.273 1 98.75 94 MET B CA 1
ATOM 3095 C C . MET B 1 94 ? 12.688 28.719 8.461 1 98.75 94 MET B C 1
ATOM 3097 O O . MET B 1 94 ? 13.586 27.891 8.641 1 98.75 94 MET B O 1
ATOM 3101 N N . GLU B 1 95 ? 12.719 29.688 7.52 1 98.75 95 GLU B N 1
ATOM 3102 C CA . GLU B 1 95 ? 13.922 29.875 6.715 1 98.75 95 GLU B CA 1
ATOM 3103 C C . GLU B 1 95 ? 15.133 30.156 7.594 1 98.75 95 GLU B C 1
ATOM 3105 O O . GLU B 1 95 ? 16.219 29.625 7.359 1 98.75 95 GLU B O 1
ATOM 3110 N N . ALA B 1 96 ? 14.938 31.016 8.555 1 98.81 96 ALA B N 1
ATOM 3111 C CA . ALA B 1 96 ? 16.031 31.359 9.453 1 98.81 96 ALA B CA 1
ATOM 3112 C C . ALA B 1 96 ? 16.516 30.141 10.234 1 98.81 96 ALA B C 1
ATOM 3114 O O . ALA B 1 96 ? 17.719 29.891 10.344 1 98.81 96 ALA B O 1
ATOM 3115 N N . ILE B 1 97 ? 15.586 29.359 10.781 1 98.75 97 ILE B N 1
ATOM 3116 C CA . ILE B 1 97 ? 15.906 28.156 11.539 1 98.75 97 ILE B CA 1
ATOM 3117 C C . ILE B 1 97 ? 16.672 27.172 10.656 1 98.75 97 ILE B C 1
ATOM 3119 O O . ILE B 1 97 ? 17.703 26.625 11.07 1 98.75 97 ILE B O 1
ATOM 3123 N N . SER B 1 98 ? 16.141 26.938 9.461 1 98.75 98 SER B N 1
ATOM 3124 C CA . SER B 1 98 ? 16.781 26.047 8.516 1 98.75 98 SER B CA 1
ATOM 3125 C C . SER B 1 98 ? 18.203 26.5 8.188 1 98.75 98 SER B C 1
ATOM 3127 O O . SER B 1 98 ? 19.141 25.703 8.227 1 98.75 98 SER B O 1
ATOM 3129 N N . ARG B 1 99 ? 18.391 27.781 7.891 1 98.19 99 ARG B N 1
ATOM 3130 C CA . ARG B 1 99 ? 19.688 28.344 7.551 1 98.19 99 ARG B CA 1
ATOM 3131 C C . ARG B 1 99 ? 20.672 28.203 8.703 1 98.19 99 ARG B C 1
ATOM 3133 O O . ARG B 1 99 ? 21.812 27.781 8.508 1 98.19 99 ARG B O 1
ATOM 3140 N N . GLU B 1 100 ? 20.25 28.516 9.859 1 98.19 100 GLU B N 1
ATOM 3141 C CA . GLU B 1 100 ? 21.125 28.516 11.039 1 98.19 100 GLU B CA 1
ATOM 3142 C C . GLU B 1 100 ? 21.547 27.094 11.406 1 98.19 100 GLU B C 1
ATOM 3144 O O . GLU B 1 100 ? 22.656 26.891 11.922 1 98.19 100 GLU B O 1
ATOM 3149 N N . THR B 1 101 ? 20.688 26.125 11.188 1 98 101 THR B N 1
ATOM 3150 C CA . THR B 1 101 ? 20.953 24.766 11.641 1 98 101 THR B CA 1
ATOM 3151 C C . THR B 1 101 ? 21.531 23.906 10.508 1 98 101 THR B C 1
ATOM 3153 O O . THR B 1 101 ? 22.094 22.844 10.758 1 98 101 THR B O 1
ATOM 3156 N N . GLY B 1 102 ? 21.344 24.359 9.266 1 97.12 102 GLY B N 1
ATOM 3157 C CA . GLY B 1 102 ? 21.75 23.578 8.117 1 97.12 102 GLY B CA 1
ATOM 3158 C C . GLY B 1 102 ? 20.844 22.406 7.828 1 97.12 102 GLY B C 1
ATOM 3159 O O . GLY B 1 102 ? 21.219 21.469 7.121 1 97.12 102 GLY B O 1
ATOM 3160 N N . VAL B 1 103 ? 19.641 22.391 8.438 1 98.44 103 VAL B N 1
ATOM 3161 C CA . VAL B 1 103 ? 18.703 21.281 8.305 1 98.44 103 VAL B CA 1
ATOM 3162 C C . VAL B 1 103 ? 17.625 21.656 7.293 1 98.44 103 VAL B C 1
ATOM 3164 O O . VAL B 1 103 ? 16.984 22.703 7.402 1 98.44 103 VAL B O 1
ATOM 3167 N N . PHE B 1 104 ? 17.438 20.828 6.191 1 98.81 104 PHE B N 1
ATOM 3168 C CA . PHE B 1 104 ? 16.281 20.938 5.309 1 98.81 104 PHE B CA 1
ATOM 3169 C C . PHE B 1 104 ? 14.992 20.594 6.047 1 98.81 104 PHE B C 1
ATOM 3171 O O . PHE B 1 104 ? 14.922 19.578 6.746 1 98.81 104 PHE B O 1
ATOM 3178 N N . LEU B 1 105 ? 13.984 21.438 5.926 1 98.88 105 LEU B N 1
ATOM 3179 C CA . LEU B 1 105 ? 12.758 21.25 6.688 1 98.88 105 LEU B CA 1
ATOM 3180 C C . LEU B 1 105 ? 11.594 20.891 5.762 1 98.88 105 LEU B C 1
ATOM 3182 O O . LEU B 1 105 ? 11.445 21.5 4.695 1 98.88 105 LEU B O 1
ATOM 3186 N N . VAL B 1 106 ? 10.812 19.906 6.078 1 98.88 106 VAL B N 1
ATOM 3187 C CA . VAL B 1 106 ? 9.469 19.672 5.57 1 98.88 106 VAL B CA 1
ATOM 3188 C C . VAL B 1 106 ? 8.453 19.812 6.703 1 98.88 106 VAL B C 1
ATOM 3190 O O . VAL B 1 106 ? 8.438 19.016 7.641 1 98.88 106 VAL B O 1
ATOM 3193 N N . VAL B 1 107 ? 7.594 20.812 6.652 1 98.88 107 VAL B N 1
ATOM 3194 C CA . VAL B 1 107 ? 6.746 21.172 7.785 1 98.88 107 VAL B CA 1
ATOM 3195 C C . VAL B 1 107 ? 5.285 21.219 7.34 1 98.88 107 VAL B C 1
ATOM 3197 O O . VAL B 1 107 ? 4.949 21.859 6.344 1 98.88 107 VAL B O 1
ATOM 3200 N N . GLY B 1 108 ? 4.422 20.5 8.055 1 98.81 108 GLY B N 1
ATOM 3201 C CA . GLY B 1 108 ? 2.992 20.656 7.828 1 98.81 108 GLY B CA 1
ATOM 3202 C C . GLY B 1 108 ? 2.432 21.938 8.414 1 98.81 108 GLY B C 1
ATOM 3203 O O . GLY B 1 108 ? 2.67 22.234 9.586 1 98.81 108 GLY B O 1
ATOM 3204 N N . VAL B 1 109 ? 1.678 22.703 7.578 1 98.81 109 VAL B N 1
ATOM 3205 C CA . VAL B 1 109 ? 1.111 23.969 8.039 1 98.81 109 VAL B CA 1
ATOM 3206 C C . VAL B 1 109 ? -0.334 24.094 7.559 1 98.81 109 VAL B C 1
ATOM 3208 O O . VAL B 1 109 ? -0.73 23.453 6.586 1 98.81 109 VAL B O 1
ATOM 3211 N N . VAL B 1 110 ? -1.114 24.844 8.305 1 98.56 110 VAL B N 1
ATOM 3212 C CA . VAL B 1 110 ? -2.377 25.359 7.773 1 98.56 110 VAL B CA 1
ATOM 3213 C C . VAL B 1 110 ? -2.137 26.672 7.035 1 98.56 110 VAL B C 1
ATOM 3215 O O . VAL B 1 110 ? -1.741 27.672 7.641 1 98.56 110 VAL B O 1
ATOM 3218 N N . GLU B 1 111 ? -2.326 26.625 5.73 1 98.62 111 GLU B N 1
ATOM 3219 C CA . GLU B 1 111 ? -2.096 27.75 4.828 1 98.62 1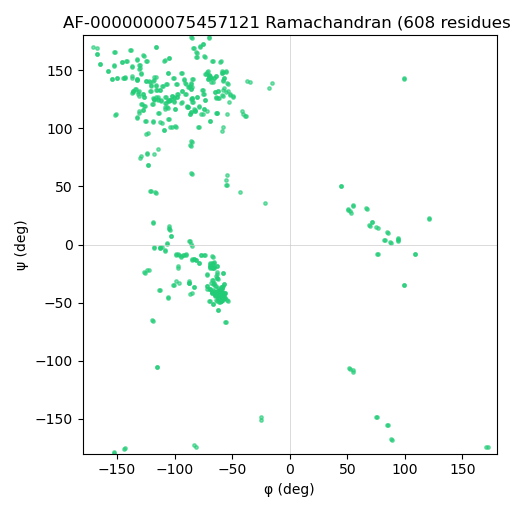11 GLU B CA 1
ATOM 3220 C C . GLU B 1 111 ? -3.381 28.547 4.586 1 98.62 111 GLU B C 1
ATOM 3222 O O . GLU B 1 111 ? -4.438 27.953 4.344 1 98.62 111 GLU B O 1
ATOM 3227 N N . ARG B 1 112 ? -3.227 29.828 4.719 1 97.25 112 ARG B N 1
ATOM 3228 C CA . ARG B 1 112 ? -4.324 30.703 4.344 1 97.25 112 ARG B CA 1
ATOM 3229 C C . ARG B 1 112 ? -4.035 31.406 3.021 1 97.25 112 ARG B C 1
ATOM 3231 O O . ARG B 1 112 ? -2.969 32 2.85 1 97.25 112 ARG B O 1
ATOM 3238 N N . HIS B 1 113 ? -4.84 31.297 2.088 1 94.62 113 HIS B N 1
ATOM 3239 C CA . HIS B 1 113 ? -4.793 32 0.815 1 94.62 113 HIS B CA 1
ATOM 3240 C C . HIS B 1 113 ? -6.148 32.625 0.474 1 94.62 113 HIS B C 1
ATOM 3242 O O . HIS B 1 113 ? -7.133 31.891 0.294 1 94.62 113 HIS B O 1
ATOM 3248 N N . LEU B 1 114 ? -6.129 33.969 0.479 1 89.12 114 LEU B N 1
ATOM 3249 C CA . LEU B 1 114 ? -7.379 34.719 0.357 1 89.12 114 LEU B CA 1
ATOM 3250 C C . LEU B 1 114 ? -8.367 34.281 1.447 1 89.12 114 LEU B C 1
ATOM 3252 O O . LEU B 1 114 ? -8.078 34.438 2.637 1 89.12 114 LEU B O 1
ATOM 3256 N N . GLY B 1 115 ? -9.398 33.594 1.209 1 90.56 115 GLY B N 1
ATOM 3257 C CA . GLY B 1 115 ? -10.375 33.219 2.223 1 90.56 115 GLY B CA 1
ATOM 3258 C C . GLY B 1 115 ? -10.398 31.734 2.51 1 90.56 115 GLY B C 1
ATOM 3259 O O . GLY B 1 115 ? -11.109 31.281 3.406 1 90.56 115 GLY B O 1
ATOM 3260 N N . THR B 1 116 ? -9.594 31.016 1.806 1 96.5 116 THR B N 1
ATOM 3261 C CA . THR B 1 116 ? -9.633 29.562 1.924 1 96.5 116 THR B CA 1
ATOM 3262 C C . THR B 1 116 ? -8.406 29.047 2.672 1 96.5 116 THR B C 1
ATOM 3264 O O . THR B 1 116 ? -7.297 29.562 2.49 1 96.5 116 THR B O 1
ATOM 3267 N N . LEU B 1 117 ? -8.609 28.078 3.576 1 98.12 117 LEU B N 1
ATOM 3268 C CA . LEU B 1 117 ? -7.512 27.391 4.25 1 98.12 117 LEU B CA 1
ATOM 3269 C C . LEU B 1 117 ? -7.133 26.125 3.508 1 98.12 117 LEU B C 1
ATOM 3271 O O . LEU B 1 117 ? -7.98 25.484 2.869 1 98.12 117 LEU B O 1
ATOM 3275 N N . TYR B 1 118 ? -5.891 25.766 3.545 1 98.38 118 TYR B N 1
ATOM 3276 C CA . TYR B 1 118 ? -5.352 24.547 2.955 1 98.38 118 TYR B CA 1
ATOM 3277 C C . TYR B 1 118 ? -4.441 23.812 3.938 1 98.38 118 TYR B C 1
ATOM 3279 O O . TYR B 1 118 ? -3.764 24.453 4.75 1 98.38 118 TYR B O 1
ATOM 3287 N N . CYS B 1 119 ? -4.523 22.484 3.924 1 98.5 119 CYS B N 1
ATOM 3288 C CA . CYS B 1 119 ? -3.514 21.672 4.59 1 98.5 119 CYS B CA 1
ATOM 3289 C C . CYS B 1 119 ? -2.293 21.484 3.699 1 98.5 119 CYS B C 1
ATOM 3291 O O . CYS B 1 119 ? -2.385 20.844 2.645 1 98.5 119 CYS B O 1
ATOM 3293 N N . THR B 1 120 ? -1.093 22.031 4.109 1 98.5 120 THR B N 1
ATOM 3294 C CA . THR B 1 120 ? 0.028 22.203 3.193 1 98.5 120 THR B CA 1
ATOM 3295 C C . THR B 1 120 ? 1.328 21.719 3.834 1 98.5 120 THR B C 1
ATOM 3297 O O . THR B 1 120 ? 1.577 21.984 5.012 1 98.5 120 THR B O 1
ATOM 3300 N N . ALA B 1 121 ? 2.107 20.953 3.113 1 98.5 121 ALA B N 1
ATOM 3301 C CA . ALA B 1 121 ? 3.506 20.719 3.465 1 98.5 121 ALA B CA 1
ATOM 3302 C C . ALA B 1 121 ? 4.418 21.75 2.805 1 98.5 121 ALA B C 1
ATOM 3304 O O . ALA B 1 121 ? 4.352 21.953 1.59 1 98.5 121 ALA B O 1
ATOM 3305 N N . VAL B 1 122 ? 5.277 22.375 3.607 1 98.5 122 VAL B N 1
ATOM 3306 C CA . VAL B 1 122 ? 6.199 23.375 3.096 1 98.5 122 VAL B CA 1
ATOM 3307 C C . VAL B 1 122 ? 7.629 22.844 3.129 1 98.5 122 VAL B C 1
ATOM 3309 O O . VAL B 1 122 ? 8.031 22.203 4.098 1 98.5 122 VAL B O 1
ATOM 3312 N N . PHE B 1 123 ? 8.375 23.078 2.045 1 98.56 123 PHE B N 1
ATOM 3313 C CA . PHE B 1 123 ? 9.773 22.688 1.927 1 98.56 123 PHE B CA 1
ATOM 3314 C C . PHE B 1 123 ? 10.695 23.891 2.084 1 98.56 123 PHE B C 1
ATOM 3316 O O . PHE B 1 123 ? 10.562 24.875 1.351 1 98.56 123 PHE B O 1
ATOM 3323 N N . VAL B 1 124 ? 11.625 23.812 3.031 1 98.75 124 VAL B N 1
ATOM 3324 C CA . VAL B 1 124 ? 12.547 24.906 3.291 1 98.75 124 VAL B CA 1
ATOM 3325 C C . VAL B 1 124 ? 13.992 24.406 3.229 1 98.75 124 VAL B C 1
ATOM 3327 O O . VAL B 1 124 ? 14.391 23.547 4.02 1 98.75 124 VAL B O 1
ATOM 3330 N N . ASP B 1 125 ? 14.734 24.953 2.328 1 98.5 125 ASP B N 1
ATOM 3331 C CA . ASP B 1 125 ? 16.141 24.625 2.098 1 98.5 125 ASP B CA 1
ATOM 3332 C C . ASP B 1 125 ? 17.047 25.531 2.926 1 98.5 125 ASP B C 1
ATOM 3334 O O . ASP B 1 125 ? 16.812 26.734 3.023 1 98.5 125 ASP B O 1
ATOM 3338 N N . PRO B 1 126 ? 18.125 24.922 3.51 1 97.88 126 PRO B N 1
ATOM 3339 C CA . PRO B 1 126 ? 18.984 25.75 4.359 1 97.88 126 PRO B CA 1
ATOM 3340 C C . PRO B 1 126 ? 19.75 26.812 3.574 1 97.88 126 PRO B C 1
ATOM 3342 O O . PRO B 1 126 ? 20.25 27.781 4.156 1 97.88 126 PRO B O 1
ATOM 3345 N N . VAL B 1 127 ? 19.828 26.703 2.316 1 96.81 127 VAL B N 1
ATOM 3346 C CA . VAL B 1 127 ? 20.562 27.656 1.488 1 96.81 127 VAL B CA 1
ATOM 3347 C C . VAL B 1 127 ? 19.562 28.547 0.734 1 96.81 127 VAL B C 1
ATOM 3349 O O . VAL B 1 127 ? 19.625 29.766 0.828 1 96.81 127 VAL B O 1
ATOM 3352 N N . GLU B 1 128 ? 18.516 27.953 0.125 1 97.69 128 GLU B N 1
ATOM 3353 C CA . GLU B 1 128 ? 17.641 28.672 -0.802 1 97.69 128 GLU B CA 1
ATOM 3354 C C . GLU B 1 128 ? 16.422 29.219 -0.087 1 97.69 128 GLU B C 1
ATOM 3356 O O . GLU B 1 128 ? 15.703 30.062 -0.636 1 97.69 128 GLU B O 1
ATOM 3361 N N . GLY B 1 129 ? 16.219 28.797 1.178 1 98.12 129 GLY B N 1
ATOM 3362 C CA . GLY B 1 129 ? 14.977 29.172 1.844 1 98.12 129 GLY B CA 1
ATOM 3363 C C . GLY B 1 129 ? 13.781 28.391 1.358 1 98.12 129 GLY B C 1
ATOM 3364 O O . GLY B 1 129 ? 13.875 27.188 1.11 1 98.12 129 GLY B O 1
ATOM 3365 N N . TYR B 1 130 ? 12.562 29.031 1.358 1 98.31 130 TYR B N 1
ATOM 3366 C CA . TYR B 1 130 ? 11.359 28.375 0.855 1 98.31 130 TYR B CA 1
ATOM 3367 C C . TYR B 1 130 ? 11.531 27.969 -0.602 1 98.31 130 TYR B C 1
ATOM 3369 O O . TYR B 1 130 ? 11.844 28.797 -1.456 1 98.31 130 TYR B O 1
ATOM 3377 N N . VAL B 1 131 ? 11.219 26.609 -0.89 1 97.69 131 VAL B N 1
ATOM 3378 C CA . VAL B 1 131 ? 11.516 26.172 -2.246 1 97.69 131 VAL B CA 1
ATOM 3379 C C . VAL B 1 131 ? 10.266 25.547 -2.865 1 97.69 131 VAL B C 1
ATOM 3381 O O . VAL B 1 131 ? 10.133 25.484 -4.09 1 97.69 131 VAL B O 1
ATOM 3384 N N . ALA B 1 132 ? 9.359 25.062 -2.074 1 96.5 132 ALA B N 1
ATOM 3385 C CA . ALA B 1 132 ? 8.172 24.422 -2.639 1 96.5 132 ALA B CA 1
ATOM 3386 C C . ALA B 1 132 ? 7.105 24.203 -1.571 1 96.5 132 ALA B C 1
ATOM 3388 O O . ALA B 1 132 ? 7.367 24.359 -0.378 1 96.5 132 ALA B O 1
ATOM 3389 N N . LYS B 1 133 ? 5.934 23.953 -1.995 1 97 133 LYS B N 1
ATOM 3390 C CA . LYS B 1 133 ? 4.871 23.469 -1.113 1 97 133 LYS B CA 1
ATOM 3391 C C . LYS B 1 133 ? 3.998 22.438 -1.817 1 97 133 LYS B C 1
ATOM 3393 O O . LYS B 1 133 ? 3.977 22.375 -3.047 1 97 133 LYS B O 1
ATOM 3398 N N . HIS B 1 134 ? 3.336 21.641 -1.052 1 96.88 134 HIS B N 1
ATOM 3399 C CA . HIS B 1 134 ? 2.312 20.688 -1.482 1 96.88 134 HIS B CA 1
ATOM 3400 C C . HIS B 1 134 ? 1.028 20.875 -0.681 1 96.88 134 HIS B C 1
ATOM 3402 O O . HIS B 1 134 ? 1.014 20.656 0.533 1 96.88 134 HIS B O 1
ATOM 3408 N N . ARG B 1 135 ? -0.038 21.266 -1.371 1 97.19 135 ARG B N 1
ATOM 3409 C CA . ARG B 1 135 ? -1.364 21.297 -0.762 1 97.19 135 ARG B CA 1
ATOM 3410 C C . ARG B 1 135 ? -2.041 19.938 -0.858 1 97.19 135 ARG B C 1
ATOM 3412 O O . ARG B 1 135 ? -1.981 19.281 -1.899 1 97.19 135 ARG B O 1
ATOM 3419 N N . LYS B 1 136 ? -2.609 19.578 0.323 1 97.44 136 LYS B N 1
ATOM 3420 C CA . LYS B 1 136 ? -3.404 18.359 0.308 1 97.44 136 LYS B CA 1
ATOM 3421 C C . LYS B 1 136 ? -4.406 18.375 -0.844 1 97.44 136 LYS B C 1
ATOM 3423 O O . LYS B 1 136 ? -5.18 19.312 -0.992 1 97.44 136 LYS B O 1
ATOM 3428 N N . LEU B 1 137 ? -4.363 17.281 -1.655 1 95.31 137 LEU B N 1
ATOM 3429 C CA . LEU B 1 137 ? -5.164 17.266 -2.875 1 95.31 137 LEU B CA 1
ATOM 3430 C C . LEU B 1 137 ? -6.652 17.172 -2.549 1 95.31 137 LEU B C 1
ATOM 3432 O O . LEU B 1 137 ? -7.469 17.875 -3.156 1 95.31 137 LEU B O 1
ATOM 3436 N N . VAL B 1 138 ? -7.004 16.234 -1.684 1 95.56 138 VAL B N 1
ATOM 3437 C CA . VAL B 1 138 ? -8.391 16.062 -1.253 1 95.56 138 VAL B CA 1
ATOM 3438 C C . VAL B 1 138 ? -8.445 15.938 0.267 1 95.56 138 VAL B C 1
ATOM 3440 O O . VAL B 1 138 ? -8.039 14.914 0.823 1 95.56 138 VAL B O 1
ATOM 3443 N N . PRO B 1 139 ? -8.953 16.922 1.012 1 96.44 139 PRO B N 1
ATOM 3444 C CA . PRO B 1 139 ? -9.203 16.75 2.443 1 96.44 139 PRO B CA 1
ATOM 3445 C C . PRO B 1 139 ? -10.18 15.602 2.73 1 96.44 139 PRO B C 1
ATOM 3447 O O . PRO B 1 139 ? -11.094 15.359 1.941 1 96.44 139 PRO B O 1
ATOM 3450 N N . THR B 1 140 ? -9.992 14.953 3.828 1 95.38 140 THR B N 1
ATOM 3451 C CA . THR B 1 140 ? -10.734 13.734 4.129 1 95.38 140 THR B CA 1
ATOM 3452 C C . THR B 1 140 ? -11.93 14.039 5.035 1 95.38 140 THR B C 1
ATOM 3454 O O . THR B 1 140 ? -11.789 14.758 6.031 1 95.38 140 THR B O 1
ATOM 3457 N N . VAL B 1 141 ? -13.18 13.594 4.727 1 94.06 141 VAL B N 1
ATOM 3458 C CA . VAL B 1 141 ? -14.422 13.641 5.488 1 94.06 141 VAL B CA 1
ATOM 3459 C C . VAL B 1 141 ? -14.68 15.062 5.969 1 94.06 141 VAL B C 1
ATOM 3461 O O . VAL B 1 141 ? -14.867 15.977 5.156 1 94.06 141 VAL B O 1
ATOM 3464 N N . MET B 1 142 ? -14.484 15.352 7.34 1 94 142 MET B N 1
ATOM 3465 C CA . MET B 1 142 ? -14.836 16.656 7.91 1 94 142 MET B CA 1
ATOM 3466 C C . MET B 1 142 ? -13.773 17.688 7.59 1 94 142 MET B C 1
ATOM 3468 O O . MET B 1 142 ? -14.023 18.891 7.691 1 94 142 MET B O 1
ATOM 3472 N N . GLU B 1 143 ? -12.578 17.25 7.164 1 96.19 143 GLU B N 1
ATOM 3473 C CA . GLU B 1 143 ? -11.562 18.188 6.719 1 96.19 143 GLU B CA 1
ATOM 3474 C C . GLU B 1 143 ? -12.062 19.047 5.562 1 96.19 143 GLU B C 1
ATOM 3476 O O . GLU B 1 143 ? -11.648 20.188 5.402 1 96.19 143 GLU B O 1
ATOM 3481 N N . ARG B 1 144 ? -13.031 18.516 4.844 1 94.69 144 ARG B N 1
ATOM 3482 C CA . ARG B 1 144 ? -13.516 19.141 3.617 1 94.69 144 ARG B CA 1
ATOM 3483 C C . ARG B 1 144 ? -14.273 20.438 3.92 1 94.69 144 ARG B C 1
ATOM 3485 O O . ARG B 1 144 ? -14.461 21.266 3.035 1 94.69 144 ARG B O 1
ATOM 3492 N N . ILE B 1 145 ? -14.695 20.578 5.145 1 93.81 145 ILE B N 1
ATOM 3493 C CA . ILE B 1 145 ? -15.477 21.766 5.434 1 93.81 145 ILE B CA 1
ATOM 3494 C C . ILE B 1 145 ? -14.555 22.906 5.879 1 93.81 145 ILE B C 1
ATOM 3496 O O . ILE B 1 145 ? -14.969 24.062 5.934 1 93.81 145 ILE B O 1
ATOM 3500 N N . VAL B 1 146 ? -13.258 22.547 6.105 1 95.38 146 VAL B N 1
ATOM 3501 C CA . VAL B 1 146 ? -12.414 23.625 6.629 1 95.38 146 VAL B CA 1
ATOM 3502 C C . VAL B 1 146 ? -11.227 23.844 5.699 1 95.38 146 VAL B C 1
ATOM 3504 O O . VAL B 1 146 ? -10.578 24.891 5.75 1 95.38 146 VAL B O 1
ATOM 3507 N N . TRP B 1 147 ? -10.844 22.844 4.863 1 97.81 147 TRP B N 1
ATOM 3508 C CA . TRP B 1 147 ? -9.703 22.984 3.963 1 97.81 147 TRP B CA 1
ATOM 3509 C C . TRP B 1 147 ? -10.141 22.859 2.508 1 97.81 147 TRP B C 1
ATOM 3511 O O . TRP B 1 147 ? -10.984 22.016 2.178 1 97.81 147 TRP B O 1
ATOM 3521 N N . GLY B 1 148 ? -9.555 23.688 1.627 1 96.81 148 GLY B N 1
ATOM 3522 C CA . GLY B 1 148 ? -9.727 23.547 0.189 1 96.81 148 GLY B CA 1
ATOM 3523 C C . GLY B 1 148 ? -8.891 22.438 -0.407 1 96.81 148 GLY B C 1
ATOM 3524 O O . GLY B 1 148 ? -8.047 21.844 0.277 1 96.81 148 GLY B O 1
ATOM 3525 N N . GLN B 1 149 ? -9.148 22.109 -1.691 1 96.06 149 GLN B N 1
ATOM 3526 C CA . GLN B 1 149 ? -8.414 21.078 -2.416 1 96.06 149 GLN B CA 1
ATOM 3527 C C . GLN B 1 149 ? -7.164 21.656 -3.074 1 96.06 149 GLN B C 1
ATOM 3529 O O . GLN B 1 149 ? -7.195 22.766 -3.607 1 96.06 149 GLN B O 1
ATOM 3534 N N . GLY B 1 150 ? -6.023 20.906 -2.949 1 94.75 150 GLY B N 1
ATOM 3535 C CA . GLY B 1 150 ? -4.859 21.25 -3.746 1 94.75 150 GLY B CA 1
ATOM 3536 C C . GLY B 1 150 ? -5.035 20.953 -5.223 1 94.75 150 GLY B C 1
ATOM 3537 O O . GLY B 1 150 ? -6.094 20.484 -5.645 1 94.75 150 GLY B O 1
ATOM 3538 N N . ASP B 1 151 ? -4.016 21.281 -5.988 1 92.12 151 ASP B N 1
ATOM 3539 C CA . ASP B 1 151 ? -4.059 21 -7.422 1 92.12 151 ASP B CA 1
ATOM 3540 C C . ASP B 1 151 ? -2.68 20.609 -7.945 1 92.12 151 ASP B C 1
ATOM 3542 O O . ASP B 1 151 ? -1.753 20.391 -7.168 1 92.12 151 ASP B O 1
ATOM 3546 N N . ALA B 1 152 ? -2.562 20.406 -9.219 1 90.19 152 ALA B N 1
ATOM 3547 C CA . ALA B 1 152 ? -1.361 19.844 -9.828 1 90.19 152 ALA B CA 1
ATOM 3548 C C . ALA B 1 152 ? -0.175 20.797 -9.68 1 90.19 152 ALA B C 1
ATOM 3550 O O . ALA B 1 152 ? 0.98 20.375 -9.789 1 90.19 152 ALA B O 1
ATOM 3551 N N . ALA B 1 153 ? -0.412 22.031 -9.445 1 87.38 153 ALA B N 1
ATOM 3552 C CA . ALA B 1 153 ? 0.647 23.031 -9.336 1 87.38 153 ALA B CA 1
ATOM 3553 C C . ALA B 1 153 ? 1.478 22.812 -8.078 1 87.38 153 ALA B C 1
ATOM 3555 O O . ALA B 1 153 ? 2.613 23.281 -7.984 1 87.38 153 ALA B O 1
ATOM 3556 N N . HIS B 1 154 ? 1.02 22.078 -7.145 1 88.75 154 HIS B N 1
ATOM 3557 C CA . HIS B 1 154 ? 1.698 21.891 -5.867 1 88.75 154 HIS B CA 1
ATOM 3558 C C . HIS B 1 154 ? 2.029 20.422 -5.621 1 88.75 154 HIS B C 1
ATOM 3560 O O . HIS B 1 154 ? 1.776 19.906 -4.531 1 88.75 154 HIS B O 1
ATOM 3566 N N . MET B 1 155 ? 2.541 19.828 -6.617 1 89.19 155 MET B N 1
ATOM 3567 C CA . MET B 1 155 ? 2.98 18.438 -6.488 1 89.19 155 MET B CA 1
ATOM 3568 C C . MET B 1 155 ? 4.457 18.297 -6.848 1 89.19 155 MET B C 1
ATOM 3570 O O . MET B 1 155 ? 4.805 17.578 -7.785 1 89.19 155 MET B O 1
ATOM 3574 N N . PRO B 1 156 ? 5.297 18.844 -6.043 1 87.81 156 PRO B N 1
ATOM 3575 C CA . PRO B 1 156 ? 6.715 18.906 -6.41 1 87.81 156 PRO B CA 1
ATOM 3576 C C . PRO B 1 156 ? 7.473 17.641 -6.051 1 87.81 156 PRO B C 1
ATOM 3578 O O . PRO B 1 156 ? 7.152 16.984 -5.059 1 87.81 156 PRO B O 1
ATOM 3581 N N . VAL B 1 157 ? 8.406 17.219 -6.902 1 92.62 157 VAL B N 1
ATOM 3582 C CA . VAL B 1 157 ? 9.578 16.438 -6.539 1 92.62 157 VAL B CA 1
ATOM 3583 C C . VAL B 1 157 ? 10.828 17.312 -6.551 1 92.62 157 VAL B C 1
ATOM 3585 O O . VAL B 1 157 ? 11.281 17.734 -7.613 1 92.62 157 VAL B O 1
ATOM 3588 N N . HIS B 1 158 ? 11.336 17.609 -5.367 1 95.12 158 HIS B N 1
ATOM 3589 C CA . HIS B 1 158 ? 12.414 18.594 -5.234 1 95.12 158 HIS B CA 1
ATOM 3590 C C . HIS B 1 158 ? 13.758 17.906 -5.039 1 95.12 158 HIS B C 1
ATOM 3592 O O . HIS B 1 158 ? 13.891 17.016 -4.191 1 95.12 158 HIS B O 1
ATOM 3598 N N . GLU B 1 159 ? 14.742 18.281 -5.855 1 95.56 159 GLU B N 1
ATOM 3599 C CA . GLU B 1 159 ? 16.094 17.781 -5.625 1 95.56 159 GLU B CA 1
ATOM 3600 C C . GLU B 1 159 ? 16.844 18.656 -4.621 1 95.56 159 GLU B C 1
ATOM 3602 O O . GLU B 1 159 ? 17.109 19.828 -4.887 1 95.56 159 GLU B O 1
ATOM 3607 N N . ALA B 1 160 ? 17.156 18.125 -3.482 1 96.88 160 ALA B N 1
ATOM 3608 C CA . ALA B 1 160 ? 17.859 18.844 -2.42 1 96.88 160 ALA B CA 1
ATOM 3609 C C . ALA B 1 160 ? 19.312 18.391 -2.324 1 96.88 160 ALA B C 1
ATOM 3611 O O . ALA B 1 160 ? 19.656 17.25 -2.652 1 96.88 160 ALA B O 1
ATOM 3612 N N . THR B 1 161 ? 20.156 19.312 -1.949 1 95.62 161 THR B N 1
ATOM 3613 C CA . THR B 1 161 ? 21.547 19.016 -1.64 1 95.62 161 THR B CA 1
ATOM 3614 C C . THR B 1 161 ? 21.781 19.031 -0.132 1 95.62 161 THR B C 1
ATOM 3616 O O . THR B 1 161 ? 21.484 20.016 0.539 1 95.62 161 THR B O 1
ATOM 3619 N N . PHE B 1 162 ? 22.297 17.906 0.372 1 95.25 162 PHE B N 1
ATOM 3620 C CA . PHE B 1 162 ? 22.578 17.766 1.797 1 95.25 162 PHE B CA 1
ATOM 3621 C C . PHE B 1 162 ? 24.078 17.812 2.059 1 95.25 162 PHE B C 1
ATOM 3623 O O . PHE B 1 162 ? 24.828 16.969 1.539 1 95.25 162 PHE B O 1
ATOM 3630 N N . ILE B 1 163 ? 24.469 18.75 2.867 1 88.12 163 ILE B N 1
ATOM 3631 C CA . ILE B 1 163 ? 25.875 18.938 3.174 1 88.12 163 ILE B CA 1
ATOM 3632 C C . ILE B 1 163 ? 26.172 18.438 4.594 1 88.12 163 ILE B C 1
ATOM 3634 O O . ILE B 1 163 ? 25.625 18.984 5.562 1 88.12 163 ILE B O 1
ATOM 3638 N N . PRO B 1 164 ? 27.062 17.391 4.668 1 82.31 164 PRO B N 1
ATOM 3639 C CA . PRO B 1 164 ? 27.391 16.938 6.02 1 82.31 164 PRO B CA 1
ATOM 3640 C C . PRO B 1 164 ? 28.156 17.984 6.828 1 82.31 164 PRO B C 1
ATOM 3642 O O . PRO B 1 164 ? 28.844 18.844 6.254 1 82.31 164 PRO B O 1
ATOM 3645 N N . LYS B 1 165 ? 27.828 18.031 8.211 1 74.19 165 LYS B N 1
ATOM 3646 C CA . LYS B 1 165 ? 28.531 18.969 9.078 1 74.19 165 LYS B CA 1
ATOM 3647 C C . LYS B 1 165 ? 30.047 18.703 9.07 1 74.19 165 LYS B C 1
ATOM 3649 O O . LYS B 1 165 ? 30.844 19.641 9.141 1 74.19 165 LYS B O 1
ATOM 3654 N N . SER B 1 166 ? 30.312 17.406 9.234 1 70.06 166 SER B N 1
ATOM 3655 C CA . SER B 1 166 ? 31.734 17.062 9.242 1 70.06 166 SER B CA 1
ATOM 3656 C C . SER B 1 166 ? 32.281 16.906 7.824 1 70.06 166 SER B C 1
ATOM 3658 O O . SER B 1 166 ? 31.547 17.125 6.852 1 70.06 166 SER B O 1
ATOM 3660 N N . GLU B 1 167 ? 33.594 16.422 7.727 1 66.56 167 GLU B N 1
ATOM 3661 C CA . GLU B 1 167 ? 34.344 16.156 6.496 1 66.56 167 GLU B CA 1
ATOM 3662 C C . GLU B 1 167 ? 33.594 15.133 5.625 1 66.56 167 GLU B C 1
ATOM 3664 O O . GLU B 1 167 ? 33.062 14.148 6.129 1 66.56 167 GLU B O 1
ATOM 3669 N N . GLY B 1 168 ? 32.875 15.75 4.547 1 71.94 168 GLY B N 1
ATOM 3670 C CA . GLY B 1 168 ? 32.25 14.805 3.629 1 71.94 168 GLY B CA 1
ATOM 3671 C C . GLY B 1 168 ? 31.688 15.461 2.383 1 71.94 168 GLY B C 1
ATOM 3672 O O . GLY B 1 168 ? 31.656 16.688 2.285 1 71.94 168 GLY B O 1
ATOM 3673 N N . GLN B 1 169 ? 31.312 14.656 1.449 1 83.88 169 GLN B N 1
ATOM 3674 C CA . GLN B 1 169 ? 30.781 15.094 0.163 1 83.88 169 GLN B CA 1
ATOM 3675 C C . GLN B 1 169 ? 29.281 15.336 0.245 1 83.88 169 GLN B C 1
ATOM 3677 O O . GLN B 1 169 ? 28.562 14.609 0.933 1 83.88 169 GLN B O 1
ATOM 3682 N N . ALA B 1 170 ? 28.891 16.422 -0.354 1 92 170 ALA B N 1
ATOM 3683 C CA . ALA B 1 170 ? 27.469 16.719 -0.483 1 92 170 ALA B CA 1
ATOM 3684 C C . ALA B 1 170 ? 26.734 15.57 -1.149 1 92 170 ALA B C 1
ATOM 3686 O O . ALA B 1 170 ? 27.25 14.945 -2.078 1 92 170 ALA B O 1
ATOM 3687 N N . VAL B 1 171 ? 25.578 15.305 -0.62 1 94.5 171 VAL B N 1
ATOM 3688 C CA . VAL B 1 171 ? 24.719 14.258 -1.18 1 94.5 171 VAL B CA 1
ATOM 3689 C C . VAL B 1 171 ? 23.438 14.883 -1.709 1 94.5 171 VAL B C 1
ATOM 3691 O O . VAL B 1 171 ? 22.828 15.727 -1.049 1 94.5 171 VAL B O 1
ATOM 3694 N N . LYS B 1 172 ? 23.078 14.516 -2.875 1 95.5 172 LYS B N 1
ATOM 3695 C CA . LYS B 1 172 ? 21.812 14.977 -3.455 1 95.5 172 LYS B CA 1
ATOM 3696 C C . LYS B 1 172 ? 20.734 13.906 -3.346 1 95.5 172 LYS B C 1
ATOM 3698 O O . LYS B 1 172 ? 21.016 12.711 -3.467 1 95.5 172 LYS B O 1
ATOM 3703 N N . ALA B 1 173 ? 19.531 14.352 -3.104 1 96.62 173 ALA B N 1
ATOM 3704 C CA . ALA B 1 173 ? 18.391 13.438 -3.074 1 96.62 173 ALA B CA 1
ATOM 3705 C C . ALA B 1 173 ? 17.109 14.141 -3.496 1 96.62 173 ALA B C 1
ATOM 3707 O O . ALA B 1 173 ? 16.922 15.328 -3.219 1 96.62 173 ALA B O 1
ATOM 3708 N N . LYS B 1 174 ? 16.25 13.406 -4.219 1 96.69 174 LYS B N 1
ATOM 3709 C CA . LYS B 1 174 ? 14.922 13.898 -4.582 1 96.69 174 LYS B CA 1
ATOM 3710 C C . LYS B 1 174 ? 13.914 13.648 -3.465 1 96.69 174 LYS B C 1
ATOM 3712 O O . LYS B 1 174 ? 13.703 12.508 -3.057 1 96.69 174 LYS B O 1
ATOM 3717 N N . ILE B 1 175 ? 13.273 14.727 -2.965 1 97.31 175 ILE B N 1
ATOM 3718 C CA . ILE B 1 175 ? 12.359 14.68 -1.831 1 97.31 175 ILE B CA 1
ATOM 3719 C C . ILE B 1 175 ? 10.953 15.078 -2.289 1 97.31 175 ILE B C 1
ATOM 3721 O O . ILE B 1 175 ? 10.797 15.961 -3.135 1 97.31 175 ILE B O 1
ATOM 3725 N N . SER B 1 176 ? 9.945 14.367 -1.84 1 96.38 176 SER B N 1
ATOM 3726 C CA . SER B 1 176 ? 8.562 14.703 -2.154 1 96.38 176 SER B CA 1
ATOM 3727 C C . SER B 1 176 ? 7.633 14.367 -0.991 1 96.38 176 SER B C 1
ATOM 3729 O O . SER B 1 176 ? 7.992 13.586 -0.109 1 96.38 176 SER B O 1
ATOM 3731 N N . ALA B 1 177 ? 6.488 15.039 -0.974 1 95.81 177 ALA B N 1
ATOM 3732 C CA . ALA B 1 177 ? 5.379 14.688 -0.089 1 95.81 177 ALA B CA 1
ATOM 3733 C C . ALA B 1 177 ? 4.137 14.312 -0.891 1 95.81 177 ALA B C 1
ATOM 3735 O O . ALA B 1 177 ? 3.014 14.43 -0.399 1 95.81 177 ALA B O 1
ATOM 3736 N N . THR B 1 178 ? 4.273 13.961 -2.201 1 89.19 178 THR B N 1
ATOM 3737 C CA . THR B 1 178 ? 3.123 13.773 -3.08 1 89.19 178 THR B CA 1
ATOM 3738 C C . THR B 1 178 ? 3.088 12.352 -3.629 1 89.19 178 THR B C 1
ATOM 3740 O O . THR B 1 178 ? 2.156 11.594 -3.346 1 89.19 178 THR B O 1
ATOM 3743 N N . MET B 1 179 ? 4.09 12.008 -4.43 1 84.06 179 MET B N 1
ATOM 3744 C CA . MET B 1 179 ? 4.043 10.727 -5.125 1 84.06 179 MET B CA 1
ATOM 3745 C C . MET B 1 179 ? 5.402 10.039 -5.082 1 84.06 179 MET B C 1
ATOM 3747 O O . MET B 1 179 ? 6.438 10.68 -5.277 1 84.06 179 MET B O 1
ATOM 3751 N N . CYS B 1 180 ? 5.234 8.781 -4.965 1 79.94 180 CYS B N 1
ATOM 3752 C CA . CYS B 1 180 ? 6.457 7.992 -4.879 1 79.94 180 CYS B CA 1
ATOM 3753 C C . CYS B 1 180 ? 6.902 7.52 -6.262 1 79.94 180 CYS B C 1
ATOM 3755 O O . CYS B 1 180 ? 8.039 7.086 -6.434 1 79.94 180 CYS B O 1
ATOM 3757 N N . TRP B 1 181 ? 6.086 7.711 -7.277 1 78 181 TRP B N 1
ATOM 3758 C CA . TRP B 1 181 ? 6.387 7.074 -8.555 1 78 181 TRP B CA 1
ATOM 3759 C C . TRP B 1 181 ? 6.957 8.086 -9.547 1 78 181 TRP B C 1
ATOM 3761 O O . TRP B 1 181 ? 7.121 7.777 -10.727 1 78 181 TRP B O 1
ATOM 3771 N N . TYR B 1 182 ? 7.324 9.266 -9.086 1 82 182 TYR B N 1
ATOM 3772 C CA . TYR B 1 182 ? 7.91 10.281 -9.953 1 82 182 TYR B CA 1
ATOM 3773 C C . TYR B 1 182 ? 9.336 10.602 -9.523 1 82 182 TYR B C 1
ATOM 3775 O O . TYR B 1 182 ? 9.703 11.773 -9.375 1 82 182 TYR B O 1
ATOM 3783 N N . GLY B 1 183 ? 10.078 9.523 -9.25 1 87.06 183 GLY B N 1
ATOM 3784 C CA . GLY B 1 183 ? 11.5 9.672 -8.984 1 87.06 183 GLY B CA 1
ATOM 3785 C C . GLY B 1 183 ? 11.805 10.008 -7.539 1 87.06 183 GLY B C 1
ATOM 3786 O O . GLY B 1 183 ? 12.945 10.328 -7.199 1 87.06 183 GLY B O 1
ATOM 3787 N N . THR B 1 184 ? 10.852 9.938 -6.688 1 95.44 184 THR B N 1
ATOM 3788 C CA . THR B 1 184 ? 11.047 10.25 -5.277 1 95.44 184 THR B CA 1
ATOM 3789 C C . THR B 1 184 ? 12.016 9.273 -4.629 1 95.44 184 THR B C 1
ATOM 3791 O O . THR B 1 184 ? 11.883 8.062 -4.781 1 95.44 184 THR B O 1
ATOM 3794 N N . GLN B 1 185 ? 13.039 9.797 -3.977 1 96.88 185 GLN B N 1
ATOM 3795 C CA . GLN B 1 185 ? 13.992 8.977 -3.238 1 96.88 185 GLN B CA 1
ATOM 3796 C C . GLN B 1 185 ? 13.703 9.008 -1.74 1 96.88 185 GLN B C 1
ATOM 3798 O O . GLN B 1 185 ? 13.945 8.031 -1.034 1 96.88 185 GLN B O 1
ATOM 3803 N N . ILE B 1 186 ? 13.242 10.156 -1.258 1 98.31 186 ILE B N 1
ATOM 3804 C CA . ILE B 1 186 ? 12.82 10.328 0.128 1 98.31 186 ILE B CA 1
ATOM 3805 C C . ILE B 1 186 ? 11.391 10.867 0.166 1 98.31 186 ILE B C 1
ATOM 3807 O O . ILE B 1 186 ? 11.148 12.023 -0.187 1 98.31 186 ILE B O 1
ATOM 3811 N N . TYR B 1 187 ? 10.477 9.992 0.526 1 98.5 187 TYR B N 1
ATOM 3812 C CA . TYR B 1 187 ? 9.07 10.375 0.667 1 98.5 187 TYR B CA 1
ATOM 3813 C C . TYR B 1 187 ? 8.781 10.883 2.074 1 98.5 187 TYR B C 1
ATOM 3815 O O . TYR B 1 187 ? 8.992 10.164 3.057 1 98.5 187 TYR B O 1
ATOM 3823 N N . CYS B 1 188 ? 8.383 12.102 2.166 1 98.56 188 CYS B N 1
ATOM 3824 C CA . CYS B 1 188 ? 7.988 12.703 3.434 1 98.56 188 CYS B CA 1
ATOM 3825 C C . CYS B 1 188 ? 6.473 12.672 3.604 1 98.56 188 CYS B C 1
ATOM 3827 O O . CYS B 1 188 ? 5.738 13.148 2.736 1 98.56 188 CYS B O 1
ATOM 3829 N N . ALA B 1 189 ? 6.039 12.133 4.727 1 98.19 189 ALA B N 1
ATOM 3830 C CA . ALA B 1 189 ? 4.605 11.984 4.965 1 98.19 189 ALA B CA 1
ATOM 3831 C C . ALA B 1 189 ? 4.191 12.664 6.27 1 98.19 189 ALA B C 1
ATOM 3833 O O . ALA B 1 189 ? 3.982 12 7.285 1 98.19 189 ALA B O 1
ATOM 3834 N N . PRO B 1 190 ? 4.051 14.031 6.25 1 98.5 190 PRO B N 1
ATOM 3835 C CA . PRO B 1 190 ? 3.361 14.641 7.391 1 98.5 190 PRO B CA 1
ATOM 3836 C C . PRO B 1 190 ? 1.918 14.164 7.531 1 98.5 190 PRO B C 1
ATOM 3838 O O . PRO B 1 190 ? 1.146 14.219 6.57 1 98.5 190 PRO B O 1
ATOM 3841 N N . THR B 1 191 ? 1.553 13.672 8.688 1 97.62 191 THR B N 1
ATOM 3842 C CA . THR B 1 191 ? 0.21 13.117 8.836 1 97.62 191 THR B CA 1
ATOM 3843 C C . THR B 1 191 ? -0.262 13.234 10.281 1 97.62 191 THR B C 1
ATOM 3845 O O . THR B 1 191 ? 0.499 13.656 11.156 1 97.62 191 THR B O 1
ATOM 3848 N N . ILE B 1 192 ? -1.571 13.047 10.492 1 97.25 192 ILE B N 1
ATOM 3849 C CA . ILE B 1 192 ? -2.16 12.922 11.82 1 97.25 192 ILE B CA 1
ATOM 3850 C C . ILE B 1 192 ? -2.691 11.5 12.016 1 97.25 192 ILE B C 1
ATOM 3852 O O . ILE B 1 192 ? -3.229 11.18 13.078 1 97.25 192 ILE B O 1
ATOM 3856 N N . ASP B 1 193 ? -2.58 10.688 10.945 1 95.19 193 ASP B N 1
ATOM 3857 C CA . ASP B 1 193 ? -3.164 9.352 11.023 1 95.19 193 ASP B CA 1
ATOM 3858 C C . ASP B 1 193 ? -2.391 8.469 11.992 1 95.19 193 ASP B C 1
ATOM 3860 O O . ASP B 1 193 ? -1.312 7.969 11.664 1 95.19 193 ASP B O 1
ATOM 3864 N N . ASP B 1 194 ? -2.996 8.242 13.117 1 93.69 194 ASP B N 1
ATOM 3865 C CA . ASP B 1 194 ? -2.336 7.477 14.172 1 93.69 194 ASP B CA 1
ATOM 3866 C C . ASP B 1 194 ? -2.908 6.062 14.258 1 93.69 194 ASP B C 1
ATOM 3868 O O . ASP B 1 194 ? -2.705 5.367 15.258 1 93.69 194 ASP B O 1
ATOM 3872 N N . GLY B 1 195 ? -3.635 5.645 13.266 1 90.62 195 GLY B N 1
ATOM 3873 C CA . GLY B 1 195 ? -4.191 4.305 13.25 1 90.62 195 GLY B CA 1
ATOM 3874 C C . GLY B 1 195 ? -3.193 3.248 12.812 1 90.62 195 GLY B C 1
ATOM 3875 O O . GLY B 1 195 ? -2.193 3.562 12.164 1 90.62 195 GLY B O 1
ATOM 3876 N N . ASP B 1 196 ? -3.527 2.021 13.062 1 86.06 196 ASP B N 1
ATOM 3877 C CA . ASP B 1 196 ? -2.648 0.914 12.703 1 86.06 196 ASP B CA 1
ATOM 3878 C C . ASP B 1 196 ? -2.545 0.764 11.188 1 86.06 196 ASP B C 1
ATOM 3880 O O . ASP B 1 196 ? -1.518 0.319 10.672 1 86.06 196 ASP B O 1
ATOM 3884 N N . GLY B 1 197 ? -3.555 1.114 10.57 1 92.5 197 GLY B N 1
ATOM 3885 C CA . GLY B 1 197 ? -3.568 0.991 9.117 1 92.5 197 GLY B CA 1
ATOM 3886 C C . GLY B 1 197 ? -2.523 1.854 8.438 1 92.5 197 GLY B C 1
ATOM 3887 O O . GLY B 1 197 ? -2.027 1.506 7.363 1 92.5 197 GLY B O 1
ATOM 3888 N N . TRP B 1 198 ? -2.203 2.934 9.086 1 94.75 198 TRP B N 1
ATOM 3889 C CA . TRP B 1 198 ? -1.27 3.885 8.492 1 94.75 198 TRP B CA 1
ATOM 3890 C C . TRP B 1 198 ? 0.102 3.25 8.297 1 94.75 198 TRP B C 1
ATOM 3892 O O . TRP B 1 198 ? 0.735 3.434 7.254 1 94.75 198 TRP B O 1
ATOM 3902 N N . LEU B 1 199 ? 0.49 2.48 9.297 1 96.06 199 LEU B N 1
ATOM 3903 C CA . LEU B 1 199 ? 1.8 1.843 9.219 1 96.06 199 LEU B CA 1
ATOM 3904 C C . LEU B 1 199 ? 1.884 0.92 8.008 1 96.06 199 LEU B C 1
ATOM 3906 O O . LEU B 1 199 ? 2.908 0.88 7.324 1 96.06 199 LEU B O 1
ATOM 3910 N N . HIS B 1 200 ? 0.83 0.174 7.688 1 96.62 200 HIS B N 1
ATOM 3911 C CA . HIS B 1 200 ? 0.788 -0.694 6.516 1 96.62 200 HIS B CA 1
ATOM 3912 C C . HIS B 1 200 ? 0.984 0.105 5.23 1 96.62 200 HIS B C 1
ATOM 3914 O O . HIS B 1 200 ? 1.737 -0.309 4.348 1 96.62 200 HIS B O 1
ATOM 3920 N N . SER B 1 201 ? 0.383 1.22 5.141 1 96.94 201 SER B N 1
ATOM 3921 C CA . SER B 1 201 ? 0.472 2.057 3.949 1 96.94 201 SER B CA 1
ATOM 3922 C C . SER B 1 201 ? 1.88 2.615 3.77 1 96.94 201 SER B C 1
ATOM 3924 O O . SER B 1 201 ? 2.398 2.658 2.652 1 96.94 201 SER B O 1
ATOM 3926 N N . MET B 1 202 ? 2.498 3.025 4.844 1 97.69 202 MET B N 1
ATOM 3927 C CA . MET B 1 202 ? 3.85 3.57 4.762 1 97.69 202 MET B CA 1
ATOM 3928 C C . MET B 1 202 ? 4.836 2.508 4.289 1 97.69 202 MET B C 1
ATOM 3930 O O . MET B 1 202 ? 5.68 2.775 3.428 1 97.69 202 MET B O 1
ATOM 3934 N N . HIS B 1 203 ? 4.68 1.32 4.852 1 97.5 203 HIS B N 1
ATOM 3935 C CA . HIS B 1 203 ? 5.547 0.237 4.398 1 97.5 203 HIS B CA 1
ATOM 3936 C C . HIS B 1 203 ? 5.301 -0.085 2.928 1 97.5 203 HIS B C 1
ATOM 3938 O O . HIS B 1 203 ? 6.25 -0.31 2.172 1 97.5 203 HIS B O 1
ATOM 3944 N N . HIS B 1 204 ? 4.059 -0.122 2.59 1 96.75 204 HIS B N 1
ATOM 3945 C CA . HIS B 1 204 ? 3.74 -0.422 1.197 1 96.75 204 HIS B CA 1
ATOM 3946 C C . HIS B 1 204 ? 4.367 0.6 0.257 1 96.75 204 HIS B C 1
ATOM 3948 O O . HIS B 1 204 ? 4.93 0.234 -0.779 1 96.75 204 HIS B O 1
ATOM 3954 N N . ILE B 1 205 ? 4.242 1.88 0.592 1 96.88 205 ILE B N 1
ATOM 3955 C CA . ILE B 1 205 ? 4.801 2.941 -0.238 1 96.88 205 ILE B CA 1
ATOM 3956 C C . ILE B 1 205 ? 6.312 2.754 -0.369 1 96.88 205 ILE B C 1
ATOM 3958 O O . ILE B 1 205 ? 6.867 2.891 -1.461 1 96.88 205 ILE B O 1
ATOM 3962 N N . ALA B 1 206 ? 6.961 2.42 0.713 1 97.56 206 ALA B N 1
ATOM 3963 C CA . ALA B 1 206 ? 8.398 2.162 0.657 1 97.56 206 ALA B CA 1
ATOM 3964 C C . ALA B 1 206 ? 8.703 0.979 -0.256 1 97.56 206 ALA B C 1
ATOM 3966 O O . ALA B 1 206 ? 9.586 1.062 -1.115 1 97.56 206 ALA B O 1
ATOM 3967 N N . LEU B 1 207 ? 7.965 -0.094 -0.106 1 96.12 207 LEU B N 1
ATOM 3968 C CA . LEU B 1 207 ? 8.219 -1.349 -0.805 1 96.12 207 LEU B CA 1
ATOM 3969 C C . LEU B 1 207 ? 7.965 -1.198 -2.301 1 96.12 207 LEU B C 1
ATOM 3971 O O . LEU B 1 207 ? 8.734 -1.705 -3.121 1 96.12 207 LEU B O 1
ATOM 3975 N N . GLU B 1 208 ? 6.91 -0.513 -2.648 1 94.5 208 GLU B N 1
ATOM 3976 C CA . GLU B 1 208 ? 6.574 -0.366 -4.059 1 94.5 208 GLU B CA 1
ATOM 3977 C C . GLU B 1 208 ? 7.371 0.766 -4.703 1 94.5 208 GLU B C 1
ATOM 3979 O O . GLU B 1 208 ? 7.781 0.663 -5.859 1 94.5 208 GLU B O 1
ATOM 3984 N N . GLY B 1 209 ? 7.59 1.834 -3.924 1 94.62 209 GLY B N 1
ATOM 3985 C CA . GLY B 1 209 ? 8.305 2.98 -4.457 1 94.62 209 GLY B CA 1
ATOM 3986 C C . GLY B 1 209 ? 9.812 2.816 -4.406 1 94.62 209 GLY B C 1
ATOM 3987 O O . GLY B 1 209 ? 10.547 3.566 -5.055 1 94.62 209 GLY B O 1
ATOM 3988 N N . ARG B 1 210 ? 10.219 1.802 -3.656 1 96.12 210 ARG B N 1
ATOM 3989 C CA . ARG B 1 210 ? 11.641 1.632 -3.367 1 96.12 210 ARG B CA 1
ATOM 3990 C C . ARG B 1 210 ? 12.289 2.961 -2.988 1 96.12 210 ARG B C 1
ATOM 3992 O O . ARG B 1 210 ? 13.336 3.326 -3.527 1 96.12 210 ARG B O 1
ATOM 3999 N N . CYS B 1 211 ? 11.68 3.609 -2.082 1 97.69 211 CYS B N 1
ATOM 4000 C CA . CYS B 1 211 ? 12.133 4.883 -1.535 1 97.69 211 CYS B CA 1
ATOM 4001 C C . CYS B 1 211 ? 12.086 4.867 -0.012 1 97.69 211 CYS B C 1
ATOM 4003 O O . CYS B 1 211 ? 11.445 4.008 0.587 1 97.69 211 CYS B O 1
ATOM 4005 N N . PHE B 1 212 ? 12.844 5.754 0.587 1 98.56 212 PHE B N 1
ATOM 4006 C CA . PHE B 1 212 ? 12.703 5.957 2.023 1 98.56 212 PHE B CA 1
ATOM 4007 C C . PHE B 1 212 ? 11.383 6.648 2.346 1 98.56 212 PHE B C 1
ATOM 4009 O O . PHE B 1 212 ? 10.93 7.516 1.597 1 98.56 212 PHE B O 1
ATOM 4016 N N . VAL B 1 213 ? 10.797 6.242 3.43 1 98.75 213 VAL B N 1
ATOM 4017 C CA . VAL B 1 213 ? 9.578 6.895 3.898 1 98.75 213 VAL B CA 1
ATOM 4018 C C . VAL B 1 213 ? 9.812 7.492 5.281 1 98.75 213 VAL B C 1
ATOM 4020 O O . VAL B 1 213 ? 10.227 6.793 6.207 1 98.75 213 VAL B O 1
ATOM 4023 N N . LEU B 1 214 ? 9.648 8.773 5.426 1 98.88 214 LEU B N 1
ATOM 4024 C CA . LEU B 1 214 ? 9.68 9.508 6.684 1 98.88 214 LEU B CA 1
ATOM 4025 C C . LEU B 1 214 ? 8.281 10 7.062 1 98.88 214 LEU B C 1
ATOM 4027 O O . LEU B 1 214 ? 7.82 11.023 6.562 1 98.88 214 LEU B O 1
ATOM 4031 N N . SER B 1 215 ? 7.637 9.242 7.938 1 98.81 215 SER B N 1
ATOM 4032 C CA . SER B 1 215 ? 6.281 9.57 8.367 1 98.81 215 SER B CA 1
ATOM 4033 C C . SER B 1 215 ? 6.289 10.281 9.719 1 98.81 215 SER B C 1
ATOM 4035 O O . SER B 1 215 ? 6.734 9.711 10.719 1 98.81 215 SER B O 1
ATOM 4037 N N . ALA B 1 216 ? 5.852 11.492 9.758 1 98.81 216 ALA B N 1
ATOM 4038 C CA . ALA B 1 216 ? 5.781 12.297 10.977 1 98.81 216 ALA B CA 1
ATOM 4039 C C . ALA B 1 216 ? 4.336 12.477 11.43 1 98.81 216 ALA B C 1
ATOM 4041 O O . ALA B 1 216 ? 3.531 13.094 10.727 1 98.81 216 ALA B O 1
ATOM 4042 N N . ILE B 1 217 ? 4.027 11.992 12.602 1 98.69 217 ILE B N 1
ATOM 4043 C CA . ILE B 1 217 ? 2.668 12.031 13.133 1 98.69 217 ILE B CA 1
ATOM 4044 C C . ILE B 1 217 ? 2.637 12.875 14.406 1 98.69 217 ILE B C 1
ATOM 4046 O O . ILE B 1 217 ? 3.557 12.812 15.227 1 98.69 217 ILE B O 1
ATOM 4050 N N . GLN B 1 218 ? 1.577 13.602 14.625 1 98.44 218 GLN B N 1
ATOM 4051 C CA . GLN B 1 218 ? 1.477 14.367 15.859 1 98.44 218 GLN B CA 1
ATOM 4052 C C . GLN B 1 218 ? 1.278 13.453 17.062 1 98.44 218 GLN B C 1
ATOM 4054 O O . GLN B 1 218 ? 0.653 12.398 16.953 1 98.44 218 GLN B O 1
ATOM 4059 N N . TYR B 1 219 ? 1.81 13.844 18.109 1 97.88 219 TYR B N 1
ATOM 4060 C CA . TYR B 1 219 ? 1.333 13.445 19.438 1 97.88 219 TYR B CA 1
ATOM 4061 C C . TYR B 1 219 ? 0.73 14.633 20.172 1 97.88 219 TYR B C 1
ATOM 4063 O O . TYR B 1 219 ? 1.398 15.648 20.391 1 97.88 219 TYR B O 1
ATOM 4071 N N . ALA B 1 220 ? -0.475 14.438 20.562 1 96.44 220 ALA B N 1
ATOM 4072 C CA . ALA B 1 220 ? -1.163 15.555 21.203 1 96.44 220 ALA B CA 1
ATOM 4073 C C . ALA B 1 220 ? -2.092 15.07 22.312 1 96.44 220 ALA B C 1
ATOM 4075 O O . ALA B 1 220 ? -2.699 14 22.188 1 96.44 220 ALA B O 1
ATOM 4076 N N . GLU B 1 221 ? -2.115 15.836 23.281 1 93.56 221 GLU B N 1
ATOM 4077 C CA . GLU B 1 221 ? -3.062 15.648 24.375 1 93.56 221 GLU B CA 1
ATOM 4078 C C . GLU B 1 221 ? -4.027 16.828 24.469 1 93.56 221 GLU B C 1
ATOM 4080 O O . GLU B 1 221 ? -3.816 17.859 23.844 1 93.56 221 GLU B O 1
ATOM 4085 N N . ASN B 1 222 ? -5.059 16.672 25.297 1 90 222 ASN B N 1
ATOM 4086 C CA . ASN B 1 222 ? -6.055 17.719 25.438 1 90 222 ASN B CA 1
ATOM 4087 C C . ASN B 1 222 ? -5.414 19.047 25.875 1 90 222 ASN B C 1
ATOM 4089 O O . ASN B 1 222 ? -5.863 20.109 25.469 1 90 222 ASN B O 1
ATOM 4093 N N . LYS B 1 223 ? -4.379 18.969 26.672 1 90.69 223 LYS B N 1
ATOM 4094 C CA . LYS B 1 223 ? -3.723 20.172 27.188 1 90.69 223 LYS B CA 1
ATOM 4095 C C . LYS B 1 223 ? -3.049 20.953 26.078 1 90.69 223 LYS B C 1
ATOM 4097 O O . LYS B 1 223 ? -2.676 22.109 26.266 1 90.69 223 LYS B O 1
ATOM 4102 N N . ASP B 1 224 ? -2.801 20.328 24.969 1 94.5 224 ASP B N 1
ATOM 4103 C CA . ASP B 1 224 ? -2.105 20.969 23.859 1 94.5 224 ASP B CA 1
ATOM 4104 C C . ASP B 1 224 ? -3.08 21.75 22.984 1 94.5 224 ASP B C 1
ATOM 4106 O O . ASP B 1 224 ? -2.67 22.375 22 1 94.5 224 ASP B O 1
ATOM 4110 N N . TYR B 1 225 ? -4.34 21.719 23.328 1 93.56 225 TYR B N 1
ATOM 4111 C CA . TYR B 1 225 ? -5.379 22.438 22.594 1 93.56 225 TYR B CA 1
ATOM 4112 C C . TYR B 1 225 ? -5.891 23.625 23.391 1 93.56 225 TYR B C 1
ATOM 4114 O O . TYR B 1 225 ? -5.73 23.672 24.609 1 93.56 225 TYR B O 1
ATOM 4122 N N . PRO B 1 226 ? -6.492 24.578 22.656 1 90.5 226 PRO B N 1
ATOM 4123 C CA . PRO B 1 226 ? -7.105 25.688 23.391 1 90.5 226 PRO B CA 1
ATOM 4124 C C . PRO B 1 226 ? -8.195 25.234 24.344 1 90.5 226 PRO B C 1
ATOM 4126 O O . PRO B 1 226 ? -8.781 24.156 24.156 1 90.5 226 PRO B O 1
ATOM 4129 N N . GLU B 1 227 ? -8.383 26.125 25.312 1 88.38 227 GLU B N 1
ATOM 4130 C CA . GLU B 1 227 ? -9.445 25.828 26.266 1 88.38 227 GLU B CA 1
ATOM 4131 C C . GLU B 1 227 ? -10.789 25.641 25.562 1 88.38 227 GLU B C 1
ATOM 4133 O O . GLU B 1 227 ? -11.133 26.422 24.672 1 88.38 227 GLU B O 1
ATOM 4138 N N . GLY B 1 228 ? -11.469 24.656 25.922 1 87.12 228 GLY B N 1
ATOM 4139 C CA . GLY B 1 228 ? -12.805 24.438 25.406 1 87.12 228 GLY B CA 1
ATOM 4140 C C . GLY B 1 228 ? -12.812 23.656 24.094 1 87.12 228 GLY B C 1
ATOM 4141 O O . GLY B 1 228 ? -13.875 23.359 23.547 1 87.12 228 GLY B O 1
ATOM 4142 N N . HIS B 1 229 ? -11.648 23.25 23.625 1 91.5 229 HIS B N 1
ATOM 4143 C CA . HIS B 1 229 ? -11.594 22.484 22.391 1 91.5 229 HIS B CA 1
ATOM 4144 C C . HIS B 1 229 ? -12.297 21.141 22.547 1 91.5 229 HIS B C 1
ATOM 4146 O O . HIS B 1 229 ? -12.258 20.531 23.609 1 91.5 229 HIS B O 1
ATOM 4152 N N . ALA B 1 230 ? -12.922 20.734 21.453 1 89.25 230 ALA B N 1
ATOM 4153 C CA . ALA B 1 230 ? -13.641 19.453 21.422 1 89.25 230 ALA B CA 1
ATOM 4154 C C . ALA B 1 230 ? -12.711 18.297 21.781 1 89.25 230 ALA B C 1
ATOM 4156 O O . ALA B 1 230 ? -11.531 18.297 21.406 1 89.25 230 ALA B O 1
ATOM 4157 N N . VAL B 1 231 ? -13.203 17.281 22.5 1 87.25 231 VAL B N 1
ATOM 4158 C CA . VAL B 1 231 ? -12.445 16.094 22.859 1 87.25 231 VAL B CA 1
ATOM 4159 C C . VAL B 1 231 ? -13.219 14.844 22.438 1 87.25 231 VAL B C 1
ATOM 4161 O O . VAL B 1 231 ? -14.391 14.93 22.062 1 87.25 231 VAL B O 1
ATOM 4164 N N . ALA B 1 232 ? -12.539 13.609 22.344 1 79 232 ALA B N 1
ATOM 4165 C CA . ALA B 1 232 ? -13.141 12.359 21.891 1 79 232 ALA B CA 1
ATOM 4166 C C . ALA B 1 232 ? -14.375 12 22.719 1 79 232 ALA B C 1
ATOM 4168 O O . ALA B 1 232 ? -15.422 11.664 22.156 1 79 232 ALA B O 1
ATOM 4169 N N . ASN B 1 233 ? -14.305 11.688 23.969 1 74.75 233 ASN B N 1
ATOM 4170 C CA . ASN B 1 233 ? -15.422 11.375 24.844 1 74.75 233 ASN B CA 1
ATOM 4171 C C . ASN B 1 233 ? -15.633 12.469 25.891 1 74.75 233 ASN B C 1
ATOM 4173 O O . ASN B 1 233 ? -14.867 12.578 26.844 1 74.75 233 ASN B O 1
ATOM 4177 N N . GLU B 1 234 ? -16.703 13.25 25.594 1 64.06 234 GLU B N 1
ATOM 4178 C CA . GLU B 1 234 ? -17 14.344 26.5 1 64.06 234 GLU B CA 1
ATOM 4179 C C . GLU B 1 234 ? -17.375 13.828 27.891 1 64.06 234 GLU B C 1
ATOM 4181 O O . GLU B 1 234 ? -17.172 14.508 28.891 1 64.06 234 GLU B O 1
ATOM 4186 N N . ASN B 1 235 ? -18.156 12.531 27.844 1 62.34 235 ASN B N 1
ATOM 4187 C CA . ASN B 1 235 ? -18.688 12 29.094 1 62.34 235 ASN B CA 1
ATOM 4188 C C . ASN B 1 235 ? -17.672 11.117 29.812 1 62.34 235 ASN B C 1
ATOM 4190 O O . ASN B 1 235 ? -17.891 10.719 30.953 1 62.34 235 ASN B O 1
ATOM 4194 N N . ASP B 1 236 ? -16.781 10.406 29.25 1 57.16 236 ASP B N 1
ATOM 4195 C CA . ASP B 1 236 ? -15.742 9.578 29.844 1 57.16 236 ASP B CA 1
ATOM 4196 C C . ASP B 1 236 ? -14.352 10.086 29.453 1 57.16 236 ASP B C 1
ATOM 4198 O O . ASP B 1 236 ? -13.789 9.648 28.453 1 57.16 236 ASP B O 1
ATOM 4202 N N . PRO B 1 237 ? -14.195 11.07 30.219 1 50.41 237 PRO B N 1
ATOM 4203 C CA . PRO B 1 237 ? -12.875 11.578 29.844 1 50.41 237 PRO B CA 1
ATOM 4204 C C . PRO B 1 237 ? -11.797 10.5 29.906 1 50.41 237 PRO B C 1
ATOM 4206 O O . PRO B 1 237 ? -11.602 9.867 30.938 1 50.41 237 PRO B O 1
ATOM 4209 N N . ILE B 1 238 ? -11.805 9.414 29.219 1 48.75 238 ILE B N 1
ATOM 4210 C CA . ILE B 1 238 ? -10.711 8.453 29.312 1 48.75 238 ILE B CA 1
ATOM 4211 C C . ILE B 1 238 ? -9.484 9.125 29.922 1 48.75 238 ILE B C 1
ATOM 4213 O O . ILE B 1 238 ? -9.25 10.32 29.703 1 48.75 238 ILE B O 1
ATOM 4217 N N . GLU B 1 239 ? -8.766 8.398 30.969 1 49.44 239 GLU B N 1
ATOM 4218 C CA . GLU B 1 239 ? -7.453 8.742 31.5 1 49.44 239 GLU B CA 1
ATOM 4219 C C . GLU B 1 239 ? -6.645 9.547 30.484 1 49.44 239 GLU B C 1
ATOM 4221 O O . GLU B 1 239 ? -7.098 9.773 29.359 1 49.44 239 GLU B O 1
ATOM 4226 N N . PRO B 1 240 ? -5.262 9.414 30.453 1 56.44 240 PRO B N 1
ATOM 4227 C CA . PRO B 1 240 ? -4.566 10.492 29.75 1 56.44 240 PRO B CA 1
ATOM 4228 C C . PRO B 1 240 ? -5.082 10.688 28.312 1 56.44 240 PRO B C 1
ATOM 4230 O O . PRO B 1 240 ? -5.426 9.711 27.641 1 56.44 240 PRO B O 1
ATOM 4233 N N . ASN B 1 241 ? -5.824 11.914 27.906 1 76.75 241 ASN B N 1
ATOM 4234 C CA . ASN B 1 241 ? -6.484 12.719 26.875 1 76.75 241 ASN B CA 1
ATOM 4235 C C . ASN B 1 241 ? -5.676 12.75 25.578 1 76.75 241 ASN B C 1
ATOM 4237 O O . ASN B 1 241 ? -5.195 13.812 25.172 1 76.75 241 ASN B O 1
ATOM 4241 N N . VAL B 1 242 ? -5.266 11.648 25.266 1 89.12 242 VAL B N 1
ATOM 4242 C CA . VAL B 1 242 ? -4.531 11.57 24 1 89.12 242 VAL B CA 1
ATOM 4243 C C . VAL B 1 242 ? -5.457 11.938 22.844 1 89.12 242 VAL B C 1
ATOM 4245 O O . VAL B 1 242 ? -6.5 11.305 22.656 1 89.12 242 VAL B O 1
ATOM 4248 N N . MET B 1 243 ? -5.148 13 22.281 1 93.12 243 MET B N 1
ATOM 4249 C CA . MET B 1 243 ? -5.895 13.477 21.125 1 93.12 243 MET B CA 1
ATOM 4250 C C . MET B 1 243 ? -5.379 12.844 19.828 1 93.12 243 MET B C 1
ATOM 4252 O O . MET B 1 243 ? -6.164 12.469 18.969 1 93.12 243 MET B O 1
ATOM 4256 N N . ILE B 1 244 ? -4.195 12.727 19.656 1 95.75 244 ILE B N 1
ATOM 4257 C CA . ILE B 1 244 ? -3.473 12.07 18.562 1 95.75 244 ILE B CA 1
ATOM 4258 C C . ILE B 1 244 ? -2.33 11.234 19.141 1 95.75 244 ILE B C 1
ATOM 4260 O O . ILE B 1 244 ? -1.497 11.75 19.891 1 95.75 244 ILE B O 1
ATOM 4264 N N . ALA B 1 245 ? -2.121 10 18.781 1 95.56 245 ALA B N 1
ATOM 4265 C CA . ALA B 1 245 ? -1.339 9.031 19.547 1 95.56 245 ALA B CA 1
ATOM 4266 C C . ALA B 1 245 ? 0.08 8.914 19 1 95.56 245 ALA B C 1
ATOM 4268 O O . ALA B 1 245 ? 0.941 8.281 19.609 1 95.56 245 ALA B O 1
ATOM 4269 N N . GLY B 1 246 ? 0.307 9.492 17.938 1 97.75 246 GLY B N 1
ATOM 4270 C CA . GLY B 1 246 ? 1.61 9.328 17.312 1 97.75 246 GLY B CA 1
ATOM 4271 C C . GLY B 1 246 ? 1.706 8.086 16.438 1 97.75 246 GLY B C 1
ATOM 4272 O O . GLY B 1 246 ? 0.703 7.633 15.891 1 97.75 246 GLY B O 1
ATOM 4273 N N . GLY B 1 247 ? 2.957 7.629 16.297 1 98.19 247 GLY B N 1
ATOM 4274 C CA . GLY B 1 247 ? 3.25 6.504 15.43 1 98.19 247 GLY B CA 1
ATOM 4275 C C . GLY B 1 247 ? 4.234 6.84 14.32 1 98.19 247 GLY B C 1
ATOM 4276 O O . GLY B 1 247 ? 4.254 6.184 13.281 1 98.19 247 GLY B O 1
ATOM 4277 N N . SER B 1 248 ? 5.02 7.867 14.5 1 98.81 248 SER B N 1
ATOM 4278 C CA . SER B 1 248 ? 6.023 8.273 13.523 1 98.81 248 SER B CA 1
ATOM 4279 C C . SER B 1 248 ? 7.008 7.141 13.242 1 98.81 248 SER B C 1
ATOM 4281 O O . SER B 1 248 ? 7.301 6.336 14.125 1 98.81 248 SER B O 1
ATOM 4283 N N . VAL B 1 249 ? 7.496 7.133 12.008 1 98.81 249 VAL B N 1
ATOM 4284 C CA . VAL B 1 249 ? 8.336 6.004 11.625 1 98.81 249 VAL B CA 1
ATOM 4285 C C . VAL B 1 249 ? 9.219 6.395 10.445 1 98.81 249 VAL B C 1
ATOM 4287 O O . VAL B 1 249 ? 8.875 7.289 9.664 1 98.81 249 VAL B O 1
ATOM 4290 N N . ILE B 1 250 ? 10.391 5.812 10.375 1 98.88 250 ILE B N 1
ATOM 4291 C CA . ILE B 1 250 ? 11.281 5.902 9.227 1 98.88 250 ILE B CA 1
ATOM 4292 C C . ILE B 1 250 ? 11.508 4.508 8.641 1 98.88 250 ILE B C 1
ATOM 4294 O O . ILE B 1 250 ? 11.883 3.578 9.359 1 98.88 250 ILE B O 1
ATOM 4298 N N . ILE B 1 251 ? 11.242 4.348 7.344 1 98.69 251 ILE B N 1
ATOM 4299 C CA . ILE B 1 251 ? 11.258 3.039 6.699 1 98.69 251 ILE B CA 1
ATOM 4300 C C . ILE B 1 251 ? 12.203 3.061 5.508 1 98.69 251 ILE B C 1
ATOM 4302 O O . ILE B 1 251 ? 12.227 4.023 4.738 1 98.69 251 ILE B O 1
ATOM 4306 N N . SER B 1 252 ? 12.961 2.008 5.285 1 98.56 252 SER B N 1
ATOM 4307 C CA . SER B 1 252 ? 13.906 1.891 4.176 1 98.56 252 SER B CA 1
ATOM 4308 C C . SER B 1 252 ? 13.203 1.424 2.904 1 98.56 252 SER B C 1
ATOM 4310 O O . SER B 1 252 ? 12.062 0.966 2.951 1 98.56 252 SER B O 1
ATOM 4312 N N . PRO B 1 253 ? 13.922 1.504 1.763 1 97 253 PRO B N 1
ATOM 4313 C CA . PRO B 1 253 ? 13.328 1.13 0.479 1 97 253 PRO B CA 1
ATOM 4314 C C . PRO B 1 253 ? 12.938 -0.347 0.415 1 97 253 PRO B C 1
ATOM 4316 O O . PRO B 1 253 ? 12.133 -0.742 -0.431 1 97 253 PRO B O 1
ATOM 4319 N N . LEU B 1 254 ? 13.469 -1.203 1.283 1 95.69 254 LEU B N 1
ATOM 4320 C CA . LEU B 1 254 ? 13.141 -2.625 1.279 1 95.69 254 LEU B CA 1
ATOM 4321 C C . LEU B 1 254 ? 12.172 -2.963 2.408 1 95.69 254 LEU B C 1
ATOM 4323 O O . LEU B 1 254 ? 11.977 -4.137 2.73 1 95.69 254 LEU B O 1
ATOM 4327 N N . GLY B 1 255 ? 11.703 -1.909 3.047 1 96.44 255 GLY B N 1
ATOM 4328 C CA . GLY B 1 255 ? 10.617 -2.102 3.994 1 96.44 255 GLY B CA 1
ATOM 4329 C C . GLY B 1 255 ? 11.094 -2.293 5.422 1 96.44 255 GLY B C 1
ATOM 4330 O O . GLY B 1 255 ? 10.297 -2.588 6.312 1 96.44 255 GLY B O 1
ATOM 4331 N N . LYS B 1 256 ? 12.312 -2.16 5.668 1 97 256 LYS B N 1
ATOM 4332 C CA . LYS B 1 256 ? 12.828 -2.26 7.031 1 97 256 LYS B CA 1
ATOM 4333 C C . LYS B 1 256 ? 12.531 -0.991 7.824 1 97 256 LYS B C 1
ATOM 4335 O O . LYS B 1 256 ? 12.781 0.118 7.352 1 97 256 LYS B O 1
ATOM 4340 N N . THR B 1 257 ? 12.023 -1.238 9.023 1 98.19 257 THR B N 1
ATOM 4341 C CA . THR B 1 257 ? 11.898 -0.1 9.93 1 98.19 257 THR B CA 1
ATOM 4342 C C . THR B 1 257 ? 13.258 0.313 10.477 1 98.19 257 THR B C 1
ATOM 4344 O O . THR B 1 257 ? 13.922 -0.469 11.156 1 98.19 257 THR B O 1
ATOM 4347 N N . LEU B 1 258 ? 13.633 1.494 10.133 1 98.75 258 LEU B N 1
ATOM 4348 C CA . LEU B 1 258 ? 14.93 1.987 10.586 1 98.75 258 LEU B CA 1
ATOM 4349 C C . LEU B 1 258 ? 14.812 2.645 11.961 1 98.75 258 LEU B C 1
ATOM 4351 O O . LEU B 1 258 ? 15.758 2.615 12.75 1 98.75 258 LEU B O 1
ATOM 4355 N N . ALA B 1 259 ? 13.703 3.26 12.234 1 98.69 259 ALA B N 1
ATOM 4356 C CA . ALA B 1 259 ? 13.391 3.9 13.508 1 98.69 259 ALA B CA 1
ATOM 4357 C C . ALA B 1 259 ? 11.883 3.965 13.742 1 98.69 259 ALA B C 1
ATOM 4359 O O . ALA B 1 259 ? 11.117 4.215 12.805 1 98.69 259 ALA B O 1
ATOM 4360 N N . GLY B 1 260 ? 11.469 3.771 15.008 1 97.88 260 GLY B N 1
ATOM 4361 C CA . GLY B 1 260 ? 10.055 3.787 15.352 1 97.88 260 GLY B CA 1
ATOM 4362 C C . GLY B 1 260 ? 9.398 2.428 15.219 1 97.88 260 GLY B C 1
ATOM 4363 O O . GLY B 1 260 ? 10.078 1.404 15.148 1 97.88 260 GLY B O 1
ATOM 4364 N N . PRO B 1 261 ? 8.141 2.516 15.266 1 97.88 261 PRO B N 1
ATOM 4365 C CA . PRO B 1 261 ? 7.234 3.645 15.477 1 97.88 261 PRO B CA 1
ATOM 4366 C C . PRO B 1 261 ? 7.332 4.23 16.875 1 97.88 261 PRO B C 1
ATOM 4368 O O . PRO B 1 261 ? 7.504 3.49 17.859 1 97.88 261 PRO B O 1
ATOM 4371 N N . LEU B 1 262 ? 7.277 5.547 16.969 1 97.81 262 LEU B N 1
ATOM 4372 C CA . LEU B 1 262 ? 7.227 6.266 18.234 1 97.81 262 LEU B CA 1
ATOM 4373 C C . LEU B 1 262 ? 5.785 6.457 18.703 1 97.81 262 LEU B C 1
ATOM 4375 O O . LEU B 1 262 ? 4.977 7.059 17.984 1 97.81 262 LEU B O 1
ATOM 4379 N N . LYS B 1 263 ? 5.398 5.906 19.875 1 94.44 263 LYS B N 1
ATOM 4380 C CA . LYS B 1 263 ? 4.008 5.988 20.312 1 94.44 263 LYS B CA 1
ATOM 4381 C C . LYS B 1 263 ? 3.895 6.684 21.672 1 94.44 263 LYS B C 1
ATOM 4383 O O . LYS B 1 263 ? 4.77 6.531 22.516 1 94.44 263 LYS B O 1
ATOM 4388 N N . LYS B 1 264 ? 2.896 7.477 21.766 1 93.44 264 LYS B N 1
ATOM 4389 C CA . LYS B 1 264 ? 2.352 7.992 23.016 1 93.44 264 LYS B CA 1
ATOM 4390 C C . LYS B 1 264 ? 3.344 8.922 23.703 1 93.44 264 LYS B C 1
ATOM 4392 O O . LYS B 1 264 ? 3.443 8.938 24.938 1 93.44 264 LYS B O 1
ATOM 4397 N N . GLN B 1 265 ? 4.137 9.602 22.938 1 96.56 265 GLN B N 1
ATOM 4398 C CA . GLN B 1 265 ? 5.027 10.617 23.5 1 96.56 265 GLN B CA 1
ATOM 4399 C C . GLN B 1 265 ? 5.578 11.523 22.406 1 96.56 265 GLN B C 1
ATOM 4401 O O . GLN B 1 265 ? 5.645 11.133 21.234 1 96.56 265 GLN B O 1
ATOM 4406 N N . GLU B 1 266 ? 5.945 12.695 22.797 1 97.69 266 GLU B N 1
ATOM 4407 C CA . GLU B 1 266 ? 6.703 13.594 21.938 1 97.69 266 GLU B CA 1
ATOM 4408 C C . GLU B 1 266 ? 8.148 13.125 21.781 1 97.69 266 GLU B C 1
ATOM 4410 O O . GLU B 1 266 ? 8.703 12.5 22.688 1 97.69 266 GLU B O 1
ATOM 4415 N N . GLY B 1 267 ? 8.695 13.359 20.641 1 98.12 267 GLY B N 1
ATOM 4416 C CA . GLY B 1 267 ? 10.086 12.977 20.469 1 98.12 267 GLY B CA 1
ATOM 4417 C C . GLY B 1 267 ? 10.57 13.086 19.031 1 98.12 267 GLY B C 1
ATOM 4418 O O . GLY B 1 267 ? 9.883 13.672 18.203 1 98.12 267 GLY B O 1
ATOM 4419 N N . ILE B 1 268 ? 11.805 12.617 18.844 1 98.56 268 ILE B N 1
ATOM 4420 C CA . ILE B 1 268 ? 12.461 12.648 17.547 1 98.56 268 ILE B CA 1
ATOM 4421 C C . ILE B 1 268 ? 12.984 11.258 17.188 1 98.56 268 ILE B C 1
ATOM 4423 O O . ILE B 1 268 ? 13.523 10.555 18.047 1 98.56 268 ILE B O 1
ATOM 4427 N N . LEU B 1 269 ? 12.664 10.797 16.016 1 98.75 269 LEU B N 1
ATOM 4428 C CA . LEU B 1 269 ? 13.312 9.625 15.43 1 98.75 269 LEU B CA 1
ATOM 4429 C C . LEU B 1 269 ? 14.406 10.039 14.461 1 98.75 269 LEU B C 1
ATOM 4431 O O . LEU B 1 269 ? 14.234 10.992 13.695 1 98.75 269 LEU B O 1
ATOM 4435 N N . THR B 1 270 ? 15.523 9.32 14.531 1 98.69 270 THR B N 1
ATOM 4436 C CA . THR B 1 270 ? 16.641 9.617 13.633 1 98.69 270 THR B CA 1
ATOM 4437 C C . THR B 1 270 ? 17.172 8.336 13 1 98.69 270 THR B C 1
ATOM 4439 O O . THR B 1 270 ? 17.219 7.289 13.648 1 98.69 270 THR B O 1
ATOM 4442 N N . ALA B 1 271 ? 17.562 8.414 11.727 1 98.5 271 ALA B N 1
ATOM 4443 C CA . ALA B 1 271 ? 18.156 7.266 11.039 1 98.5 271 ALA B CA 1
ATOM 4444 C C . ALA B 1 271 ? 19.094 7.719 9.93 1 98.5 271 ALA B C 1
ATOM 4446 O O . ALA B 1 271 ? 18.969 8.828 9.406 1 98.5 271 ALA B O 1
ATOM 4447 N N . ASP B 1 272 ? 20.031 6.855 9.641 1 97.38 272 ASP B N 1
ATOM 4448 C CA . ASP B 1 272 ? 20.859 7.023 8.453 1 97.38 272 ASP B CA 1
ATOM 4449 C C . ASP B 1 272 ? 20.188 6.438 7.215 1 97.38 272 ASP B C 1
ATOM 4451 O O . ASP B 1 272 ? 19.766 5.277 7.227 1 97.38 272 ASP B O 1
ATOM 4455 N N . LEU B 1 273 ? 20.078 7.277 6.207 1 98.19 273 LEU B N 1
ATOM 4456 C CA . LEU B 1 273 ? 19.5 6.852 4.934 1 98.19 273 LEU B CA 1
ATOM 4457 C C . LEU B 1 273 ? 20.609 6.547 3.92 1 98.19 273 LEU B C 1
ATOM 4459 O O . LEU B 1 273 ? 21.172 7.465 3.324 1 98.19 273 LEU B O 1
ATOM 4463 N N . ASP B 1 274 ? 20.891 5.301 3.721 1 97.06 274 ASP B N 1
ATOM 4464 C CA . ASP B 1 274 ? 21.828 4.871 2.688 1 97.06 274 ASP B CA 1
ATOM 4465 C C . ASP B 1 274 ? 21.172 4.867 1.312 1 97.06 274 ASP B C 1
ATOM 4467 O O . ASP B 1 274 ? 20.5 3.9 0.946 1 97.06 274 ASP B O 1
ATOM 4471 N N . LEU B 1 275 ? 21.469 5.902 0.56 1 96.44 275 LEU B N 1
ATOM 4472 C CA . LEU B 1 275 ? 20.734 6.09 -0.694 1 96.44 275 LEU B CA 1
ATOM 4473 C C . LEU B 1 275 ? 21.047 4.961 -1.671 1 96.44 275 LEU B C 1
ATOM 4475 O O . LEU B 1 275 ? 20.297 4.742 -2.629 1 96.44 275 LEU B O 1
ATOM 4479 N N . ASP B 1 276 ? 22.062 4.211 -1.457 1 94.75 276 ASP B N 1
ATOM 4480 C CA . ASP B 1 276 ? 22.375 3.08 -2.326 1 94.75 276 ASP B CA 1
ATOM 4481 C C . ASP B 1 276 ? 21.344 1.968 -2.172 1 94.75 276 ASP B C 1
ATOM 4483 O O . ASP B 1 276 ? 21.219 1.106 -3.045 1 94.75 276 ASP B O 1
ATOM 4487 N N . GLU B 1 277 ? 20.609 1.976 -1.062 1 95.62 277 GLU B N 1
ATOM 4488 C CA . GLU B 1 277 ? 19.562 0.983 -0.856 1 95.62 277 GLU B CA 1
ATOM 4489 C C . GLU B 1 277 ? 18.453 1.116 -1.906 1 95.62 277 GLU B C 1
ATOM 4491 O O . GLU B 1 277 ? 17.75 0.151 -2.197 1 95.62 277 GLU B O 1
ATOM 4496 N N . ILE B 1 278 ? 18.375 2.293 -2.436 1 95.44 278 ILE B N 1
ATOM 4497 C CA . ILE B 1 278 ? 17.359 2.521 -3.449 1 95.44 278 ILE B CA 1
ATOM 4498 C C . ILE B 1 278 ? 17.672 1.706 -4.699 1 95.44 278 ILE B C 1
ATOM 4500 O O . ILE B 1 278 ? 16.844 0.945 -5.188 1 95.44 278 ILE B O 1
ATOM 4504 N N . ALA B 1 279 ? 18.906 1.836 -5.195 1 93.69 279 ALA B N 1
ATOM 4505 C CA . ALA B 1 279 ? 19.312 1.049 -6.355 1 93.69 279 ALA B CA 1
ATOM 4506 C C . ALA B 1 279 ? 19.25 -0.446 -6.055 1 93.69 279 ALA B C 1
ATOM 4508 O O . ALA B 1 279 ? 18.828 -1.238 -6.898 1 93.69 279 ALA B O 1
ATOM 4509 N N . ARG B 1 280 ? 19.656 -0.797 -4.816 1 94.06 280 ARG B N 1
ATOM 4510 C CA . ARG B 1 280 ? 19.594 -2.199 -4.418 1 94.06 280 ARG B CA 1
ATOM 4511 C C . ARG B 1 280 ? 18.156 -2.717 -4.496 1 94.06 280 ARG B C 1
ATOM 4513 O O . ARG B 1 280 ? 17.922 -3.84 -4.945 1 94.06 280 ARG B O 1
ATOM 4520 N N . GLY B 1 281 ? 17.203 -1.909 -4.074 1 93.81 281 GLY B N 1
ATOM 4521 C CA . GLY B 1 281 ? 15.805 -2.299 -4.105 1 93.81 281 GLY B CA 1
ATOM 4522 C C . GLY B 1 281 ? 15.227 -2.338 -5.508 1 93.81 281 GLY B C 1
ATOM 4523 O O . GLY B 1 281 ? 14.406 -3.201 -5.824 1 93.81 281 GLY B O 1
ATOM 4524 N N . LYS B 1 282 ? 15.664 -1.418 -6.367 1 92.19 282 LYS B N 1
ATOM 4525 C CA . LYS B 1 282 ? 15.109 -1.307 -7.711 1 92.19 282 LYS B CA 1
ATOM 4526 C C . LYS B 1 282 ? 15.609 -2.434 -8.609 1 92.19 282 LYS B C 1
ATOM 4528 O O . LYS B 1 282 ? 15.062 -2.66 -9.688 1 92.19 282 LYS B O 1
ATOM 4533 N N . PHE B 1 283 ? 16.609 -3.236 -8.109 1 91.62 283 PHE B N 1
ATOM 4534 C CA . PHE B 1 283 ? 17.047 -4.434 -8.82 1 91.62 283 PHE B CA 1
ATOM 4535 C C . PHE B 1 283 ? 15.883 -5.398 -9.023 1 91.62 283 PHE B C 1
ATOM 4537 O O . PHE B 1 283 ? 15.742 -5.984 -10.102 1 91.62 283 PHE B O 1
ATOM 4544 N N . ASP B 1 284 ? 14.984 -5.48 -8.07 1 91.12 284 ASP B N 1
ATOM 4545 C CA . ASP B 1 284 ? 13.914 -6.461 -8.172 1 91.12 284 ASP B CA 1
ATOM 4546 C C . ASP B 1 284 ? 12.633 -5.824 -8.695 1 91.12 284 ASP B C 1
ATOM 4548 O O . ASP B 1 284 ? 11.836 -6.477 -9.375 1 91.12 284 ASP B O 1
ATOM 4552 N N . LEU B 1 285 ? 12.445 -4.539 -8.359 1 93.19 285 LEU B N 1
ATOM 4553 C CA . LEU B 1 285 ? 11.18 -3.891 -8.703 1 93.19 285 LEU B CA 1
ATOM 4554 C C . LEU B 1 285 ? 11.383 -2.395 -8.922 1 93.19 285 LEU B C 1
ATOM 4556 O O . LEU B 1 285 ? 11.75 -1.671 -7.992 1 93.19 285 LEU B O 1
ATOM 4560 N N . ASP B 1 286 ? 11.227 -1.929 -10.094 1 92.25 286 ASP B N 1
ATOM 4561 C CA . ASP B 1 286 ? 11.18 -0.519 -10.469 1 92.25 286 ASP B CA 1
ATOM 4562 C C . ASP B 1 286 ? 9.891 -0.199 -11.234 1 92.25 286 ASP B C 1
ATOM 4564 O O . ASP B 1 286 ? 9.836 -0.356 -12.453 1 92.25 286 ASP B O 1
ATOM 4568 N N . VAL B 1 287 ? 8.898 0.277 -10.492 1 89.81 287 VAL B N 1
ATOM 4569 C CA . VAL B 1 287 ? 7.539 0.385 -11.016 1 89.81 287 VAL B CA 1
ATOM 4570 C C . VAL B 1 287 ? 7.492 1.437 -12.117 1 89.81 287 VAL B C 1
ATOM 4572 O O . VAL B 1 287 ? 6.562 1.449 -12.93 1 89.81 287 VAL B O 1
ATOM 4575 N N . VAL B 1 288 ? 8.461 2.305 -12.141 1 87.94 288 VAL B N 1
ATOM 4576 C CA . VAL B 1 288 ? 8.461 3.332 -13.18 1 87.94 288 VAL B CA 1
ATOM 4577 C C . VAL B 1 288 ? 9.523 3.018 -14.219 1 87.94 288 VAL B C 1
ATOM 4579 O O . VAL B 1 288 ? 9.758 3.809 -15.141 1 87.94 288 VAL B O 1
ATOM 4582 N N . GLY B 1 289 ? 10.18 1.98 -14.047 1 90.94 289 GLY B N 1
ATOM 4583 C CA . GLY B 1 289 ? 11.188 1.528 -15 1 90.94 289 GLY B CA 1
ATOM 4584 C C . GLY B 1 289 ? 10.836 0.209 -15.656 1 90.94 289 GLY B C 1
ATOM 4585 O O . GLY B 1 289 ? 9.867 0.128 -16.422 1 90.94 289 GLY B O 1
ATOM 4586 N N . HIS B 1 290 ? 11.562 -0.878 -15.195 1 90.81 290 HIS B N 1
ATOM 4587 C CA . HIS B 1 290 ? 11.438 -2.148 -15.898 1 90.81 290 HIS B CA 1
ATOM 4588 C C . HIS B 1 290 ? 10.133 -2.85 -15.555 1 90.81 290 HIS B C 1
ATOM 4590 O O . HIS B 1 290 ? 9.742 -3.812 -16.219 1 90.81 290 HIS B O 1
ATOM 4596 N N . TYR B 1 291 ? 9.422 -2.373 -14.609 1 91.88 291 TYR B N 1
ATOM 4597 C CA . TYR B 1 291 ? 8.102 -2.92 -14.305 1 91.88 291 TYR B CA 1
ATOM 4598 C C . TYR B 1 291 ? 7.004 -2.098 -14.969 1 91.88 291 TYR B C 1
ATOM 4600 O O . TYR B 1 291 ? 5.828 -2.463 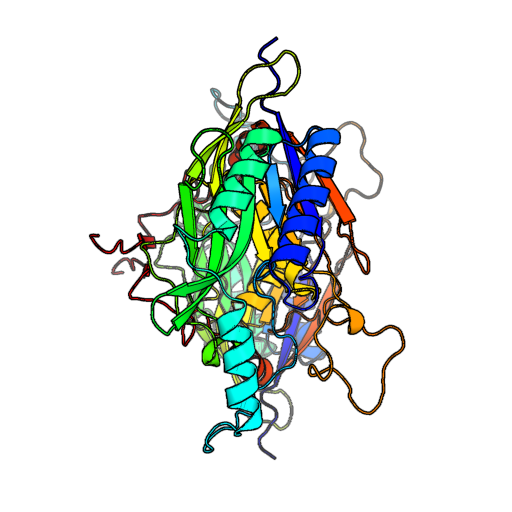-14.914 1 91.88 291 TYR B O 1
ATOM 4608 N N . SER B 1 292 ? 7.363 -0.978 -15.539 1 90.19 292 SER B N 1
ATOM 4609 C CA . SER B 1 292 ? 6.355 -0.144 -16.188 1 90.19 292 SER B CA 1
ATOM 4610 C C . SER B 1 292 ? 5.836 -0.803 -17.469 1 90.19 292 SER B C 1
ATOM 4612 O O . SER B 1 292 ? 6.574 -1.502 -18.156 1 90.19 292 SER B O 1
ATOM 4614 N N . ARG B 1 293 ? 4.52 -0.619 -17.75 1 92.81 293 ARG B N 1
ATOM 4615 C CA . ARG B 1 293 ? 3.867 -1.142 -18.953 1 92.81 293 ARG B CA 1
ATOM 4616 C C . ARG B 1 293 ? 3.09 -0.046 -19.672 1 92.81 293 ARG B C 1
ATOM 4618 O O . ARG B 1 293 ? 1.856 -0.04 -19.656 1 92.81 293 ARG B O 1
ATOM 4625 N N . PRO B 1 294 ? 3.834 0.789 -20.344 1 90.31 294 PRO B N 1
ATOM 4626 C CA . PRO B 1 294 ? 3.164 1.896 -21.031 1 90.31 294 PRO B CA 1
ATOM 4627 C C . PRO B 1 294 ? 2.289 1.43 -22.188 1 90.31 294 PRO B C 1
ATOM 4629 O O . PRO B 1 294 ? 1.494 2.209 -22.719 1 90.31 294 PRO B O 1
ATOM 4632 N N . ASP B 1 295 ? 2.424 0.166 -22.531 1 91.12 295 ASP B N 1
ATOM 4633 C CA . ASP B 1 295 ? 1.562 -0.442 -23.531 1 91.12 295 ASP B CA 1
ATOM 4634 C C . ASP B 1 295 ? 0.223 -0.863 -22.938 1 91.12 295 ASP B C 1
ATOM 4636 O O . ASP B 1 295 ? -0.726 -1.158 -23.656 1 91.12 295 ASP B O 1
ATOM 4640 N N . VAL B 1 296 ? 0.136 -0.879 -21.641 1 92.38 296 VAL B N 1
ATOM 4641 C CA . VAL B 1 296 ? -1.073 -1.313 -20.953 1 92.38 296 VAL B CA 1
ATOM 4642 C C . VAL B 1 296 ? -1.704 -0.13 -20.219 1 92.38 296 VAL B C 1
ATOM 4644 O O . VAL B 1 296 ? -2.93 0.001 -20.188 1 92.38 296 VAL B O 1
ATOM 4647 N N . PHE B 1 297 ? -0.799 0.75 -19.609 1 91 297 PHE B N 1
ATOM 4648 C CA . PHE B 1 297 ? -1.265 1.868 -18.797 1 91 297 PHE B CA 1
ATOM 4649 C C . PHE B 1 297 ? -0.774 3.193 -19.375 1 91 297 PHE B C 1
ATOM 4651 O O . PHE B 1 297 ? 0.379 3.305 -19.797 1 91 297 PHE B O 1
ATOM 4658 N N . ASP B 1 298 ? -1.748 4.168 -19.375 1 89.62 298 ASP B N 1
ATOM 4659 C CA . ASP B 1 298 ? -1.407 5.555 -19.672 1 89.62 298 ASP B CA 1
ATOM 4660 C C . ASP B 1 298 ? -1.73 6.469 -18.5 1 89.62 298 ASP B C 1
ATOM 4662 O O . ASP B 1 298 ? -2.9 6.691 -18.188 1 89.62 298 ASP B O 1
ATOM 4666 N N . PHE B 1 299 ? -0.631 6.859 -17.828 1 87.75 299 PHE B N 1
ATOM 4667 C CA . PHE B 1 299 ? -0.793 7.738 -16.672 1 87.75 299 PHE B CA 1
ATOM 4668 C C . PHE B 1 299 ? -0.092 9.07 -16.906 1 87.75 299 PHE B C 1
ATOM 4670 O O . PHE B 1 299 ? 1.093 9.102 -17.25 1 87.75 299 PHE B O 1
ATOM 4677 N N . LYS B 1 300 ? -0.886 10.227 -16.766 1 87.56 300 LYS B N 1
ATOM 4678 C CA . LYS B 1 300 ? -0.347 11.57 -16.938 1 87.56 300 LYS B CA 1
ATOM 4679 C C . LYS B 1 300 ? -0.738 12.484 -15.781 1 87.56 300 LYS B C 1
ATOM 4681 O O . LYS B 1 300 ? -1.878 12.445 -15.32 1 87.56 300 LYS B O 1
ATOM 4686 N N . LEU B 1 301 ? 0.23 13.172 -15.258 1 87 301 LEU B N 1
ATOM 4687 C CA . LEU B 1 301 ? -0.047 14.32 -14.406 1 87 301 LEU B CA 1
ATOM 4688 C C . LEU B 1 301 ? -0.406 15.539 -15.25 1 87 301 LEU B C 1
ATOM 4690 O O . LEU B 1 301 ? 0.398 16 -16.062 1 87 301 LEU B O 1
ATOM 4694 N N . LEU B 1 302 ? -1.652 16 -14.992 1 86.75 302 LEU B N 1
ATOM 4695 C CA . LEU B 1 302 ? -2.137 17.125 -15.781 1 86.75 302 LEU B CA 1
ATOM 4696 C C . LEU B 1 302 ? -1.694 18.453 -15.164 1 86.75 302 LEU B C 1
ATOM 4698 O O . LEU B 1 302 ? -2.15 18.812 -14.078 1 86.75 302 LEU B O 1
ATOM 4702 N N . LYS B 1 303 ? -0.535 18.875 -15.594 1 74.25 303 LYS B N 1
ATOM 4703 C CA . LYS B 1 303 ? 0.004 20.125 -15.047 1 74.25 303 LYS B CA 1
ATOM 4704 C C . LYS B 1 303 ? -0.737 21.328 -15.602 1 74.25 303 LYS B C 1
ATOM 4706 O O . LYS B 1 303 ? -1.122 21.344 -16.766 1 74.25 303 LYS B O 1
ATOM 4711 N N . ARG B 1 304 ? -1.265 22.141 -14.586 1 61.47 304 ARG B N 1
ATOM 4712 C CA . ARG B 1 304 ? -1.874 23.391 -15.016 1 61.47 304 ARG B CA 1
ATOM 4713 C C . ARG B 1 304 ? -0.81 24.438 -15.367 1 61.47 304 ARG B C 1
ATOM 4715 O O . ARG B 1 304 ? 0.262 24.453 -14.758 1 61.47 304 ARG B O 1
ATOM 4722 N N . ASP B 1 305 ? -0.711 24.797 -16.688 1 49.47 305 ASP B N 1
ATOM 4723 C CA . ASP B 1 305 ? 0.124 25.969 -16.984 1 49.47 305 ASP B CA 1
ATOM 4724 C C . ASP B 1 305 ? -0.045 27.047 -15.922 1 49.47 305 ASP B C 1
ATOM 4726 O O . ASP B 1 305 ? -1.153 27.281 -15.438 1 49.47 305 ASP B O 1
ATOM 4730 N N . GLU B 1 306 ? 1.048 27.219 -15.141 1 41.62 306 GLU B N 1
ATOM 4731 C CA . GLU B 1 306 ? 0.951 28.453 -14.367 1 41.62 306 GLU B CA 1
ATOM 4732 C C . GLU B 1 306 ? 0.331 29.578 -15.188 1 41.62 306 GLU B C 1
ATOM 4734 O O . GLU B 1 306 ? 0.5 29.625 -16.406 1 41.62 306 GLU B O 1
#

Sequence (612 aa):
MPGKNVIRASVVQTCTAQYSLPDTLDKLDRFTRQAAQEGSRLAVFPEAFVGGYPRYSTFGCRVGSWPTPEGRDEFVRYHSSAIEVPGSEAVTRMEAISRETGVFLVVGVVERHLGTLYCTAVFVDPVEGYVAKHRKLVPTVMERIVWGQGDAAHMPVHEATFIPKSEGQAVKAKISATMCWYGTQIYCAPTIDDGDGWLHSMHHIALEGRCFVLSAIQYAENKDYPEGHAVANENDPIEPNVMIAGGSVIISPLGKTLAGPLKKQEGILTADLDLDEIARGKFDLDVVGHYSRPDVFDFKLLKRDEMPGKNVIRASVVQTCTAQYSLPDTLDKLDRFTRQAAQEGSRLAVFPEAFVGGYPRYSTFGCRVGSWPTPEGRDEFVRYHSSAIEVPGSEAVTRMEAISRETGVFLVVGVVERHLGTLYCTAVFVDPVEGYVAKHRKLVPTVMERIVWGQGDAAHMPVHEATFIPKSEGQAVKAKISATMCWYGTQIYCAPTIDDGDGWLHSMHHIALEGRCFVLSAIQYAENKDYPEGHAVANENDPIEPNVMIAGGSVIISPLGKTLAGPLKKQEGILTADLDLDEIARGKFDLDVVGHYSRPDVFDFKLLKRDE

Nearest PDB structures (foldseek):
  6i00-assembly1_J  TM=8.735E-01  e=5.997E-32  Arabidopsis thaliana
  9er3-assembly1_B  TM=8.505E-01  e=1.805E-25  Bacillus pumilus
  8c5i-assembly1_H  TM=8.516E-01  e=3.928E-24  Bacillus pumilus
  8p4i-assembly1_I  TM=8.212E-01  e=1.778E-23  Bacillus pumilus
  3wuy-assembly1_A  TM=8.024E-01  e=5.233E-22  Synechocystis sp. PCC 6803 substr. Kazusa

Secondary structure (DSSP, 8-state):
-----EEEEEEEE---STT-HHHHHHHHHHHHHHHHHTT-SEEE--TTTBT---TT--TT--TTSPPPHHHHHHHHHHHHH-B-TTTSHHHHHHHHHHHHHT-EEEEEEEEEETTEEEEEEEEEETTTEEEEEEE-SS--GGGGGT-----GGG--EEEEEE--SSS---EEEEEESS-SSSS-SEEEEEE---SHHHHHHHHHHHHHHTSEEEEEE-EEEGGGS-TT---S-SSS--SS-EEEEEEEEEE-TTS-EEEEEEESS-EEEEEEEETHHHHHHHTT--TTTTT--TTTEEEEE-----/-----EEEEEEEE---STT-HHHHHHHHHHHHHHHHHTT-SEEE--TTTBT---TT--TT--TTSPPPHHHHHHHHHHHHH-B-TTTSHHHHHHHHHHHHHT-EEEEEEEEEETTEEEEEEEEEETTTEEEEEEE-SS--GGGGGT-----GGG--EEEEEE--SSS---EEEEEESS-SSSS-SEEEEEE---SHHHHHHHHHHHHHHTSEEEEEE-EEEGGGS-TT---S-SSS--SS-EEEEEEEEEE-TTS-EEEEEEESS-EEEEEEEETHHHHHHHTT--TTTTT--TTTEEEEE-----

Radius of gyration: 26.57 Å; Cα contacts (8 Å, |Δi|>4): 1490; chains: 2; bounding box: 72×71×61 Å

Organism: Phanerochaete carnosa (strain HHB-10118-sp) (NCBI:txid650164)